Protein AF-F6IC68-F1 (afdb_monomer_lite)

Sequence (686 aa):
MRIASASERQSVTTKTITNHNHTRALTMQYWEVLRLYDVTTAIDGLTMTVLIPLQVVRFLPPNVPLTITSPFQLDTRAEVLLRYKSICKHADVLERWLPRKYHQGMKLLTQFAADPTAEVEAAGGVASDVIKFTIQGSFLEADLISIYAVTNRGTRVGPVQLNNTAPTPPADRFASREEFVSWLKIQRQHSAHVFTGALALPPSMNRSTIIGFEITRRFRSASYTLISKEQQELNALQALFGGQASWIEQAIESAFSQGSARTARQTITLDAAALEREVGGPNVSSFRAHVVELDQNGNEVGPGENYAQNSMGGVELPNAPYPVPALQLAPVLRFKEILEIEEMTQHVVRNTMRYSRAVWSSLTAEERAVLLEGYTIGVPVGGIQDPSQMVPLLNCVENRVLGFFGNSMIMPFFIPQVLAHAGSDGQPLDPAEIQESLLAYQQATFKPPHSTIALPTKGVLGEAVLGRCSSAEKIDITRFWNWQDSPSDTAPTISPVELPTGSAALTAGAVAPNSLTNLPSLINNVLTAPTPDTALLQSLGANAAAQKDFDSALTNAGQLAGLITNAQNVSNDARADALKTSKELQAQVIATAGNIVGGIYGGNPTAGSDAAAALNGGQQSGAKKPAAGDGKAPSGSTEGKSDTPSPSPANGQAGGSGGQQGGGNQGGNAGGGGADPAPAPVPGPQ

Secondary structure (DSSP, 8-state):
-PPP-----------------TTS-EEEEEEEEEEEEEEE--------EEEEEPPPP-SS-TT--SS--SGGGG-SHHHHHHHHHHHHHTHHHHHHHS-GGGHHHHHHHHHHHH-TT-EEPPTT--SS-EEEEEEEE---TTEEEEEEEEETTS-EEEEEEPBP-PPPPPTT--SSHHHHHHHHHHHHHH--EEEEEEEEPPTTS-GGGEEEEEEEEEEPPEEEEPPPHHHHHHHHHHHHHTS--HHHHHHHHHHHTS------PPEEEE-HHHHHHHH-PPEEEEEEEEEE-B-TTS-B-SS-SEEEEEEEEEEEPPSS-EEEEPP-PPPEE-HHHHHHHHHHHHHHHHTHHHHHHHHHHT--HHHHHHHHHT-EEPPSTT--SSGGGPEEGGGTB-S---EEETTEEEEEB---HHHHTS-TTSS---HHHHHHHHHHHHHHH----EEEEEEEEEEEEEEEEEPPPSS-----TTT---GGGSPPPPPPPPPPPPP--SS--TTTT-PPP-GGG----S--TTTSPPPP--HHHHHHHHHHHT-TTS-TTSS-HHHHHHHHHHHHHHHHHHHHHHHHHHHHHHHHHHHHHHHHHHHHHTS-TTHHHHHHHHTT----------------------------------------------------------------------

Foldseek 3Di:
DDDDDDDDDDDDDDDDDDDPDPQWDKDKDWFFDWDKDKDWDFDPFDFAKDWAFDDQQDQADPPDDLDDPDLQQPQWLVSLCNGRVSCLVCLVLCLVVFPPLLNLLSVLSNVSVPDPLETADRPLWDLFWKKKKKWKWLDAPFKWKWKWFAFPVRDTADGWTWDDPHDDPDAADAADPVVVLVVLQVSLVPPMDMTMTMGTDDSVDWPLGTFWMWMAMFGDKDKGWYHFPVVVVLVVVCVVPPPPDPVSVVVVCVVPPDDDDPRDTDMDIDHRVNCCVRHNAIFIQWMWIATFTADSVGDGPPGHGTQDTDGPVRDGDHNDIDIDTTDRDHTYQYSVSVVSNSVSSSVCNVPSQVSSVSSVVPDDLVNVLVVQQPDWDWDDDVTDPDPVLTHGSSQFFDSDFPDHDRSITMTRGDDHQSNQCVDPVRDGNDRVVVRVVVSVVCRVVDDIDMDIDIDGDSDMDMDIDIGDRPPDDDPDPVPDDDPVVDDDDDDDDDDDDDDPPDDDDPPVPDDDDPCVVPDPDPPPPPPDPDDDDCVVVVVVVVVVVPDPPDDPVVPCVVVVVVVVVVVVVVVVVVVVVVVVVVLVVVLVVQQCVQQVVCVPPPVDNRRSVVVSVVVVDDDDDDDDDDDDDDDDDDDDDDDDDDDDDDDDDDDDDDDDDDDDDDDDDDDDDDDDDDDDDDDDDDDDDD

Structure (mmCIF, N/CA/C/O backbone):
data_AF-F6IC68-F1
#
_entry.id   AF-F6IC68-F1
#
loop_
_atom_site.group_PDB
_atom_site.id
_atom_site.type_symbol
_atom_site.label_atom_id
_atom_site.label_alt_id
_atom_site.label_comp_id
_atom_site.label_asym_id
_atom_site.label_entity_id
_atom_site.label_seq_id
_atom_site.pdbx_PDB_ins_code
_atom_site.Cartn_x
_atom_site.Cartn_y
_atom_site.Cartn_z
_atom_site.occupancy
_atom_site.B_iso_or_equiv
_atom_site.auth_seq_id
_atom_site.auth_comp_id
_atom_site.auth_asym_id
_atom_site.auth_atom_id
_atom_site.pdbx_PDB_model_num
ATOM 1 N N . MET A 1 1 ? -19.928 -15.018 30.250 1.00 36.72 1 MET A N 1
ATOM 2 C CA . MET A 1 1 ? -21.053 -15.029 29.291 1.00 36.72 1 MET A CA 1
ATOM 3 C C . MET A 1 1 ? -21.793 -16.349 29.484 1.00 36.72 1 MET A C 1
ATOM 5 O O . MET A 1 1 ? -21.223 -17.378 29.151 1.00 36.72 1 MET A O 1
ATOM 9 N N . ARG A 1 2 ? -22.974 -16.363 30.125 1.00 39.03 2 ARG A N 1
ATOM 10 C CA . ARG A 1 2 ? -23.786 -17.593 30.240 1.00 39.03 2 ARG A CA 1
ATOM 11 C C . ARG A 1 2 ? -24.493 -17.801 28.895 1.00 39.03 2 ARG A C 1
ATOM 13 O O . ARG A 1 2 ? -25.208 -16.909 28.452 1.00 39.03 2 ARG A O 1
ATOM 20 N N . ILE A 1 3 ? -24.232 -18.925 28.231 1.00 41.66 3 ILE A N 1
ATOM 21 C CA . ILE A 1 3 ? -24.845 -19.266 26.941 1.00 41.66 3 ILE A CA 1
ATOM 22 C C . ILE A 1 3 ? -26.263 -19.774 27.210 1.00 41.66 3 ILE A C 1
ATOM 24 O O . ILE A 1 3 ? -26.435 -20.740 27.951 1.00 41.66 3 ILE A O 1
ATOM 28 N N . ALA A 1 4 ? -27.267 -19.137 26.609 1.00 39.97 4 ALA A N 1
ATOM 29 C CA . ALA A 1 4 ? -28.613 -19.691 26.557 1.00 39.97 4 ALA A CA 1
ATOM 30 C C . ALA A 1 4 ? -28.651 -20.815 25.512 1.00 39.97 4 ALA A C 1
ATOM 32 O O . ALA A 1 4 ? -28.221 -20.615 24.376 1.00 39.97 4 ALA A O 1
ATOM 33 N N . SER A 1 5 ? -29.161 -21.987 25.888 1.00 48.34 5 SER A N 1
ATOM 34 C CA . SER A 1 5 ? -29.435 -23.088 24.963 1.00 48.34 5 SER A CA 1
ATOM 35 C C . SER A 1 5 ? -30.942 -23.255 24.782 1.00 48.34 5 SER A C 1
ATOM 37 O O . SER A 1 5 ? -31.720 -23.106 25.722 1.00 48.34 5 SER A O 1
ATOM 39 N N . ALA A 1 6 ? -31.354 -23.561 23.554 1.00 46.28 6 ALA A N 1
ATOM 40 C CA . ALA A 1 6 ? -32.736 -23.847 23.198 1.00 46.28 6 ALA A CA 1
ATOM 41 C C . ALA A 1 6 ? -32.809 -25.219 22.522 1.00 46.28 6 ALA A C 1
ATOM 43 O O . ALA A 1 6 ? -31.898 -25.611 21.793 1.00 46.28 6 ALA A O 1
ATOM 44 N N . SER A 1 7 ? -33.895 -25.949 22.764 1.00 59.69 7 SER A N 1
ATOM 45 C CA . SER A 1 7 ? -34.184 -27.217 22.092 1.00 59.69 7 SER A CA 1
ATOM 46 C C . SER A 1 7 ? -35.685 -27.342 21.879 1.00 59.69 7 SER A C 1
ATOM 48 O O . SER A 1 7 ? -36.460 -27.016 22.780 1.00 59.69 7 SER A O 1
ATOM 50 N N . GLU A 1 8 ? -36.084 -27.823 20.708 1.00 58.12 8 GLU A N 1
ATOM 51 C CA . GLU A 1 8 ? -37.482 -27.991 20.323 1.00 58.12 8 GLU A CA 1
ATOM 52 C C . GLU A 1 8 ? -37.817 -29.480 20.165 1.00 58.12 8 GLU A C 1
ATOM 54 O O . GLU A 1 8 ? -36.971 -30.289 19.778 1.00 58.12 8 GLU A O 1
ATOM 59 N N . ARG A 1 9 ? -39.058 -29.861 20.487 1.00 64.50 9 ARG A N 1
ATOM 60 C CA . ARG A 1 9 ? -39.549 -31.232 20.316 1.00 64.50 9 ARG A CA 1
ATOM 61 C C . ARG A 1 9 ? -41.023 -31.236 19.931 1.00 64.50 9 ARG A C 1
ATOM 63 O O . ARG A 1 9 ? -41.883 -30.937 20.759 1.00 64.50 9 ARG A O 1
ATOM 70 N N . GLN A 1 10 ? -41.299 -31.651 18.701 1.00 67.75 10 GLN A N 1
ATOM 71 C CA . GLN A 1 10 ? -42.651 -31.832 18.182 1.00 67.75 10 GLN A CA 1
ATOM 72 C C . GLN A 1 10 ? -43.208 -33.219 18.554 1.00 67.75 10 GLN A C 1
ATOM 74 O O . GLN A 1 10 ? -42.471 -34.200 18.654 1.00 67.75 10 GLN A O 1
ATOM 79 N N . SER A 1 11 ? -44.522 -33.301 18.768 1.00 68.31 11 SER A N 1
ATOM 80 C CA . SER A 1 11 ? -45.267 -34.546 18.982 1.00 68.31 11 SER A CA 1
ATOM 81 C C . SER A 1 11 ? -46.658 -34.381 18.379 1.00 68.31 11 SER A C 1
ATOM 83 O O . SER A 1 11 ? -47.306 -33.368 18.632 1.00 68.31 11 SER A O 1
ATOM 85 N N . VAL A 1 12 ? -47.121 -35.359 17.600 1.00 74.94 12 VAL A N 1
ATOM 86 C CA . VAL A 1 12 ? -48.429 -35.321 16.927 1.00 74.94 12 VAL A CA 1
ATOM 87 C C . VAL A 1 12 ? -49.324 -36.407 17.516 1.00 74.94 12 VAL A C 1
ATOM 89 O O . VAL A 1 12 ? -48.923 -37.566 17.585 1.00 74.94 12 VAL A O 1
ATOM 92 N N . THR A 1 13 ? -50.536 -36.031 17.923 1.00 73.19 13 THR A N 1
ATOM 93 C CA . THR A 1 13 ? -51.538 -36.947 18.485 1.00 73.19 13 THR A CA 1
ATOM 94 C C . THR A 1 13 ? -52.826 -36.834 17.681 1.00 73.19 13 THR A C 1
ATOM 96 O O . THR A 1 13 ? -53.451 -35.776 17.662 1.00 73.19 13 THR A O 1
ATOM 99 N N . THR A 1 14 ? -53.251 -37.927 17.050 1.00 79.44 14 THR A N 1
ATOM 100 C CA . THR A 1 14 ? -54.491 -37.970 16.262 1.00 79.44 14 THR A CA 1
ATOM 101 C C . THR A 1 14 ? -55.669 -38.414 17.130 1.00 79.44 14 THR A C 1
ATOM 103 O O . THR A 1 14 ? -55.572 -39.405 17.852 1.00 79.44 14 THR A O 1
ATOM 106 N N . LYS A 1 15 ? -56.807 -37.716 17.032 1.00 78.50 15 LYS A N 1
ATOM 107 C CA . LYS A 1 15 ? -58.108 -38.165 17.554 1.00 78.50 15 LYS A CA 1
ATOM 108 C C . LYS A 1 15 ? -59.119 -38.232 16.413 1.00 78.50 15 LYS A C 1
ATOM 110 O O . LYS A 1 15 ? -59.300 -37.250 15.701 1.00 78.50 15 LYS A O 1
ATOM 115 N N . THR A 1 16 ? -59.803 -39.363 16.279 1.00 84.12 16 THR A N 1
ATOM 116 C CA . THR A 1 16 ? -60.884 -39.540 15.301 1.00 84.12 16 THR A CA 1
ATOM 117 C C . THR A 1 16 ? -62.211 -39.093 15.907 1.00 84.12 16 THR A C 1
ATOM 119 O O . THR A 1 16 ? -62.594 -39.574 16.972 1.00 84.12 16 THR A O 1
ATOM 122 N N . ILE A 1 17 ? -62.919 -38.192 15.225 1.00 80.25 17 ILE A N 1
ATOM 123 C CA . ILE A 1 17 ? -64.270 -37.747 15.586 1.00 80.25 17 ILE A CA 1
ATOM 124 C C . ILE A 1 17 ? -65.184 -38.078 14.407 1.00 80.25 17 ILE A C 1
ATOM 126 O O . ILE A 1 17 ? -64.952 -37.604 13.297 1.00 80.25 17 ILE A O 1
ATOM 130 N N . THR A 1 18 ? -66.219 -38.884 14.646 1.00 83.00 18 THR A N 1
ATOM 131 C CA . THR A 1 18 ? -67.142 -39.350 13.601 1.00 83.00 18 THR A CA 1
ATOM 132 C C . THR A 1 18 ? -68.544 -38.813 13.851 1.00 83.00 18 THR A C 1
ATOM 134 O O . THR A 1 18 ? -69.160 -39.100 14.881 1.00 83.00 18 THR A O 1
ATOM 137 N N . ASN A 1 19 ? -69.077 -38.068 12.884 1.00 85.69 19 ASN A N 1
ATOM 138 C CA . ASN A 1 19 ? -70.480 -37.680 12.879 1.00 85.69 19 ASN A CA 1
ATOM 139 C C . ASN A 1 19 ? -71.344 -38.850 12.388 1.00 85.69 19 ASN A C 1
ATOM 141 O O . ASN A 1 19 ? -71.332 -39.176 11.206 1.00 85.69 19 ASN A O 1
ATOM 145 N N . HIS A 1 20 ? -72.116 -39.450 13.291 1.00 83.69 20 HIS A N 1
ATOM 146 C CA . HIS A 1 20 ? -73.061 -40.524 12.965 1.00 83.69 20 HIS A CA 1
ATOM 147 C C . HIS A 1 20 ? -74.439 -39.990 12.517 1.00 83.69 20 HIS A C 1
ATOM 149 O O . HIS A 1 20 ? -75.359 -40.765 12.271 1.00 83.69 20 HIS A O 1
ATOM 155 N N . ASN A 1 21 ? -74.615 -38.665 12.422 1.00 75.94 21 ASN A N 1
ATOM 156 C CA . ASN A 1 21 ? -75.857 -38.043 11.981 1.00 75.94 21 ASN A CA 1
ATOM 157 C C . ASN A 1 21 ? -75.813 -37.710 10.480 1.00 75.94 21 ASN A C 1
ATOM 159 O O . ASN A 1 21 ? -75.206 -36.725 10.064 1.00 75.94 21 ASN A O 1
ATOM 163 N N . HIS A 1 22 ? -76.540 -38.488 9.677 1.00 75.81 22 HIS A N 1
ATOM 164 C CA . HIS A 1 22 ? -76.633 -38.315 8.221 1.00 75.81 22 HIS A CA 1
ATOM 165 C C . HIS A 1 22 ? -77.431 -37.074 7.761 1.00 75.81 22 HIS A C 1
ATOM 167 O O . HIS A 1 22 ? -77.454 -36.777 6.572 1.00 75.81 22 HIS A O 1
ATOM 173 N N . THR A 1 23 ? -78.091 -36.343 8.670 1.00 74.06 23 THR A N 1
ATOM 174 C CA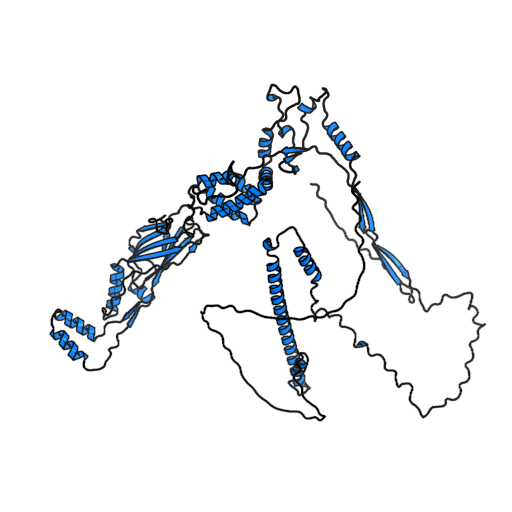 . THR A 1 23 ? -78.993 -35.211 8.342 1.00 74.06 23 THR A CA 1
ATOM 175 C C . THR A 1 23 ? -78.443 -33.834 8.718 1.00 74.06 23 THR A C 1
ATOM 177 O O . THR A 1 23 ? -79.092 -32.815 8.471 1.00 74.06 23 THR A O 1
ATOM 180 N N . ARG A 1 24 ? -77.273 -33.780 9.363 1.00 80.12 24 ARG A N 1
ATOM 181 C CA . ARG A 1 24 ? -76.696 -32.554 9.926 1.00 80.12 24 ARG A CA 1
ATOM 182 C C . ARG A 1 24 ? -75.188 -32.549 9.723 1.00 80.12 24 ARG A C 1
ATOM 184 O O . ARG A 1 24 ? -74.522 -33.512 10.086 1.00 80.12 24 ARG A O 1
ATOM 191 N N . ALA A 1 25 ? -74.652 -31.455 9.188 1.00 84.12 25 ALA A N 1
ATOM 192 C CA . ALA A 1 25 ? -73.209 -31.249 9.113 1.00 84.12 25 ALA A CA 1
ATOM 193 C C . ALA A 1 25 ? -72.594 -31.159 10.523 1.00 84.12 25 ALA A C 1
ATOM 195 O O . ALA A 1 25 ? -73.242 -30.674 11.451 1.00 84.12 25 ALA A O 1
ATOM 196 N N . LEU A 1 26 ? -71.342 -31.591 10.673 1.00 86.94 26 LEU A N 1
ATOM 197 C CA . LEU A 1 26 ? -70.539 -31.349 11.871 1.00 86.94 26 LEU A CA 1
ATOM 198 C C . LEU A 1 26 ? -69.468 -30.311 11.535 1.00 86.94 26 LEU A C 1
ATOM 200 O O . LEU A 1 26 ? -68.679 -30.525 10.617 1.00 86.94 26 LEU A O 1
ATOM 204 N N . THR A 1 27 ? -69.426 -29.221 12.294 1.00 88.12 27 THR A N 1
ATOM 205 C CA . THR A 1 27 ? -68.416 -28.171 12.165 1.00 88.12 27 THR A CA 1
ATOM 206 C C . THR A 1 27 ? -67.431 -28.289 13.321 1.00 88.12 27 THR A C 1
ATOM 208 O O . THR A 1 27 ? -67.810 -28.129 14.479 1.00 88.12 27 THR A O 1
ATOM 211 N N . MET A 1 28 ? -66.163 -28.551 13.009 1.00 88.69 28 MET A N 1
ATOM 212 C CA . MET A 1 28 ? -65.074 -28.491 13.985 1.00 88.69 28 MET A CA 1
ATOM 213 C C . MET A 1 28 ? -64.489 -27.079 14.011 1.00 88.69 28 MET A C 1
ATOM 215 O O . MET A 1 28 ? -64.102 -26.558 12.966 1.00 88.69 28 MET A O 1
ATOM 219 N N . GLN A 1 29 ? -64.402 -26.480 15.195 1.00 91.50 29 GLN A N 1
ATOM 220 C CA . GLN A 1 29 ? -63.704 -25.216 15.430 1.00 91.50 29 GLN A CA 1
ATOM 221 C C . GLN A 1 29 ? -62.462 -25.488 16.279 1.00 91.50 29 GLN A C 1
ATOM 223 O O . GLN A 1 29 ? -62.512 -26.307 17.197 1.00 91.50 29 GLN A O 1
ATOM 228 N N . TYR A 1 30 ? -61.349 -24.829 15.954 1.00 89.38 30 TYR A N 1
ATOM 229 C CA . TYR A 1 30 ? -60.078 -24.982 16.656 1.00 89.38 30 TYR A CA 1
ATOM 230 C C . TYR A 1 30 ? -59.536 -23.616 17.065 1.00 89.38 30 TYR A C 1
ATOM 232 O O . TYR A 1 30 ? -59.472 -22.708 16.238 1.00 89.38 30 TYR A O 1
ATOM 240 N N . TRP A 1 31 ? -59.084 -23.503 18.312 1.00 92.38 31 TRP A N 1
ATOM 241 C CA . TRP A 1 31 ? -58.387 -22.326 18.825 1.00 92.38 31 TRP A CA 1
ATOM 242 C C . TRP A 1 31 ? -57.026 -22.722 19.381 1.00 92.38 31 TRP A C 1
ATOM 244 O O . TRP A 1 31 ? -56.894 -23.700 20.125 1.00 92.38 31 TRP A O 1
ATOM 254 N N . GLU A 1 32 ? -56.012 -21.934 19.044 1.00 89.69 32 GLU A N 1
ATOM 255 C CA . GLU A 1 32 ? -54.713 -22.005 19.696 1.00 89.69 32 GLU A CA 1
ATOM 256 C C . GLU A 1 32 ? -54.836 -21.457 21.122 1.00 89.69 32 GLU A C 1
ATOM 258 O O . GLU A 1 32 ? -55.273 -20.326 21.338 1.00 89.69 32 GLU A O 1
ATOM 263 N N . VAL A 1 33 ? -54.476 -22.273 22.114 1.00 91.12 33 VAL A N 1
ATOM 264 C CA . VAL A 1 33 ? -54.507 -21.856 23.517 1.00 91.12 33 VAL A CA 1
ATOM 265 C C . VAL A 1 33 ? -53.139 -21.291 23.872 1.00 91.12 33 VAL A C 1
ATOM 267 O O . VAL A 1 33 ? -52.160 -22.035 23.957 1.00 91.12 33 VAL A O 1
ATOM 270 N N . LEU A 1 34 ? -53.075 -19.980 24.097 1.00 92.06 34 LEU A N 1
ATOM 271 C CA . LEU A 1 34 ? -51.872 -19.283 24.549 1.00 92.06 34 LEU A CA 1
ATOM 272 C C . LEU A 1 34 ? -51.777 -19.311 26.081 1.00 92.06 34 LEU A C 1
ATOM 274 O O . LEU A 1 34 ? -52.766 -19.106 26.784 1.00 92.06 34 LEU A O 1
ATOM 278 N N . ARG A 1 35 ? -50.571 -19.526 26.610 1.00 92.19 35 ARG A N 1
ATOM 279 C CA . ARG A 1 35 ? -50.236 -19.328 28.023 1.00 92.19 35 ARG A CA 1
ATOM 280 C C . ARG A 1 35 ? -49.435 -18.041 28.167 1.00 92.19 35 ARG A C 1
ATOM 282 O O . ARG A 1 35 ? -48.407 -17.869 27.518 1.00 92.19 35 ARG A O 1
ATOM 289 N N . LEU A 1 36 ? -49.894 -17.176 29.062 1.00 94.06 36 LEU A N 1
ATOM 290 C CA . LEU A 1 36 ? -49.178 -15.973 29.465 1.00 94.06 36 LEU A CA 1
ATOM 291 C C . LEU A 1 36 ? -48.085 -16.343 30.477 1.00 94.06 36 LEU A C 1
ATOM 293 O O . LEU A 1 36 ? -48.348 -17.061 31.443 1.00 94.06 36 LEU A O 1
ATOM 297 N N . TYR A 1 37 ? -46.869 -15.870 30.228 1.00 93.75 37 TYR A N 1
ATOM 298 C CA . TYR A 1 37 ? -45.718 -15.972 31.116 1.00 93.75 37 TYR A CA 1
ATOM 299 C C . TYR A 1 37 ? -45.256 -14.571 31.490 1.00 93.75 37 TYR A C 1
ATOM 301 O O . TYR A 1 37 ? -44.880 -13.797 30.613 1.00 93.75 37 TYR A O 1
ATOM 309 N N . ASP A 1 38 ? -45.237 -14.270 32.782 1.00 93.50 38 ASP A N 1
ATOM 310 C CA . ASP A 1 38 ? -44.652 -13.034 33.288 1.00 93.50 38 ASP A CA 1
ATOM 311 C C . ASP A 1 38 ? -43.145 -13.208 33.471 1.00 93.50 38 ASP A C 1
ATOM 313 O O . ASP A 1 38 ? -42.683 -14.097 34.188 1.00 93.50 38 ASP A O 1
ATOM 317 N N . VAL A 1 39 ? -42.381 -12.350 32.801 1.00 92.88 39 VAL A N 1
ATOM 318 C CA . VAL A 1 39 ? -40.923 -12.299 32.870 1.00 92.88 39 VAL A CA 1
ATOM 319 C C . VAL A 1 39 ? -40.522 -10.993 33.537 1.00 92.88 39 VAL A C 1
ATOM 321 O O . VAL A 1 39 ? -40.813 -9.908 33.028 1.00 92.88 39 VAL A O 1
ATOM 324 N N . THR A 1 40 ? -39.829 -11.108 34.665 1.00 91.75 40 THR A N 1
ATOM 325 C CA . THR A 1 40 ? -39.190 -10.001 35.380 1.00 91.75 40 THR A CA 1
ATOM 326 C C . THR A 1 40 ? -37.682 -10.219 35.427 1.00 91.75 40 THR A C 1
ATOM 328 O O . THR A 1 40 ? -37.202 -11.354 35.407 1.00 91.75 40 THR A O 1
ATOM 331 N N . THR A 1 41 ? -36.911 -9.134 35.488 1.00 90.50 41 THR A N 1
ATOM 332 C CA . THR A 1 41 ? -35.476 -9.203 35.804 1.00 90.50 41 THR A CA 1
ATOM 333 C C . THR A 1 41 ? -35.240 -8.801 37.256 1.00 90.50 41 THR A C 1
ATOM 335 O O . THR A 1 41 ? -36.006 -8.028 37.820 1.00 90.50 41 THR A O 1
ATOM 338 N N . ALA A 1 42 ? -34.187 -9.322 37.881 1.00 87.06 42 ALA A N 1
ATOM 339 C CA . ALA A 1 42 ? -33.784 -8.968 39.240 1.00 87.06 42 ALA A CA 1
ATOM 340 C C . ALA A 1 42 ? -32.257 -8.841 39.311 1.00 87.06 42 ALA A C 1
ATOM 342 O O . ALA A 1 42 ? -31.543 -9.415 38.485 1.00 87.06 42 ALA A O 1
ATOM 343 N N . ILE A 1 43 ? -31.753 -8.087 40.291 1.00 89.88 43 ILE A N 1
ATOM 344 C CA . ILE A 1 43 ? -30.312 -7.948 40.524 1.00 89.88 43 ILE A CA 1
ATOM 345 C C . ILE A 1 43 ? -29.818 -9.178 41.300 1.00 89.88 43 ILE A C 1
ATOM 347 O O . ILE A 1 43 ? -30.032 -9.281 42.504 1.00 89.88 43 ILE A O 1
ATOM 351 N N . ASP A 1 44 ? -29.162 -10.094 40.583 1.00 87.69 44 ASP A N 1
ATOM 352 C CA . ASP A 1 44 ? -28.549 -11.336 41.099 1.00 87.69 44 ASP A CA 1
ATOM 353 C C . ASP A 1 44 ? -27.249 -11.070 41.886 1.00 87.69 44 ASP A C 1
ATOM 355 O O . ASP A 1 44 ? -26.897 -11.805 42.802 1.00 87.69 44 ASP A O 1
ATOM 359 N N . GLY A 1 45 ? -26.523 -9.999 41.549 1.00 87.31 45 GLY A N 1
ATOM 360 C CA . GLY A 1 45 ? -25.242 -9.680 42.173 1.00 87.31 45 GLY A CA 1
ATOM 361 C C . GLY A 1 45 ? -24.697 -8.309 41.779 1.00 87.31 45 GLY A C 1
ATOM 362 O O . GLY A 1 45 ? -25.103 -7.723 40.774 1.00 87.31 45 GLY A O 1
ATOM 363 N N . LEU A 1 46 ? -23.742 -7.820 42.570 1.00 88.50 46 LEU A N 1
ATOM 364 C CA . LEU A 1 46 ? -23.025 -6.565 42.359 1.00 88.50 46 LEU A CA 1
ATOM 365 C C . LEU A 1 46 ? -21.529 -6.857 42.221 1.00 88.50 46 LEU A C 1
ATOM 367 O O . LEU A 1 46 ? -20.967 -7.632 42.989 1.00 88.50 46 LEU A O 1
ATOM 371 N N . THR A 1 47 ? -20.876 -6.236 41.241 1.00 88.38 47 THR A N 1
ATOM 372 C CA . THR A 1 47 ? -19.417 -6.274 41.070 1.00 88.38 47 THR A CA 1
ATOM 373 C C . THR A 1 47 ? -18.907 -4.845 41.127 1.00 88.38 47 THR A C 1
ATOM 375 O O . THR A 1 47 ? -19.301 -4.023 40.303 1.00 88.38 47 THR A O 1
ATOM 378 N N . MET A 1 48 ? -18.044 -4.542 42.096 1.00 88.94 48 MET A N 1
ATOM 379 C CA . MET A 1 48 ? -17.362 -3.251 42.145 1.00 88.94 48 MET A CA 1
ATOM 380 C C . MET A 1 48 ? -16.393 -3.145 40.964 1.00 88.94 48 MET A C 1
ATOM 382 O O . MET A 1 48 ? -15.697 -4.104 40.631 1.00 88.94 48 MET A O 1
ATOM 386 N N . THR A 1 49 ? -16.344 -1.981 40.319 1.00 92.12 49 THR A N 1
ATOM 387 C CA . THR A 1 49 ? -15.465 -1.738 39.170 1.00 92.12 49 THR A CA 1
ATOM 388 C C . THR A 1 49 ? -14.771 -0.396 39.287 1.00 92.12 49 THR A C 1
ATOM 390 O O . THR A 1 49 ? -15.411 0.591 39.648 1.00 92.12 49 THR A O 1
ATOM 393 N N . VAL A 1 50 ? -13.504 -0.337 38.886 1.00 90.19 50 VAL A N 1
ATOM 394 C CA . VAL A 1 50 ? -12.759 0.916 38.740 1.00 90.19 50 VAL A CA 1
ATOM 395 C C . VAL A 1 50 ? -12.672 1.315 37.267 1.00 90.19 50 VAL A C 1
ATOM 397 O O . VAL A 1 50 ? -12.534 0.470 36.377 1.00 90.19 50 VAL A O 1
ATOM 400 N N . LEU A 1 51 ? -12.762 2.622 37.016 1.00 92.88 51 LEU A N 1
ATOM 401 C CA . LEU A 1 51 ? -12.480 3.234 35.722 1.00 92.88 51 LEU A CA 1
ATOM 402 C C . LEU A 1 51 ? -11.023 3.693 35.716 1.00 92.88 51 LEU A C 1
ATOM 404 O O . LEU A 1 51 ? -10.689 4.688 36.352 1.00 92.88 51 LEU A O 1
ATOM 408 N N . ILE A 1 52 ? -10.162 2.979 34.995 1.00 90.12 52 ILE A N 1
ATOM 409 C CA . ILE A 1 52 ? -8.745 3.330 34.850 1.00 90.12 52 ILE A CA 1
ATOM 410 C C . ILE A 1 52 ? -8.615 4.238 33.620 1.00 90.12 52 ILE A C 1
ATOM 412 O O . ILE A 1 52 ? -8.790 3.740 32.502 1.00 90.12 52 ILE A O 1
ATOM 416 N N . PRO A 1 53 ? -8.362 5.552 33.772 1.00 90.50 53 PRO A N 1
ATOM 417 C CA . PRO A 1 53 ? -8.273 6.467 32.641 1.00 90.50 53 PRO A CA 1
ATOM 418 C C . PRO A 1 53 ? -6.995 6.192 31.848 1.00 90.50 53 PRO A C 1
ATOM 420 O O . PRO A 1 53 ? -5.888 6.344 32.359 1.00 90.50 53 PRO A O 1
ATOM 423 N N . LEU A 1 54 ? -7.135 5.808 30.580 1.00 89.50 54 LEU A N 1
ATOM 424 C CA . LEU A 1 54 ? -5.988 5.562 29.713 1.00 89.50 54 LEU A CA 1
ATOM 425 C C . LEU A 1 54 ? -5.589 6.839 28.978 1.00 89.50 54 LEU A C 1
ATOM 427 O O . LEU A 1 54 ? -6.436 7.650 28.581 1.00 89.50 54 LEU A O 1
ATOM 431 N N . GLN A 1 55 ? -4.287 6.997 28.752 1.00 90.62 55 GLN A N 1
ATOM 432 C CA . GLN A 1 55 ? -3.766 8.105 27.965 1.00 90.62 55 GLN A CA 1
ATOM 433 C C . GLN A 1 55 ? -4.209 7.964 26.503 1.00 90.62 55 GLN A C 1
ATOM 435 O O . GLN A 1 55 ? -4.083 6.906 25.885 1.00 90.62 55 GLN A O 1
ATOM 440 N N . VAL A 1 56 ? -4.720 9.049 25.925 1.00 91.94 56 VAL A N 1
ATOM 441 C CA . VAL A 1 56 ? -5.071 9.091 24.502 1.00 91.94 56 VAL A CA 1
ATOM 442 C C . VAL A 1 56 ? -3.787 9.013 23.669 1.00 91.94 56 VAL A C 1
ATOM 444 O O . VAL A 1 56 ? -2.868 9.814 23.860 1.00 91.94 56 VAL A O 1
ATOM 447 N N . VAL A 1 57 ? -3.711 8.050 22.747 1.00 92.75 57 VAL A N 1
ATOM 448 C CA . VAL A 1 57 ? -2.518 7.818 21.924 1.00 92.75 57 VAL A CA 1
ATOM 449 C C . VAL A 1 57 ? -2.392 8.947 20.904 1.00 92.75 57 VAL A C 1
ATOM 451 O O . VAL A 1 57 ? -3.270 9.155 20.069 1.00 92.75 57 VAL A O 1
ATOM 454 N N . ARG A 1 58 ? -1.287 9.695 20.957 1.00 93.50 58 ARG A N 1
ATOM 455 C CA . ARG A 1 58 ? -0.995 10.751 19.980 1.00 93.50 58 ARG A CA 1
ATOM 456 C C . ARG A 1 58 ? -0.360 10.129 18.740 1.00 93.50 58 ARG A C 1
ATOM 458 O O . ARG A 1 58 ? 0.797 9.717 18.780 1.00 93.50 58 ARG A O 1
ATOM 465 N N . PHE A 1 59 ? -1.118 10.055 17.647 1.00 95.31 59 PHE A N 1
ATOM 466 C CA . PHE A 1 59 ? -0.652 9.473 16.380 1.00 95.31 59 PHE A CA 1
ATOM 467 C C . PHE A 1 59 ? 0.221 10.420 15.536 1.00 95.31 59 PHE A C 1
ATOM 469 O O . PHE A 1 59 ? 0.982 9.942 14.702 1.00 95.31 59 PHE A O 1
ATOM 476 N N . LEU A 1 60 ? 0.173 11.732 15.800 1.00 95.00 60 LEU A N 1
ATOM 477 C CA . LEU A 1 60 ? 1.106 12.732 15.262 1.00 95.00 60 LEU A CA 1
ATOM 478 C C . LEU A 1 60 ? 1.999 13.316 16.377 1.00 95.00 60 LEU A C 1
ATOM 480 O O . LEU A 1 60 ? 1.550 13.392 17.532 1.00 95.00 60 LEU A O 1
ATOM 484 N N . PRO A 1 61 ? 3.229 13.769 16.057 1.00 93.38 61 PRO A N 1
ATOM 485 C CA . PRO A 1 61 ? 4.103 14.441 17.013 1.00 93.38 61 PRO A CA 1
ATOM 486 C C . PRO A 1 61 ? 3.499 15.752 17.555 1.00 93.38 61 PRO A C 1
ATOM 488 O O . PRO A 1 61 ? 2.596 16.333 16.943 1.00 93.38 61 PRO A O 1
ATOM 491 N N . PRO A 1 62 ? 3.982 16.261 18.703 1.00 90.88 62 PRO A N 1
ATOM 492 C CA . PRO A 1 62 ? 3.579 17.569 19.208 1.00 90.88 62 PRO A CA 1
ATOM 493 C C . PRO A 1 62 ? 3.840 18.690 18.196 1.00 90.88 62 PRO A C 1
ATOM 495 O O . PRO A 1 62 ? 4.856 18.686 17.512 1.00 90.88 62 PRO A O 1
ATOM 498 N N . ASN A 1 63 ? 2.928 19.665 18.142 1.00 89.38 63 ASN A N 1
ATOM 499 C CA . ASN A 1 63 ? 3.016 20.879 17.316 1.00 89.38 63 ASN A CA 1
ATOM 500 C C . ASN A 1 63 ? 3.063 20.650 15.788 1.00 89.38 63 ASN A C 1
ATOM 502 O O . ASN A 1 63 ? 3.312 21.590 15.039 1.00 89.38 63 ASN A O 1
ATOM 506 N N . VAL A 1 64 ? 2.777 19.433 15.315 1.00 90.25 64 VAL A N 1
ATOM 507 C CA . VAL A 1 64 ? 2.701 19.099 13.885 1.00 90.25 64 VAL A CA 1
ATOM 508 C C . VAL A 1 64 ? 1.258 19.259 13.370 1.00 90.25 64 VAL A C 1
ATOM 510 O O . VAL A 1 64 ? 0.336 18.740 14.006 1.00 90.25 64 VAL A O 1
ATOM 513 N N . PRO A 1 65 ? 1.023 19.940 12.228 1.00 91.38 65 PRO A N 1
ATOM 514 C CA . PRO A 1 65 ? -0.314 20.090 11.657 1.00 91.38 65 PRO A CA 1
ATOM 515 C C . PRO A 1 65 ? -0.873 18.765 11.113 1.00 91.38 65 PRO A C 1
ATOM 517 O O . PRO A 1 65 ? -0.136 17.912 10.604 1.00 91.38 65 PRO A O 1
ATOM 520 N N . LEU A 1 66 ? -2.205 18.633 11.179 1.00 90.62 66 LEU A N 1
ATOM 521 C CA . LEU A 1 66 ? -2.959 17.466 10.694 1.00 90.62 66 LEU A CA 1
ATOM 522 C C . LEU A 1 66 ? -2.750 17.196 9.199 1.00 90.62 66 LEU A C 1
ATOM 524 O O . LEU A 1 66 ? -2.845 16.049 8.788 1.00 90.62 66 LEU A O 1
ATOM 528 N N . THR A 1 67 ? -2.498 18.243 8.418 1.00 90.44 67 THR A N 1
ATOM 529 C CA . THR A 1 67 ? -2.262 18.198 6.973 1.00 90.44 67 THR A CA 1
ATOM 530 C C . THR A 1 67 ? -0.839 18.646 6.665 1.00 90.44 67 THR A C 1
ATOM 532 O O . THR A 1 67 ? -0.333 19.573 7.304 1.00 90.44 67 THR A O 1
ATOM 535 N N . ILE A 1 68 ? -0.227 18.055 5.644 1.00 89.94 68 ILE A N 1
ATOM 536 C CA . ILE A 1 68 ? 0.958 18.613 4.978 1.00 89.94 68 ILE A CA 1
ATOM 537 C C . ILE A 1 68 ? 0.593 19.989 4.383 1.00 89.94 68 ILE A C 1
ATOM 539 O O . ILE A 1 68 ? -0.448 20.120 3.739 1.00 89.94 68 ILE A O 1
ATOM 543 N N . THR A 1 69 ? 1.411 21.018 4.624 1.00 86.81 69 THR A N 1
ATOM 544 C CA . THR A 1 69 ? 1.162 22.403 4.164 1.00 86.81 69 THR A CA 1
ATOM 545 C C . THR A 1 69 ? 2.067 22.846 3.017 1.00 86.81 69 THR A C 1
ATOM 547 O O . THR A 1 69 ? 1.729 23.787 2.305 1.00 86.81 69 THR A O 1
ATOM 550 N N . SER A 1 70 ? 3.201 22.172 2.827 1.00 84.88 70 SER A N 1
ATOM 551 C CA . SER A 1 70 ? 4.140 22.385 1.725 1.00 84.88 70 SER A CA 1
ATOM 552 C C . SER A 1 70 ? 4.520 21.029 1.137 1.00 84.88 70 SER A C 1
ATOM 554 O O . SER A 1 70 ? 4.747 20.097 1.911 1.00 84.88 70 SER A O 1
ATOM 556 N N . PRO A 1 71 ? 4.625 20.886 -0.195 1.00 80.56 71 PRO A N 1
ATOM 557 C CA . PRO A 1 71 ? 5.036 19.624 -0.797 1.00 80.56 71 PRO A CA 1
ATOM 558 C C . PRO A 1 71 ? 6.463 19.212 -0.375 1.00 80.56 71 PRO A C 1
ATOM 560 O O . PRO A 1 71 ? 6.721 18.024 -0.239 1.00 80.56 71 PRO A O 1
ATOM 563 N N . PHE A 1 72 ? 7.316 20.187 -0.039 1.00 82.75 72 PHE A N 1
ATOM 564 C CA . PHE A 1 72 ? 8.698 20.018 0.439 1.00 82.75 72 PHE A CA 1
ATOM 565 C C . PHE A 1 72 ? 8.825 19.772 1.958 1.00 82.75 72 PHE A C 1
ATOM 567 O O . PHE A 1 72 ? 9.895 19.903 2.543 1.00 82.75 72 PHE A O 1
ATOM 574 N N . GLN A 1 73 ? 7.717 19.513 2.663 1.00 85.69 73 GLN A N 1
ATOM 575 C CA . GLN A 1 73 ? 7.727 19.334 4.126 1.00 85.69 73 GLN A CA 1
ATOM 576 C C . GLN A 1 73 ? 8.283 17.966 4.567 1.00 85.69 73 GLN A C 1
ATOM 578 O O . GLN A 1 73 ? 8.565 17.770 5.749 1.00 85.69 73 GLN A O 1
ATOM 583 N N . LEU A 1 74 ? 8.352 17.004 3.648 1.00 89.06 74 LEU A N 1
ATOM 584 C CA . LEU A 1 74 ? 8.696 15.607 3.909 1.00 89.06 74 LEU A CA 1
ATOM 585 C C . LEU A 1 74 ? 9.645 15.080 2.824 1.00 89.06 74 LEU A C 1
ATOM 587 O O . LEU A 1 74 ? 9.429 13.985 2.320 1.00 89.06 74 LEU A O 1
ATOM 591 N N . ASP A 1 75 ? 10.655 15.865 2.445 1.00 87.88 75 ASP A N 1
ATOM 592 C CA . ASP A 1 75 ? 11.601 15.507 1.376 1.00 87.88 75 ASP A CA 1
ATOM 593 C C . ASP A 1 75 ? 12.668 14.495 1.830 1.00 87.88 75 ASP A C 1
ATOM 595 O O . ASP A 1 75 ? 13.382 13.943 0.997 1.00 87.88 75 ASP A O 1
ATOM 599 N N . THR A 1 76 ? 12.797 14.222 3.135 1.00 91.56 76 THR A N 1
ATOM 600 C CA . THR A 1 76 ? 13.766 13.245 3.658 1.00 91.56 76 THR A CA 1
ATOM 601 C C . THR A 1 76 ? 13.115 12.050 4.353 1.00 91.56 76 THR A C 1
ATOM 603 O O . THR A 1 76 ? 12.089 12.151 5.040 1.00 91.56 76 THR A O 1
ATOM 606 N N . ARG A 1 77 ? 13.794 10.896 4.284 1.00 92.94 77 ARG A N 1
ATOM 607 C CA . ARG A 1 77 ? 13.432 9.677 5.025 1.00 92.94 77 ARG A CA 1
ATOM 608 C C . ARG A 1 77 ? 13.241 9.923 6.526 1.00 92.94 77 ARG A C 1
ATOM 610 O O . ARG A 1 77 ? 12.339 9.352 7.147 1.00 92.94 77 ARG A O 1
ATOM 617 N N . ALA A 1 78 ? 14.079 10.776 7.115 1.00 94.00 78 ALA A N 1
ATOM 618 C CA . ALA A 1 78 ? 14.031 11.107 8.536 1.00 94.00 78 ALA A CA 1
ATOM 619 C C . ALA A 1 78 ? 12.740 11.853 8.918 1.00 94.00 78 ALA A C 1
ATOM 621 O O . ALA A 1 78 ? 12.129 11.522 9.934 1.00 94.00 78 ALA A O 1
ATOM 622 N N . GLU A 1 79 ? 12.292 12.809 8.101 1.00 93.31 79 GLU A N 1
ATOM 623 C CA . GLU A 1 79 ? 11.067 13.584 8.340 1.00 93.31 79 GLU A CA 1
ATOM 624 C C . GLU A 1 79 ? 9.809 12.722 8.203 1.00 93.31 79 GLU A C 1
ATOM 626 O O . GLU A 1 79 ? 8.935 12.771 9.074 1.00 93.31 79 GLU A O 1
ATOM 631 N N . VAL A 1 80 ? 9.746 11.873 7.169 1.00 94.44 80 VAL A N 1
ATOM 632 C CA . VAL A 1 80 ? 8.652 10.905 6.971 1.00 94.44 80 VAL A CA 1
ATOM 633 C C . VAL A 1 80 ? 8.529 9.977 8.182 1.00 94.44 80 VAL A C 1
ATOM 635 O O . VAL A 1 80 ? 7.452 9.874 8.780 1.00 94.44 80 VAL A O 1
ATOM 638 N N . LEU A 1 81 ? 9.627 9.342 8.612 1.00 95.19 81 LEU A N 1
ATOM 639 C CA . LEU A 1 81 ? 9.581 8.460 9.781 1.00 95.19 81 LEU A CA 1
ATOM 640 C C . LEU A 1 81 ? 9.310 9.210 11.087 1.00 95.19 81 LEU A C 1
ATOM 642 O O . LEU A 1 81 ? 8.652 8.653 11.964 1.00 95.19 81 LEU A O 1
ATOM 646 N N . LEU A 1 82 ? 9.760 10.459 11.236 1.00 94.81 82 LEU A N 1
ATOM 647 C CA . LEU A 1 82 ? 9.461 11.270 12.416 1.00 94.81 82 LEU A CA 1
ATOM 648 C C . LEU A 1 82 ? 7.968 11.628 12.493 1.00 94.81 82 LEU A C 1
ATOM 650 O O . LEU A 1 82 ? 7.379 11.496 13.569 1.00 94.81 82 LEU A O 1
ATOM 654 N N . ARG A 1 83 ? 7.342 12.020 11.370 1.00 94.56 83 ARG A N 1
ATOM 655 C CA . ARG A 1 83 ? 5.902 12.334 11.288 1.00 94.56 83 ARG A CA 1
ATOM 656 C C . ARG A 1 83 ? 5.043 11.120 11.632 1.00 94.56 83 ARG A C 1
ATOM 658 O O . ARG A 1 83 ? 4.119 11.242 12.431 1.00 94.56 83 ARG A O 1
ATOM 665 N N . TYR A 1 84 ? 5.355 9.953 11.071 1.00 96.25 84 TYR A N 1
ATOM 666 C CA . TYR A 1 84 ? 4.500 8.766 11.183 1.00 96.25 84 TYR A CA 1
ATOM 667 C C . TYR A 1 84 ? 4.933 7.761 12.269 1.00 96.25 84 TYR A C 1
ATOM 669 O O . TYR A 1 84 ? 4.280 6.733 12.449 1.00 96.25 84 TYR A O 1
ATOM 677 N N . LYS A 1 85 ? 5.977 8.066 13.059 1.00 95.62 85 LYS A N 1
ATOM 678 C CA . LYS A 1 85 ? 6.575 7.192 14.096 1.00 95.62 85 LYS A CA 1
ATOM 679 C C . LYS A 1 85 ? 5.563 6.457 14.982 1.00 95.62 85 LYS A C 1
ATOM 681 O O . LYS A 1 85 ? 5.734 5.275 15.274 1.00 95.62 85 LYS A O 1
ATOM 686 N N . SER A 1 86 ? 4.531 7.165 15.439 1.00 95.06 86 SER A N 1
ATOM 687 C CA . SER A 1 86 ? 3.508 6.623 16.345 1.00 95.06 86 SER A CA 1
ATOM 688 C C . SER A 1 86 ? 2.582 5.619 15.647 1.00 95.06 86 SER A C 1
ATOM 690 O O . SER A 1 86 ? 2.178 4.627 16.248 1.00 95.06 86 SER A O 1
ATOM 692 N N . ILE A 1 87 ? 2.308 5.824 14.354 1.00 96.38 87 ILE A N 1
ATOM 693 C CA . ILE A 1 87 ? 1.560 4.876 13.521 1.00 96.38 87 ILE A CA 1
ATOM 694 C C . ILE A 1 87 ? 2.417 3.636 13.258 1.00 96.38 87 ILE A C 1
ATOM 696 O O . ILE A 1 87 ? 1.943 2.533 13.509 1.00 96.38 87 ILE A O 1
ATOM 700 N N . CYS A 1 88 ? 3.692 3.797 12.876 1.00 96.12 88 CYS A N 1
ATOM 701 C CA . CYS A 1 88 ? 4.613 2.668 12.682 1.00 96.12 88 CYS A CA 1
ATOM 702 C C . CYS A 1 88 ? 4.745 1.799 13.944 1.00 96.12 88 CYS A C 1
ATOM 704 O O . CYS A 1 88 ? 4.701 0.577 13.851 1.00 96.12 88 CYS A O 1
ATOM 706 N N . LYS A 1 89 ? 4.839 2.416 15.133 1.00 95.50 89 LYS A N 1
ATOM 707 C CA . LYS A 1 89 ? 4.903 1.704 16.426 1.00 95.50 89 LYS A CA 1
ATOM 708 C C . LYS A 1 89 ? 3.686 0.800 16.684 1.00 95.50 89 LYS A C 1
ATOM 710 O O . LYS A 1 89 ? 3.796 -0.170 17.426 1.00 95.50 89 LYS A O 1
ATOM 715 N N . HIS A 1 90 ? 2.529 1.135 16.119 1.00 95.94 90 HIS A N 1
ATOM 716 C CA . HIS A 1 90 ? 1.261 0.453 16.371 1.00 95.94 90 HIS A CA 1
ATOM 717 C C . HIS A 1 90 ? 0.655 -0.172 15.101 1.00 95.94 90 HIS A C 1
ATOM 719 O O . HIS A 1 90 ? -0.532 -0.499 15.103 1.00 95.94 90 HIS A O 1
ATOM 725 N N . ALA A 1 91 ? 1.447 -0.346 14.035 1.00 95.44 91 ALA A N 1
ATOM 726 C CA . ALA A 1 91 ? 0.976 -0.737 12.705 1.00 95.44 91 ALA A CA 1
ATOM 727 C C . ALA A 1 91 ? 0.121 -2.015 12.727 1.00 95.44 91 ALA A C 1
ATOM 729 O O . ALA A 1 91 ? -1.035 -1.965 12.308 1.00 95.44 91 ALA A O 1
ATOM 730 N N . ASP A 1 92 ? 0.631 -3.098 13.322 1.00 94.19 92 ASP A N 1
ATOM 731 C CA . ASP A 1 92 ? -0.031 -4.410 13.410 1.00 94.19 92 ASP A CA 1
ATOM 732 C C . ASP A 1 92 ? -1.428 -4.334 14.051 1.00 94.19 92 ASP A C 1
ATOM 734 O O . ASP A 1 92 ? -2.378 -5.006 13.640 1.00 94.19 92 ASP A O 1
ATOM 738 N N . VAL A 1 93 ? -1.573 -3.479 15.070 1.00 95.44 93 VAL A N 1
ATOM 739 C CA . VAL A 1 93 ? -2.856 -3.255 15.742 1.00 95.44 93 VAL A CA 1
ATOM 740 C C . VAL A 1 93 ? -3.754 -2.388 14.869 1.00 95.44 93 VAL A C 1
ATOM 742 O O . VAL A 1 93 ? -4.923 -2.715 14.675 1.00 95.44 93 VAL A O 1
ATOM 745 N N . LEU A 1 94 ? -3.232 -1.284 14.329 1.00 95.88 94 LEU A N 1
ATOM 746 C CA . LEU A 1 94 ? -4.005 -0.336 13.531 1.00 95.88 94 LEU A CA 1
ATOM 747 C C . LEU A 1 94 ? -4.556 -0.981 12.252 1.00 95.88 94 LEU A C 1
ATOM 749 O O . LEU A 1 94 ? -5.741 -0.803 11.969 1.00 95.88 94 LEU A O 1
ATOM 753 N N . GLU A 1 95 ? -3.754 -1.769 11.531 1.00 94.69 95 GLU A N 1
ATOM 754 C CA . GLU A 1 95 ? -4.122 -2.444 10.276 1.00 94.69 95 GLU A CA 1
ATOM 755 C C . GLU A 1 95 ? -5.409 -3.271 10.420 1.00 94.69 95 GLU A C 1
ATOM 757 O O . GLU A 1 95 ? -6.324 -3.162 9.597 1.00 94.69 95 GLU A O 1
ATOM 762 N N . ARG A 1 96 ? -5.548 -4.013 11.529 1.00 94.75 96 ARG A N 1
ATOM 763 C CA . ARG A 1 96 ? -6.731 -4.839 11.826 1.00 94.75 96 ARG A CA 1
ATOM 764 C C . ARG A 1 96 ? -8.025 -4.032 11.995 1.00 94.75 96 ARG A C 1
ATOM 766 O O . ARG A 1 96 ? -9.109 -4.558 11.740 1.00 94.75 96 ARG A O 1
ATOM 773 N N . TRP A 1 97 ? -7.937 -2.776 12.433 1.00 95.00 97 TRP A N 1
ATOM 774 C CA . TRP A 1 97 ? -9.095 -1.898 12.667 1.00 95.00 97 TRP A CA 1
ATOM 775 C C . TRP A 1 97 ? -9.330 -0.880 11.543 1.00 95.00 97 TRP A C 1
ATOM 777 O O . TRP A 1 97 ? -10.369 -0.202 11.533 1.00 95.00 97 TRP A O 1
ATOM 787 N N . LEU A 1 98 ? -8.379 -0.760 10.618 1.00 96.50 98 LEU A N 1
ATOM 788 C CA . LEU A 1 98 ? -8.351 0.218 9.542 1.00 96.50 98 LEU A CA 1
ATOM 789 C C . LEU A 1 98 ? -9.289 -0.192 8.383 1.00 96.50 98 LEU A C 1
ATOM 791 O O . LEU A 1 98 ? -9.242 -1.339 7.934 1.00 96.50 98 LEU A O 1
ATOM 795 N N . PRO A 1 99 ? -10.138 0.710 7.851 1.00 96.94 99 PRO A N 1
ATOM 796 C CA . PRO A 1 99 ? -10.939 0.435 6.657 1.00 96.94 99 PRO A CA 1
ATOM 797 C C . PRO A 1 99 ? -10.077 0.097 5.432 1.00 96.94 99 PRO A C 1
ATOM 799 O O . PRO A 1 99 ? -9.083 0.776 5.179 1.00 96.94 99 PRO A O 1
ATOM 802 N N . ARG A 1 100 ? -10.510 -0.880 4.615 1.00 95.31 100 ARG A N 1
ATOM 803 C CA . ARG A 1 100 ? -9.760 -1.405 3.448 1.00 95.31 100 ARG A CA 1
ATOM 804 C C . ARG A 1 100 ? -9.145 -0.336 2.538 1.00 95.31 100 ARG A C 1
ATOM 806 O O . ARG A 1 100 ? -8.031 -0.526 2.069 1.00 95.31 100 ARG A O 1
ATOM 813 N N . LYS A 1 101 ? -9.832 0.791 2.310 1.00 95.69 101 LYS A N 1
ATOM 814 C CA . LYS A 1 101 ? -9.326 1.880 1.454 1.00 95.69 101 LYS A CA 1
ATOM 815 C C . LYS A 1 101 ? -7.990 2.484 1.916 1.00 95.69 101 LYS A C 1
ATOM 817 O O . LYS A 1 101 ? -7.241 2.976 1.089 1.00 95.69 101 LYS A O 1
ATOM 822 N N . TYR A 1 102 ? -7.671 2.394 3.206 1.00 96.81 102 TYR A N 1
ATOM 823 C CA . TYR A 1 102 ? -6.437 2.927 3.790 1.00 96.81 102 TYR A CA 1
ATOM 824 C C . TYR A 1 102 ? -5.324 1.882 3.958 1.00 96.81 102 TYR A C 1
ATOM 826 O O . TYR A 1 102 ? -4.221 2.228 4.380 1.00 96.81 102 TYR A O 1
ATOM 834 N N . HIS A 1 103 ? -5.583 0.608 3.632 1.00 94.94 103 HIS A N 1
ATOM 835 C CA . HIS A 1 103 ? -4.589 -0.468 3.766 1.00 94.94 103 HIS A CA 1
ATOM 836 C C . HIS A 1 103 ? -3.363 -0.229 2.882 1.00 94.94 103 HIS A C 1
ATOM 838 O O . HIS A 1 103 ? -2.25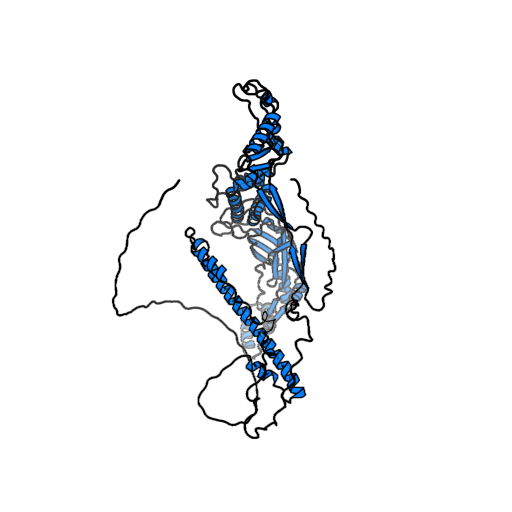2 -0.542 3.293 1.00 94.94 103 HIS A O 1
ATOM 844 N N . GLN A 1 104 ? -3.544 0.392 1.712 1.00 93.56 104 GLN A N 1
ATOM 845 C CA . GLN A 1 104 ? -2.435 0.758 0.831 1.00 93.56 104 GLN A CA 1
ATOM 846 C C . GLN A 1 104 ? -1.490 1.773 1.496 1.00 93.56 104 GLN A C 1
ATOM 848 O O . GLN A 1 104 ? -0.287 1.538 1.520 1.00 93.56 104 GLN A O 1
ATOM 853 N N . GLY A 1 105 ? -2.017 2.834 2.121 1.00 94.94 105 GLY A N 1
ATOM 854 C CA . GLY A 1 105 ? -1.209 3.804 2.870 1.00 94.94 105 GLY A CA 1
ATOM 855 C C . GLY A 1 105 ? -0.483 3.181 4.069 1.00 94.94 105 GLY A C 1
ATOM 856 O O . GLY A 1 105 ? 0.696 3.447 4.277 1.00 94.94 105 GLY A O 1
ATOM 857 N N . MET A 1 106 ? -1.138 2.288 4.824 1.00 96.12 106 MET A N 1
ATOM 858 C CA . MET A 1 106 ? -0.468 1.545 5.906 1.00 96.12 106 MET A CA 1
ATOM 859 C C . MET A 1 106 ? 0.684 0.685 5.371 1.00 96.12 106 MET A C 1
ATOM 861 O O . MET A 1 106 ? 1.786 0.725 5.908 1.00 96.12 106 MET A O 1
ATOM 865 N N . LYS A 1 107 ? 0.447 -0.048 4.280 1.00 94.19 107 LYS A N 1
ATOM 866 C CA . LYS A 1 107 ? 1.439 -0.917 3.648 1.00 94.19 107 LYS A CA 1
ATOM 867 C C . LYS A 1 107 ? 2.631 -0.146 3.076 1.00 94.19 107 LYS A C 1
ATOM 869 O O . LYS A 1 107 ? 3.762 -0.579 3.260 1.00 94.19 107 LYS A O 1
ATOM 874 N N . LEU A 1 108 ? 2.395 0.976 2.395 1.00 93.94 108 LEU A N 1
ATOM 875 C CA . LEU A 1 108 ? 3.464 1.841 1.886 1.00 93.94 108 LEU A CA 1
ATOM 876 C C . LEU A 1 108 ? 4.348 2.333 3.039 1.00 93.94 108 LEU A C 1
ATOM 878 O O . LEU A 1 108 ? 5.569 2.219 2.971 1.00 93.94 108 LEU A O 1
ATOM 882 N N . LEU A 1 109 ? 3.728 2.790 4.132 1.00 95.81 109 LEU A N 1
ATOM 883 C CA . LEU A 1 109 ? 4.438 3.252 5.321 1.00 95.81 109 LEU A CA 1
ATOM 884 C C . LEU A 1 109 ? 5.257 2.141 5.999 1.00 95.81 109 LEU A C 1
ATOM 886 O O . LEU A 1 109 ? 6.408 2.380 6.360 1.00 95.81 109 LEU A O 1
ATOM 890 N N . THR A 1 110 ? 4.705 0.935 6.176 1.00 95.00 110 THR A N 1
ATOM 891 C CA . THR A 1 110 ? 5.439 -0.172 6.817 1.00 95.00 110 THR A CA 1
ATOM 892 C C . THR A 1 110 ? 6.562 -0.708 5.935 1.00 95.00 110 THR A C 1
ATOM 894 O O . THR A 1 110 ? 7.644 -0.980 6.449 1.00 95.00 110 THR A O 1
ATOM 897 N N . GLN A 1 111 ? 6.359 -0.791 4.615 1.00 92.50 111 GLN A N 1
ATOM 898 C CA . GLN A 1 111 ? 7.412 -1.165 3.664 1.00 92.50 111 GLN A CA 1
ATOM 899 C C . GLN A 1 111 ? 8.554 -0.139 3.657 1.00 92.50 111 GLN A C 1
ATOM 901 O O . GLN A 1 111 ? 9.714 -0.523 3.781 1.00 92.50 111 GLN A O 1
ATOM 906 N N . PHE A 1 112 ? 8.231 1.156 3.605 1.00 93.81 112 PHE A N 1
ATOM 907 C CA . PHE A 1 112 ? 9.213 2.240 3.667 1.00 93.81 112 PHE A CA 1
ATOM 908 C C . PHE A 1 112 ? 9.979 2.279 4.999 1.00 93.81 112 PHE A C 1
ATOM 910 O O . PHE A 1 112 ? 11.190 2.489 5.028 1.00 93.81 112 PHE A O 1
ATOM 917 N N . ALA A 1 113 ? 9.293 2.045 6.122 1.00 94.62 113 ALA A N 1
ATOM 918 C CA . ALA A 1 113 ? 9.929 2.009 7.435 1.00 94.62 113 ALA A CA 1
ATOM 919 C C . ALA A 1 113 ? 10.868 0.802 7.612 1.00 94.62 113 ALA A C 1
ATOM 921 O O . ALA A 1 113 ? 11.900 0.944 8.272 1.00 94.62 113 ALA A O 1
ATOM 922 N N . ALA A 1 114 ? 10.519 -0.350 7.027 1.00 93.31 114 ALA A N 1
ATOM 923 C CA . ALA A 1 114 ? 11.288 -1.590 7.117 1.00 93.31 114 ALA A CA 1
ATOM 924 C C . ALA A 1 114 ? 12.543 -1.610 6.228 1.00 93.31 114 ALA A C 1
ATOM 926 O O . ALA A 1 114 ? 13.526 -2.250 6.598 1.00 93.31 114 ALA A O 1
ATOM 927 N N . ASP A 1 115 ? 12.531 -0.925 5.081 1.00 91.06 115 ASP A N 1
ATOM 928 C CA . ASP A 1 115 ? 13.684 -0.857 4.181 1.00 91.06 115 ASP A CA 1
ATOM 929 C C . ASP A 1 115 ? 14.612 0.321 4.556 1.00 91.06 115 ASP A C 1
ATOM 931 O O . ASP A 1 115 ? 14.200 1.484 4.468 1.00 91.06 115 ASP A O 1
ATOM 935 N N . PRO A 1 116 ? 15.865 0.070 4.988 1.00 91.31 116 PRO A N 1
ATOM 936 C CA . PRO A 1 116 ? 16.807 1.127 5.351 1.00 91.31 116 PRO A CA 1
ATOM 937 C C . PRO A 1 116 ? 17.388 1.868 4.139 1.00 91.31 116 PRO A C 1
ATOM 939 O O . PRO A 1 116 ? 17.961 2.935 4.328 1.00 91.31 116 PRO A O 1
ATOM 942 N N . THR A 1 117 ? 17.264 1.315 2.928 1.00 89.00 117 THR A N 1
ATOM 943 C CA . THR A 1 117 ? 17.741 1.924 1.675 1.00 89.00 117 THR A CA 1
ATOM 944 C C . THR A 1 117 ? 16.690 2.804 1.004 1.00 89.00 117 THR A C 1
ATOM 946 O O . THR A 1 117 ? 17.013 3.512 0.056 1.00 89.00 117 THR A O 1
ATOM 949 N N . ALA A 1 118 ? 15.442 2.768 1.481 1.00 90.12 118 ALA A N 1
ATOM 950 C CA . ALA A 1 118 ? 14.350 3.514 0.877 1.00 90.12 118 ALA A CA 1
ATOM 951 C C . ALA A 1 118 ? 14.468 5.024 1.120 1.00 90.12 118 ALA A C 1
ATOM 953 O O . ALA A 1 118 ? 14.438 5.466 2.271 1.00 90.12 118 ALA A O 1
ATOM 954 N N . GLU A 1 119 ? 14.516 5.803 0.041 1.00 89.81 119 GLU A N 1
ATOM 955 C CA . GLU A 1 119 ? 14.584 7.269 0.070 1.00 89.81 119 GLU A CA 1
ATOM 956 C C . GLU A 1 119 ? 13.283 7.915 -0.423 1.00 89.81 119 GLU A C 1
ATOM 958 O O . GLU A 1 119 ? 12.365 7.234 -0.883 1.00 89.81 119 GLU A O 1
ATOM 963 N N . VAL A 1 120 ? 13.172 9.237 -0.292 1.00 89.44 120 VAL A N 1
ATOM 964 C CA . VAL A 1 120 ? 11.992 10.005 -0.716 1.00 89.44 120 VAL A CA 1
ATOM 965 C C . VAL A 1 120 ? 12.270 10.747 -2.023 1.00 89.44 120 VAL A C 1
ATOM 967 O O . VAL A 1 120 ? 13.331 11.343 -2.188 1.00 89.44 120 VAL A O 1
ATOM 970 N N . GLU A 1 121 ? 11.310 10.738 -2.951 1.00 83.31 121 GLU A N 1
ATOM 971 C CA . GLU A 1 121 ? 11.373 11.591 -4.141 1.00 83.31 121 GLU A CA 1
ATOM 972 C C . GLU A 1 121 ? 10.906 13.005 -3.787 1.00 83.31 121 GLU A C 1
ATOM 974 O O . GLU A 1 121 ? 9.756 13.194 -3.374 1.00 83.31 121 GLU A O 1
ATOM 979 N N . ALA A 1 122 ? 11.778 13.995 -3.992 1.00 70.69 122 ALA A N 1
ATOM 980 C CA . ALA A 1 122 ? 11.431 15.401 -3.826 1.00 70.69 122 ALA A CA 1
ATOM 981 C C . ALA A 1 122 ? 10.217 15.774 -4.694 1.00 70.69 122 ALA A C 1
ATOM 983 O O . ALA A 1 122 ? 10.065 15.339 -5.843 1.00 70.69 122 ALA A O 1
ATOM 984 N N . ALA A 1 123 ? 9.327 16.594 -4.143 1.00 69.00 123 ALA A N 1
ATOM 985 C CA . ALA A 1 123 ? 8.086 16.916 -4.827 1.00 69.00 123 ALA A CA 1
ATOM 986 C C . ALA A 1 123 ? 8.310 17.744 -6.110 1.00 69.00 123 ALA A C 1
ATOM 988 O O . ALA A 1 123 ? 9.101 18.683 -6.144 1.00 69.00 123 ALA A O 1
ATOM 989 N N . GLY A 1 124 ? 7.567 17.407 -7.169 1.00 64.56 124 GLY A N 1
ATOM 990 C CA . GLY A 1 124 ? 7.776 17.954 -8.517 1.00 64.56 124 GLY A CA 1
ATOM 991 C C . GLY A 1 124 ? 8.596 17.051 -9.448 1.00 64.56 124 GLY A C 1
ATOM 992 O O . GLY A 1 124 ? 8.810 17.430 -10.595 1.00 64.56 124 GLY A O 1
ATOM 993 N N . GLY A 1 125 ? 9.009 15.865 -8.979 1.00 63.06 125 GLY A N 1
ATOM 994 C CA . GLY A 1 125 ? 9.621 14.812 -9.794 1.00 63.06 125 GLY A CA 1
ATOM 995 C C . GLY A 1 125 ? 8.727 14.247 -10.910 1.00 63.06 125 GLY A C 1
ATOM 996 O O . GLY A 1 125 ? 7.589 14.675 -11.136 1.00 63.06 125 GLY A O 1
ATOM 997 N N . VAL A 1 126 ? 9.259 13.269 -11.646 1.00 65.94 126 VAL A N 1
ATOM 998 C CA . VAL A 1 126 ? 8.651 12.773 -12.890 1.00 65.94 126 VAL A CA 1
ATOM 999 C C . VAL A 1 126 ? 7.398 11.944 -12.583 1.00 65.94 126 VAL A C 1
ATOM 1001 O O . VAL A 1 126 ? 7.398 11.076 -11.716 1.00 65.94 126 VAL A O 1
ATOM 1004 N N . ALA A 1 127 ? 6.313 12.137 -13.343 1.00 67.56 127 ALA A N 1
ATOM 1005 C CA . ALA A 1 127 ? 5.055 11.400 -13.133 1.00 67.56 127 ALA A CA 1
ATOM 1006 C C . ALA A 1 127 ? 5.196 9.858 -13.230 1.00 67.56 127 ALA A C 1
ATOM 1008 O O . ALA A 1 127 ? 4.369 9.108 -12.701 1.00 67.56 127 ALA A O 1
ATOM 1009 N N . SER A 1 128 ? 6.249 9.383 -13.897 1.00 77.25 128 SER A N 1
ATOM 1010 C CA . SER A 1 128 ? 6.638 7.980 -14.028 1.00 77.25 128 SER A CA 1
ATOM 1011 C C . SER A 1 128 ? 8.153 7.870 -14.184 1.00 77.25 128 SER A C 1
ATOM 1013 O O . SER A 1 128 ? 8.707 8.579 -15.023 1.00 77.25 128 SER A O 1
ATOM 1015 N N . ASP A 1 129 ? 8.795 6.931 -13.482 1.00 85.31 129 ASP A N 1
ATOM 1016 C CA . ASP A 1 129 ? 10.183 6.545 -13.774 1.00 85.31 129 ASP A CA 1
ATOM 1017 C C . ASP A 1 129 ? 10.293 6.110 -15.249 1.00 85.31 129 ASP A C 1
ATOM 1019 O O . ASP A 1 129 ? 9.557 5.226 -15.698 1.00 85.31 129 ASP A O 1
ATOM 1023 N N . VAL A 1 130 ? 11.211 6.711 -16.011 1.00 89.88 130 VAL A N 1
ATOM 1024 C CA . VAL A 1 130 ? 11.495 6.324 -17.403 1.00 89.88 130 VAL A CA 1
ATOM 1025 C C . VAL A 1 130 ? 12.847 5.624 -17.454 1.00 89.88 130 VAL A C 1
ATOM 1027 O O . VAL A 1 130 ? 13.846 6.178 -17.011 1.00 89.88 130 VAL A O 1
ATOM 1030 N N . ILE A 1 131 ? 12.896 4.414 -18.012 1.00 93.19 131 ILE A N 1
ATOM 1031 C CA . ILE A 1 131 ? 14.140 3.679 -18.253 1.00 93.19 131 ILE A CA 1
ATOM 1032 C C . ILE A 1 131 ? 14.627 3.981 -19.667 1.00 93.19 131 ILE A C 1
ATOM 1034 O O . ILE A 1 131 ? 13.934 3.676 -20.638 1.00 93.19 131 ILE A O 1
ATOM 1038 N N . LYS A 1 132 ? 15.830 4.540 -19.793 1.00 94.31 132 LYS A N 1
ATOM 1039 C CA . LYS A 1 132 ? 16.482 4.828 -21.073 1.00 94.31 132 LYS A CA 1
ATOM 1040 C C . LYS A 1 132 ? 17.497 3.741 -21.407 1.00 94.31 132 LYS A C 1
ATOM 1042 O O . LYS A 1 132 ? 18.432 3.475 -20.645 1.00 94.31 132 LYS A O 1
ATOM 1047 N N . PHE A 1 133 ? 17.288 3.114 -22.558 1.00 95.69 133 PHE A N 1
ATOM 1048 C CA . PHE A 1 133 ? 18.109 2.042 -23.100 1.00 95.69 133 PHE A CA 1
ATOM 1049 C C . PHE A 1 133 ? 19.080 2.576 -24.145 1.00 95.69 133 PHE A C 1
ATOM 1051 O O . PHE A 1 133 ? 18.686 3.318 -25.047 1.00 95.69 133 PHE A O 1
ATOM 1058 N N . THR A 1 134 ? 20.319 2.104 -24.066 1.00 95.44 134 THR A N 1
ATOM 1059 C CA . THR A 1 134 ? 21.346 2.294 -25.090 1.00 95.44 134 THR A CA 1
ATOM 1060 C C . THR A 1 134 ? 22.010 0.948 -25.341 1.00 95.44 134 THR A C 1
ATOM 1062 O O . THR A 1 134 ? 22.526 0.331 -24.412 1.00 95.44 134 THR A O 1
ATOM 1065 N N . ILE A 1 135 ? 22.014 0.483 -26.586 1.00 95.50 135 ILE A N 1
ATOM 1066 C CA . ILE A 1 135 ? 22.701 -0.748 -26.989 1.00 95.50 135 ILE A CA 1
ATOM 1067 C C . ILE A 1 135 ? 23.633 -0.435 -28.159 1.00 95.50 135 ILE A C 1
ATOM 1069 O O . ILE A 1 135 ? 23.237 0.250 -29.102 1.00 95.50 135 ILE A O 1
ATOM 1073 N N . GLN A 1 136 ? 24.875 -0.909 -28.092 1.00 95.44 136 GLN A N 1
ATOM 1074 C CA . GLN A 1 136 ? 25.868 -0.714 -29.145 1.00 95.44 136 GLN A CA 1
ATOM 1075 C C . GLN A 1 136 ? 26.285 -2.062 -29.720 1.00 95.44 136 GLN A C 1
ATOM 1077 O O . GLN A 1 136 ? 26.704 -2.950 -28.981 1.00 95.44 136 GLN A O 1
ATOM 1082 N N . GLY A 1 137 ? 26.197 -2.212 -31.037 1.00 94.50 137 GLY A N 1
ATOM 1083 C CA . GLY A 1 137 ? 26.492 -3.472 -31.709 1.00 94.50 137 GLY A CA 1
ATOM 1084 C C . GLY A 1 137 ? 26.526 -3.342 -33.223 1.00 94.50 137 GLY A C 1
ATOM 1085 O O . GLY A 1 137 ? 26.312 -2.258 -33.771 1.00 94.50 137 GLY A O 1
ATOM 1086 N N . SER A 1 138 ? 26.805 -4.448 -33.907 1.00 94.44 138 SER A N 1
ATOM 1087 C CA . SER A 1 138 ? 26.957 -4.481 -35.361 1.00 94.44 138 SER A CA 1
ATOM 1088 C C . SER A 1 138 ? 25.632 -4.592 -36.112 1.00 94.44 138 SER A C 1
ATOM 1090 O O . SER A 1 138 ? 25.386 -5.525 -36.881 1.00 94.44 138 SER A O 1
ATOM 1092 N N . PHE A 1 139 ? 24.739 -3.643 -35.841 1.00 94.44 139 PHE A N 1
ATOM 1093 C CA . PHE A 1 139 ? 23.385 -3.645 -36.374 1.00 94.44 139 PHE A CA 1
ATOM 1094 C C . PHE A 1 139 ? 23.310 -3.250 -37.853 1.00 94.44 139 PHE A C 1
ATOM 1096 O O . PHE A 1 139 ? 24.068 -2.413 -38.338 1.00 94.44 139 PHE A O 1
ATOM 1103 N N . LEU A 1 140 ? 22.328 -3.826 -38.538 1.00 94.25 140 LEU A N 1
ATOM 1104 C CA . LEU A 1 140 ? 21.931 -3.540 -39.910 1.00 94.25 140 LEU A CA 1
ATOM 1105 C C . LEU A 1 140 ? 20.607 -2.775 -39.920 1.00 94.25 140 LEU A C 1
ATOM 1107 O O . LEU A 1 140 ? 19.807 -2.863 -38.987 1.00 94.25 140 LEU A O 1
ATOM 1111 N N . GLU A 1 141 ? 20.305 -2.109 -41.034 1.00 92.38 141 GLU A N 1
ATOM 1112 C CA . GLU A 1 141 ? 19.009 -1.448 -41.241 1.00 92.38 141 GLU A CA 1
ATOM 1113 C C . GLU A 1 141 ? 17.819 -2.425 -41.091 1.00 92.38 141 GLU A C 1
ATOM 1115 O O . GLU A 1 141 ? 16.714 -2.042 -40.710 1.00 92.38 141 GLU A O 1
ATOM 1120 N N . ALA A 1 142 ? 18.054 -3.713 -41.369 1.00 93.38 142 ALA A N 1
ATOM 1121 C CA . ALA A 1 142 ? 17.068 -4.782 -41.263 1.00 93.38 142 ALA A CA 1
ATOM 1122 C C . ALA A 1 142 ? 16.843 -5.316 -39.830 1.00 93.38 142 ALA A C 1
ATOM 1124 O O . ALA A 1 142 ? 15.891 -6.071 -39.618 1.00 93.38 142 ALA A O 1
ATOM 1125 N N . ASP A 1 143 ? 17.678 -4.956 -38.849 1.00 94.75 143 ASP A N 1
ATOM 1126 C CA . ASP A 1 143 ? 17.503 -5.411 -37.466 1.00 94.75 143 ASP A CA 1
ATOM 1127 C C . ASP A 1 143 ? 16.383 -4.626 -36.760 1.00 94.75 143 ASP A C 1
ATOM 1129 O O . ASP A 1 143 ? 16.371 -3.392 -36.719 1.00 94.75 143 ASP A O 1
ATOM 1133 N N . LEU A 1 144 ? 15.464 -5.356 -36.133 1.00 94.88 144 LEU A N 1
ATOM 1134 C CA . LEU A 1 144 ? 14.471 -4.841 -35.197 1.00 94.88 144 LEU A CA 1
ATOM 1135 C C . LEU A 1 144 ? 14.828 -5.354 -33.799 1.00 94.88 144 LEU A C 1
ATOM 1137 O O . LEU A 1 144 ? 14.596 -6.523 -33.483 1.00 94.88 144 LEU A O 1
ATOM 1141 N N . ILE A 1 145 ? 15.411 -4.487 -32.971 1.00 96.25 145 ILE A N 1
ATOM 1142 C CA . ILE A 1 145 ? 15.753 -4.798 -31.578 1.00 96.25 145 ILE A CA 1
ATOM 1143 C C . ILE A 1 145 ? 14.654 -4.259 -30.667 1.00 96.25 145 ILE A C 1
ATOM 1145 O O . ILE A 1 145 ? 14.293 -3.086 -30.759 1.00 96.25 145 ILE A O 1
ATOM 1149 N N . SER A 1 146 ? 14.150 -5.109 -29.776 1.00 96.81 146 SER A N 1
ATOM 1150 C CA . SER A 1 146 ? 13.088 -4.780 -28.827 1.00 96.81 146 SER A CA 1
ATOM 1151 C C . SER A 1 146 ? 13.429 -5.277 -27.430 1.00 96.81 146 SER A C 1
ATOM 1153 O O . SER A 1 146 ? 13.860 -6.419 -27.267 1.00 96.81 146 SER A O 1
ATOM 1155 N N . ILE A 1 147 ? 13.202 -4.442 -26.418 1.00 97.31 147 ILE A N 1
ATOM 1156 C CA . ILE A 1 147 ? 13.545 -4.732 -25.022 1.00 97.31 147 ILE A CA 1
ATOM 1157 C C . ILE A 1 147 ? 12.288 -4.823 -24.159 1.00 97.31 147 ILE A C 1
ATOM 1159 O O . ILE A 1 147 ? 11.396 -3.979 -24.256 1.00 97.31 147 ILE A O 1
ATOM 1163 N N . TYR A 1 148 ? 12.252 -5.825 -23.285 1.00 96.94 148 TYR A N 1
ATOM 1164 C CA . TYR A 1 148 ? 11.319 -5.909 -22.162 1.00 96.94 148 TYR A CA 1
ATOM 1165 C C . TYR A 1 148 ? 12.071 -5.676 -20.852 1.00 96.94 148 TYR A C 1
ATOM 1167 O O . TYR A 1 148 ? 13.163 -6.212 -20.677 1.00 96.94 148 TYR A O 1
ATOM 1175 N N . ALA A 1 149 ? 11.478 -4.948 -19.909 1.00 96.31 149 ALA A N 1
ATOM 1176 C CA . ALA A 1 149 ? 11.907 -4.967 -18.512 1.00 96.31 149 ALA A CA 1
ATOM 1177 C C . ALA A 1 149 ? 11.178 -6.095 -17.766 1.00 96.31 149 ALA A C 1
ATOM 1179 O O . ALA A 1 149 ? 9.968 -6.268 -17.929 1.00 96.31 149 ALA A O 1
ATOM 1180 N N . VAL A 1 150 ? 11.906 -6.873 -16.967 1.00 95.69 150 VAL A N 1
ATOM 1181 C CA . VAL A 1 150 ? 11.394 -8.027 -16.218 1.00 95.69 150 VAL A CA 1
ATOM 1182 C C . VAL A 1 150 ? 11.313 -7.671 -14.739 1.00 95.69 150 VAL A C 1
ATOM 1184 O O . VAL A 1 150 ? 12.295 -7.227 -14.144 1.00 95.69 150 VAL A O 1
ATOM 1187 N N . THR A 1 151 ? 10.144 -7.877 -14.135 1.00 94.56 151 THR A N 1
ATOM 1188 C CA . THR A 1 151 ? 9.924 -7.609 -12.708 1.00 94.56 151 THR A CA 1
ATOM 1189 C C . THR A 1 151 ? 10.251 -8.813 -11.827 1.00 94.56 151 THR A C 1
ATOM 1191 O O . THR A 1 151 ? 10.258 -9.959 -12.280 1.00 94.56 151 THR A O 1
ATOM 1194 N N . ASN A 1 152 ? 10.400 -8.576 -10.523 1.00 89.81 152 ASN A N 1
ATOM 1195 C CA . ASN A 1 152 ? 10.506 -9.610 -9.489 1.00 89.81 152 ASN A CA 1
ATOM 1196 C C . ASN A 1 152 ? 9.312 -10.592 -9.421 1.00 89.81 152 ASN A C 1
ATOM 1198 O O . ASN A 1 152 ? 9.407 -11.619 -8.754 1.00 89.81 152 ASN A O 1
ATOM 1202 N N . ARG A 1 153 ? 8.202 -10.317 -10.123 1.00 90.44 153 ARG A N 1
ATOM 1203 C CA . ARG A 1 153 ? 7.055 -11.232 -10.289 1.00 90.44 153 ARG A CA 1
ATOM 1204 C C . ARG A 1 153 ? 7.064 -11.986 -11.624 1.00 90.44 153 ARG A C 1
ATOM 1206 O O . ARG A 1 153 ? 6.071 -12.623 -11.963 1.00 90.44 153 ARG A O 1
ATOM 1213 N N . GLY A 1 154 ? 8.135 -11.873 -12.410 1.00 90.38 154 GLY A N 1
ATOM 1214 C CA . GLY A 1 154 ? 8.232 -12.449 -13.754 1.00 90.38 154 GLY A CA 1
ATOM 1215 C C . GLY A 1 154 ? 7.327 -11.775 -14.793 1.00 90.38 154 GLY A C 1
ATOM 1216 O O . GLY A 1 154 ? 7.162 -12.303 -15.894 1.00 90.38 154 GLY A O 1
ATOM 1217 N N . THR A 1 155 ? 6.726 -10.621 -14.475 1.00 93.44 155 THR A N 1
ATOM 1218 C CA . THR A 1 155 ? 5.954 -9.852 -15.460 1.00 93.44 155 THR A CA 1
ATOM 1219 C C . THR A 1 155 ? 6.899 -9.072 -16.368 1.00 93.44 155 THR A C 1
ATOM 1221 O O . THR A 1 155 ? 7.944 -8.592 -15.929 1.00 93.44 155 THR A O 1
ATOM 1224 N N . ARG A 1 156 ? 6.523 -8.945 -17.643 1.00 94.81 156 ARG A N 1
ATOM 1225 C CA . ARG A 1 156 ? 7.279 -8.210 -18.661 1.00 94.81 156 ARG A CA 1
ATOM 1226 C C . ARG A 1 156 ? 6.602 -6.873 -18.939 1.00 94.81 156 ARG A C 1
ATOM 1228 O O . ARG A 1 156 ? 5.390 -6.836 -19.140 1.00 94.81 156 ARG A O 1
ATOM 1235 N N . VAL A 1 157 ? 7.380 -5.798 -18.964 1.00 94.38 157 VAL A N 1
ATOM 1236 C CA . VAL A 1 157 ? 6.938 -4.434 -19.286 1.00 94.38 157 VAL A CA 1
ATOM 1237 C C . VAL A 1 157 ? 7.624 -4.011 -20.585 1.00 94.38 157 VAL A C 1
ATOM 1239 O O . VAL A 1 157 ? 8.842 -4.126 -20.703 1.00 94.38 157 VAL A O 1
ATOM 1242 N N . GLY A 1 158 ? 6.845 -3.578 -21.577 1.00 92.12 158 GLY A N 1
ATOM 1243 C CA . GLY A 1 158 ? 7.293 -3.402 -22.963 1.00 92.12 158 GLY A CA 1
ATOM 1244 C C . GLY A 1 158 ? 6.467 -4.259 -23.942 1.00 92.12 158 GLY A C 1
ATOM 1245 O O . GLY A 1 158 ? 5.368 -4.685 -23.582 1.00 92.12 158 GLY A O 1
ATOM 1246 N N . PRO A 1 159 ? 6.965 -4.529 -25.164 1.00 93.56 159 PRO A N 1
ATOM 1247 C CA . PRO A 1 159 ? 8.311 -4.217 -25.642 1.00 93.56 159 PRO A CA 1
ATOM 1248 C C . PRO A 1 159 ? 8.495 -2.737 -25.985 1.00 93.56 159 PRO A C 1
ATOM 1250 O O . PRO A 1 159 ? 7.581 -2.095 -26.495 1.00 93.56 159 PRO A O 1
ATOM 1253 N N . VAL A 1 160 ? 9.714 -2.230 -25.808 1.00 96.19 160 VAL A N 1
ATOM 1254 C CA . VAL A 1 160 ? 10.174 -1.004 -26.474 1.00 96.19 160 VAL A CA 1
ATOM 1255 C C . VAL A 1 160 ? 11.076 -1.393 -27.628 1.00 96.19 160 VAL A C 1
ATOM 1257 O O . VAL A 1 160 ? 12.153 -1.949 -27.416 1.00 96.19 160 VAL A O 1
ATOM 1260 N N . GLN A 1 161 ? 10.629 -1.099 -28.846 1.00 96.00 161 GLN A N 1
ATOM 1261 C CA . GLN A 1 161 ? 11.466 -1.191 -30.034 1.00 96.00 161 GLN A CA 1
ATOM 1262 C C . GLN A 1 161 ? 12.451 -0.020 -30.044 1.00 96.00 161 GLN A C 1
ATOM 1264 O O . GLN A 1 161 ? 12.060 1.131 -29.849 1.00 96.00 161 GLN A O 1
ATOM 1269 N N . LEU A 1 162 ? 13.730 -0.317 -30.249 1.00 96.31 162 LEU A N 1
ATOM 1270 C CA . LEU A 1 162 ? 14.781 0.692 -30.265 1.00 96.31 162 LEU A CA 1
ATOM 1271 C C . LEU A 1 162 ? 14.858 1.379 -31.632 1.00 96.31 162 LEU A C 1
ATOM 1273 O O . LEU A 1 162 ? 14.612 0.764 -32.672 1.00 96.31 162 LEU A O 1
ATOM 1277 N N . ASN A 1 163 ? 15.238 2.654 -31.625 1.00 96.06 163 ASN A N 1
ATOM 1278 C CA . ASN A 1 163 ? 15.462 3.431 -32.831 1.00 96.06 163 ASN A CA 1
ATOM 1279 C C . ASN A 1 163 ? 16.690 2.897 -33.583 1.00 96.06 163 ASN A C 1
ATOM 1281 O O . ASN A 1 163 ? 17.804 2.918 -33.053 1.00 96.06 163 ASN A O 1
ATOM 1285 N N . ASN A 1 164 ? 16.476 2.421 -34.811 1.00 92.50 164 ASN A N 1
ATOM 1286 C CA . ASN A 1 164 ? 17.527 1.878 -35.663 1.00 92.50 164 ASN A CA 1
ATOM 1287 C C . ASN A 1 164 ? 18.283 3.031 -36.349 1.00 92.50 164 ASN A C 1
ATOM 1289 O O . ASN A 1 164 ? 17.693 3.821 -37.081 1.00 92.50 164 ASN A O 1
ATOM 1293 N N . THR A 1 165 ? 19.589 3.120 -36.091 1.00 92.44 165 THR A N 1
ATOM 1294 C CA . THR A 1 165 ? 20.509 4.142 -36.627 1.00 92.44 165 THR A CA 1
ATOM 1295 C C . THR A 1 165 ? 21.545 3.566 -37.602 1.00 92.44 165 THR A C 1
ATOM 1297 O O . THR A 1 165 ? 22.524 4.236 -37.937 1.00 92.44 165 THR A O 1
ATOM 1300 N N . ALA A 1 166 ? 21.368 2.314 -38.032 1.00 90.44 166 ALA A N 1
ATOM 1301 C CA . ALA A 1 166 ? 22.263 1.655 -38.976 1.00 90.44 166 ALA A CA 1
ATOM 1302 C C . ALA A 1 166 ? 22.111 2.252 -40.391 1.00 90.44 166 ALA A C 1
ATOM 1304 O O . ALA A 1 166 ? 21.023 2.705 -40.758 1.00 90.44 166 ALA A O 1
ATOM 1305 N N . PRO A 1 167 ? 23.183 2.266 -41.203 1.00 87.62 167 PRO A N 1
ATOM 1306 C CA . PRO A 1 167 ? 23.166 2.868 -42.527 1.00 87.62 167 PRO A CA 1
ATOM 1307 C C . PRO A 1 167 ? 22.233 2.104 -43.464 1.00 87.62 167 PRO A C 1
ATOM 1309 O O . PRO A 1 167 ? 22.236 0.870 -43.512 1.00 87.62 167 PRO A O 1
ATOM 1312 N N . THR A 1 168 ? 21.484 2.855 -44.265 1.00 90.31 168 THR A N 1
ATOM 1313 C CA . THR A 1 168 ? 20.743 2.294 -45.392 1.00 90.31 168 THR A CA 1
ATOM 1314 C C . THR A 1 168 ? 21.731 1.770 -46.450 1.00 90.31 168 THR A C 1
ATOM 1316 O O . THR A 1 168 ? 22.808 2.353 -46.634 1.00 90.31 168 THR A O 1
ATOM 1319 N N . PRO A 1 169 ? 21.424 0.669 -47.162 1.00 90.31 169 PRO A N 1
ATOM 1320 C CA . PRO A 1 169 ? 22.250 0.213 -48.270 1.00 90.31 169 PRO A CA 1
ATOM 1321 C C . PRO A 1 169 ? 22.393 1.303 -49.344 1.00 90.31 169 PRO A C 1
ATOM 1323 O O . PRO A 1 169 ? 21.384 1.872 -49.768 1.00 90.31 169 PRO A O 1
ATOM 1326 N N . PRO A 1 170 ? 23.613 1.590 -49.834 1.00 90.56 170 PRO A N 1
ATOM 1327 C CA . PRO A 1 170 ? 23.817 2.596 -50.871 1.00 90.56 170 PRO A CA 1
ATOM 1328 C C . PRO A 1 170 ? 23.095 2.193 -52.162 1.00 90.56 170 PRO A C 1
ATOM 1330 O O . PRO A 1 170 ? 23.272 1.075 -52.653 1.00 90.56 170 PRO A O 1
ATOM 1333 N N . ALA A 1 171 ? 22.291 3.103 -52.712 1.00 86.94 171 ALA A N 1
ATOM 1334 C CA . ALA A 1 171 ? 21.582 2.897 -53.973 1.00 86.94 171 ALA A CA 1
ATOM 1335 C C . ALA A 1 171 ? 22.555 2.679 -55.146 1.00 86.94 171 ALA A C 1
ATOM 1337 O O . ALA A 1 171 ? 23.686 3.161 -55.118 1.00 86.94 171 ALA A O 1
ATOM 1338 N N . ASP A 1 172 ? 22.097 1.946 -56.163 1.00 85.31 172 ASP A N 1
ATOM 1339 C CA . ASP A 1 172 ? 22.778 1.724 -57.446 1.00 85.31 172 ASP A CA 1
ATOM 1340 C C . ASP A 1 172 ? 24.256 1.280 -57.335 1.00 85.31 172 ASP A C 1
ATOM 1342 O O . ASP A 1 172 ? 25.101 1.643 -58.152 1.00 85.31 172 ASP A O 1
ATOM 1346 N N . ARG A 1 173 ? 24.570 0.454 -56.324 1.00 85.75 173 ARG A N 1
ATOM 1347 C CA . ARG A 1 173 ? 25.927 -0.050 -56.044 1.00 85.75 173 ARG A CA 1
ATOM 1348 C C . ARG A 1 173 ? 26.145 -1.515 -56.420 1.00 85.75 173 ARG A C 1
ATOM 1350 O O . ARG A 1 173 ? 27.233 -1.848 -56.878 1.00 85.75 173 ARG A O 1
ATOM 1357 N N . PHE A 1 174 ? 25.170 -2.388 -56.165 1.00 90.31 174 PHE A N 1
ATOM 1358 C CA . PHE A 1 174 ? 25.347 -3.841 -56.298 1.00 90.31 174 PHE A CA 1
ATOM 1359 C C . PHE A 1 174 ? 24.742 -4.363 -57.606 1.00 90.31 174 PHE A C 1
ATOM 1361 O O . PHE A 1 174 ? 23.621 -3.993 -57.968 1.00 90.31 174 PHE A O 1
ATOM 1368 N N . ALA A 1 175 ? 25.478 -5.234 -58.295 1.00 86.88 175 ALA A N 1
ATOM 1369 C CA . ALA A 1 175 ? 25.081 -5.871 -59.550 1.00 86.88 175 ALA A CA 1
ATOM 1370 C C . ALA A 1 175 ? 24.571 -7.308 -59.370 1.00 86.88 175 ALA A C 1
ATOM 1372 O O . ALA A 1 175 ? 23.893 -7.837 -60.248 1.00 86.88 175 ALA A O 1
ATOM 1373 N N . SER A 1 176 ? 24.862 -7.936 -58.229 1.00 90.19 176 SER A N 1
ATOM 1374 C CA . SER A 1 176 ? 24.440 -9.300 -57.904 1.00 90.19 176 SER A CA 1
ATOM 1375 C C . SER A 1 176 ? 23.875 -9.417 -56.484 1.00 90.19 176 SER A C 1
ATOM 1377 O O . SER A 1 176 ? 24.093 -8.562 -55.618 1.00 90.19 176 SER A O 1
ATOM 1379 N N . ARG A 1 177 ? 23.142 -10.508 -56.222 1.00 91.06 177 ARG A N 1
ATOM 1380 C CA . ARG A 1 177 ? 22.661 -10.841 -54.871 1.00 91.06 177 ARG A CA 1
ATOM 1381 C C . ARG A 1 177 ? 23.831 -11.086 -53.925 1.00 91.06 177 ARG A C 1
ATOM 1383 O O . ARG A 1 177 ? 23.783 -10.704 -52.759 1.00 91.06 177 ARG A O 1
ATOM 1390 N N . GLU A 1 178 ? 24.858 -11.737 -54.444 1.00 92.06 178 GLU A N 1
ATOM 1391 C CA . GLU A 1 178 ? 26.050 -12.179 -53.743 1.00 92.06 178 GLU A CA 1
ATOM 1392 C C . GLU A 1 178 ? 26.864 -10.970 -53.261 1.00 92.06 178 GLU A C 1
ATOM 1394 O O . GLU A 1 178 ? 27.277 -10.942 -52.104 1.00 92.06 178 GLU A O 1
ATOM 1399 N N . GLU A 1 179 ? 27.001 -9.926 -54.087 1.00 91.44 179 GLU A N 1
ATOM 1400 C CA . GLU A 1 179 ? 27.585 -8.636 -53.687 1.00 91.44 179 GLU A CA 1
ATOM 1401 C C . GLU A 1 179 ? 26.795 -7.956 -52.562 1.00 91.44 179 GLU A C 1
ATOM 1403 O O . GLU A 1 179 ? 27.391 -7.515 -51.578 1.00 91.44 179 GLU A O 1
ATOM 1408 N N . PHE A 1 180 ? 25.462 -7.895 -52.668 1.00 92.44 180 PHE A N 1
ATOM 1409 C CA . PHE A 1 180 ? 24.619 -7.278 -51.638 1.00 92.44 180 PHE A CA 1
ATOM 1410 C C . PHE A 1 180 ? 24.700 -8.036 -50.302 1.00 92.44 180 PHE A C 1
ATOM 1412 O O . PHE A 1 180 ? 24.895 -7.429 -49.249 1.00 92.44 180 PHE A O 1
ATOM 1419 N N . VAL A 1 181 ? 24.629 -9.371 -50.331 1.00 94.31 181 VAL A N 1
ATOM 1420 C CA . VAL A 1 181 ? 24.787 -10.217 -49.135 1.00 94.31 181 VAL A CA 1
ATOM 1421 C C . VAL A 1 181 ? 26.204 -10.112 -48.559 1.00 94.31 181 VAL A C 1
ATOM 1423 O O . VAL A 1 181 ? 26.360 -10.058 -47.340 1.00 94.31 181 VAL A O 1
ATOM 1426 N N . SER A 1 182 ? 27.237 -10.034 -49.402 1.00 92.75 182 SER A N 1
ATOM 1427 C CA . SER A 1 182 ? 28.620 -9.803 -48.966 1.00 92.75 182 SER A CA 1
ATOM 1428 C C . SER A 1 182 ? 28.772 -8.446 -48.270 1.00 92.75 182 SER A C 1
ATOM 1430 O O . SER A 1 182 ? 29.376 -8.362 -47.200 1.00 92.75 182 SER A O 1
ATOM 1432 N N . TRP A 1 183 ? 28.139 -7.390 -48.792 1.00 92.88 183 TRP A N 1
ATOM 1433 C CA . TRP A 1 183 ? 28.113 -6.085 -48.130 1.00 92.88 183 TRP A CA 1
ATOM 1434 C C . TRP A 1 183 ? 27.418 -6.139 -46.761 1.00 92.88 183 TRP A C 1
ATOM 1436 O O . TRP A 1 183 ? 27.974 -5.622 -45.791 1.00 92.88 183 TRP A O 1
ATOM 1446 N N . LEU A 1 184 ? 26.269 -6.819 -46.641 1.00 93.81 184 LEU A N 1
ATOM 1447 C CA . LEU A 1 184 ? 25.591 -7.017 -45.349 1.00 93.81 184 LEU A CA 1
ATOM 1448 C C . LEU A 1 184 ? 26.477 -7.775 -44.343 1.00 93.81 184 LEU A C 1
ATOM 1450 O O . LEU A 1 184 ? 26.553 -7.377 -43.181 1.00 93.81 184 LEU A O 1
ATOM 1454 N N . LYS A 1 185 ? 27.198 -8.816 -44.787 1.00 93.81 185 LYS A N 1
ATOM 1455 C CA . LYS A 1 185 ? 28.180 -9.558 -43.969 1.00 93.81 185 LYS A CA 1
ATOM 1456 C C . LYS A 1 185 ? 29.328 -8.656 -43.492 1.00 93.81 185 LYS A C 1
ATOM 1458 O O . LYS A 1 185 ? 29.691 -8.708 -42.321 1.00 93.81 185 LYS A O 1
ATOM 1463 N N . ILE A 1 186 ? 29.846 -7.777 -44.355 1.00 91.56 186 ILE A N 1
ATOM 1464 C CA . ILE A 1 186 ? 30.890 -6.798 -44.001 1.00 91.56 186 ILE A CA 1
ATOM 1465 C C . ILE A 1 186 ? 30.372 -5.772 -42.981 1.00 91.56 186 ILE A C 1
ATOM 1467 O O . ILE A 1 186 ? 31.065 -5.494 -42.003 1.00 91.56 186 ILE A O 1
ATOM 1471 N N . GLN A 1 187 ? 29.158 -5.233 -43.152 1.00 91.44 187 GLN A N 1
ATOM 1472 C CA . GLN A 1 187 ? 28.554 -4.334 -42.155 1.00 91.44 187 GLN A CA 1
ATOM 1473 C C . GLN A 1 187 ? 28.397 -5.048 -40.800 1.00 91.44 187 GLN A C 1
ATOM 1475 O O . GLN A 1 187 ? 28.882 -4.558 -39.780 1.00 91.44 187 GLN A O 1
ATOM 1480 N N . ARG A 1 188 ? 27.852 -6.272 -40.793 1.00 91.94 188 ARG A N 1
ATOM 1481 C CA . ARG A 1 188 ? 27.696 -7.105 -39.587 1.00 91.94 188 ARG A CA 1
ATOM 1482 C C . ARG A 1 188 ? 29.015 -7.385 -38.842 1.00 91.94 188 ARG A C 1
ATOM 1484 O O . ARG A 1 188 ? 28.979 -7.662 -37.643 1.00 91.94 188 ARG A O 1
ATOM 1491 N N . GLN A 1 189 ? 30.165 -7.302 -39.509 1.00 87.56 189 GLN A N 1
ATOM 1492 C CA . GLN A 1 189 ? 31.484 -7.507 -38.898 1.00 87.56 189 GLN A CA 1
ATOM 1493 C C . GLN A 1 189 ? 32.194 -6.207 -38.490 1.00 87.56 189 GLN A C 1
ATOM 1495 O O . GLN A 1 189 ? 32.943 -6.216 -37.515 1.00 87.56 189 GLN A O 1
ATOM 1500 N N . HIS A 1 190 ? 31.979 -5.098 -39.208 1.00 82.88 190 HIS A N 1
ATOM 1501 C CA . HIS A 1 190 ? 32.843 -3.911 -39.109 1.00 82.88 190 HIS A CA 1
ATOM 1502 C C . HIS A 1 190 ? 32.134 -2.581 -38.818 1.00 82.88 190 HIS A C 1
ATOM 1504 O O . HIS A 1 190 ? 32.808 -1.622 -38.442 1.00 82.88 190 HIS A O 1
ATOM 1510 N N . SER A 1 191 ? 30.811 -2.487 -38.964 1.00 82.50 191 SER A N 1
ATOM 1511 C CA . SER A 1 191 ? 30.060 -1.277 -38.605 1.00 82.50 191 SER A CA 1
ATOM 1512 C C . SER A 1 191 ? 29.472 -1.423 -37.203 1.00 82.50 191 SER A C 1
ATOM 1514 O O . SER A 1 191 ? 28.842 -2.439 -36.931 1.00 82.50 191 SER A O 1
ATOM 1516 N N . ALA A 1 192 ? 29.657 -0.439 -36.318 1.00 89.25 192 ALA A N 1
ATOM 1517 C CA . ALA A 1 192 ? 29.099 -0.444 -34.964 1.00 89.25 192 ALA A CA 1
ATOM 1518 C C . ALA A 1 192 ? 28.157 0.751 -34.771 1.00 89.25 192 ALA A C 1
ATOM 1520 O O . ALA A 1 192 ? 28.579 1.903 -34.866 1.00 89.25 192 ALA A O 1
ATOM 1521 N N . HIS A 1 193 ? 26.892 0.469 -34.463 1.00 93.81 193 HIS A N 1
ATOM 1522 C CA . HIS A 1 193 ? 25.824 1.460 -34.336 1.00 93.81 193 HIS A CA 1
ATOM 1523 C C . HIS A 1 193 ? 25.219 1.446 -32.936 1.00 93.81 193 HIS A C 1
ATOM 1525 O O . HIS A 1 193 ? 25.271 0.437 -32.230 1.00 93.81 193 HIS A O 1
ATOM 1531 N N . VAL A 1 194 ? 24.659 2.588 -32.532 1.00 95.00 194 VAL A N 1
ATOM 1532 C CA . VAL A 1 194 ? 24.035 2.781 -31.221 1.00 95.00 194 VAL A CA 1
ATOM 1533 C C . VAL A 1 194 ? 22.534 2.925 -31.414 1.00 95.00 194 VAL A C 1
ATOM 1535 O O . VAL A 1 194 ? 22.074 3.907 -31.998 1.00 95.00 194 VAL A O 1
ATOM 1538 N N . PHE A 1 195 ? 21.773 1.951 -30.925 1.00 95.81 195 PHE A N 1
ATOM 1539 C CA . PHE A 1 195 ? 20.314 2.011 -30.907 1.00 95.81 195 PHE A CA 1
ATOM 1540 C C . PHE A 1 195 ? 19.854 2.469 -29.523 1.00 95.81 195 PHE A C 1
ATOM 1542 O O . PHE A 1 195 ? 20.414 2.063 -28.499 1.00 95.81 195 PHE A O 1
ATOM 1549 N N . THR A 1 196 ? 18.828 3.316 -29.487 1.00 96.50 196 THR A N 1
ATOM 1550 C CA . THR A 1 196 ? 18.303 3.909 -28.250 1.00 96.50 196 THR A CA 1
ATOM 1551 C C . THR A 1 196 ? 16.793 3.746 -28.144 1.00 96.50 196 THR A C 1
ATOM 1553 O O . THR A 1 196 ? 16.092 3.634 -29.146 1.00 96.50 196 THR A O 1
ATOM 1556 N N . GLY A 1 197 ? 16.274 3.729 -26.921 1.00 95.19 197 GLY A N 1
ATOM 1557 C CA . GLY A 1 197 ? 14.836 3.673 -26.658 1.00 95.19 197 GLY A CA 1
ATOM 1558 C C . GLY A 1 197 ? 14.519 4.066 -25.221 1.00 95.19 197 GLY A C 1
ATOM 1559 O O . GLY A 1 197 ? 15.420 4.151 -24.389 1.00 95.19 197 GLY A O 1
ATOM 1560 N N . ALA A 1 198 ? 13.245 4.308 -24.925 1.00 94.19 198 ALA A N 1
ATOM 1561 C CA . ALA A 1 198 ? 12.790 4.685 -23.590 1.00 94.19 198 ALA A CA 1
ATOM 1562 C C . ALA A 1 198 ? 11.504 3.935 -23.215 1.00 94.19 198 ALA A C 1
ATOM 1564 O O . ALA A 1 198 ? 10.595 3.819 -24.036 1.00 94.19 198 ALA A O 1
ATOM 1565 N N . LEU A 1 199 ? 11.431 3.442 -21.977 1.00 94.31 199 LEU A N 1
ATOM 1566 C CA . LEU A 1 199 ? 10.267 2.773 -21.395 1.00 94.31 199 LEU A CA 1
ATOM 1567 C C . LEU A 1 199 ? 9.793 3.537 -20.158 1.00 94.31 199 LEU A C 1
ATOM 1569 O O . LEU A 1 199 ? 10.490 3.549 -19.149 1.00 94.31 199 LEU A O 1
ATOM 1573 N N . ALA A 1 200 ? 8.593 4.111 -20.200 1.00 92.12 200 ALA A N 1
ATOM 1574 C CA . ALA A 1 200 ? 7.937 4.609 -18.993 1.00 92.12 200 ALA A CA 1
ATOM 1575 C C . ALA A 1 200 ? 7.396 3.434 -18.160 1.00 92.12 200 ALA A C 1
ATOM 1577 O O . ALA A 1 200 ? 6.655 2.590 -18.676 1.00 92.12 200 ALA A O 1
ATOM 1578 N N . LEU A 1 201 ? 7.749 3.375 -16.875 1.00 89.88 201 LEU A N 1
ATOM 1579 C CA . LEU A 1 201 ? 7.171 2.418 -15.936 1.00 89.88 201 LEU A CA 1
ATOM 1580 C C . LEU A 1 201 ? 5.763 2.869 -15.504 1.00 89.88 201 LEU A C 1
ATOM 1582 O O . LEU A 1 201 ? 5.539 4.062 -15.284 1.00 89.88 201 LEU A O 1
ATOM 1586 N N . PRO A 1 202 ? 4.801 1.944 -15.322 1.00 87.25 202 PRO A N 1
ATOM 1587 C CA . PRO A 1 202 ? 3.495 2.284 -14.762 1.00 87.25 202 PRO A CA 1
ATOM 1588 C C . PRO A 1 202 ? 3.629 2.972 -13.388 1.00 87.25 202 PRO A C 1
ATOM 1590 O O . PRO A 1 202 ? 4.417 2.504 -12.569 1.00 87.25 202 PRO A O 1
ATOM 1593 N N . PRO A 1 203 ? 2.828 4.004 -13.054 1.00 77.06 203 PRO A N 1
ATOM 1594 C CA . PRO A 1 203 ? 2.926 4.698 -11.761 1.00 77.06 203 PRO A CA 1
ATOM 1595 C C . PRO A 1 203 ? 2.676 3.831 -10.515 1.00 77.06 203 PRO A C 1
ATOM 1597 O O . PRO A 1 203 ? 2.948 4.271 -9.406 1.00 77.06 203 PRO A O 1
ATOM 1600 N N . SER A 1 204 ? 2.135 2.620 -10.677 1.00 77.00 204 SER A N 1
ATOM 1601 C CA . SER A 1 204 ? 1.957 1.615 -9.617 1.00 77.00 204 SER A CA 1
ATOM 1602 C C . SER A 1 204 ? 3.158 0.670 -9.445 1.00 77.00 204 SER A C 1
ATOM 1604 O O . SER A 1 204 ? 3.084 -0.283 -8.668 1.00 77.00 204 SER A O 1
ATOM 1606 N N . MET A 1 205 ? 4.238 0.889 -10.198 1.00 84.50 205 MET A N 1
ATOM 1607 C CA . MET A 1 205 ? 5.450 0.079 -10.207 1.00 84.50 205 MET A CA 1
ATOM 1608 C C . MET A 1 205 ? 6.637 0.922 -9.738 1.00 84.50 205 MET A C 1
ATOM 1610 O O . MET A 1 205 ? 6.969 1.938 -10.346 1.00 84.50 205 MET A O 1
ATOM 1614 N N . ASN A 1 206 ? 7.282 0.479 -8.660 1.00 84.00 206 ASN A N 1
ATOM 1615 C CA . ASN A 1 206 ? 8.498 1.103 -8.151 1.00 84.00 206 ASN A CA 1
ATOM 1616 C C . ASN A 1 206 ? 9.718 0.641 -8.970 1.00 84.00 206 ASN A C 1
ATOM 1618 O O . ASN A 1 206 ? 9.787 -0.537 -9.345 1.00 84.00 206 ASN A O 1
ATOM 1622 N N . ARG A 1 207 ? 10.688 1.536 -9.208 1.00 87.44 207 ARG A N 1
ATOM 1623 C CA . ARG A 1 207 ? 11.958 1.240 -9.897 1.00 87.44 207 ARG A CA 1
ATOM 1624 C C . ARG A 1 207 ? 12.675 -0.007 -9.359 1.00 87.44 207 ARG A C 1
ATOM 1626 O O . ARG A 1 207 ? 13.117 -0.850 -10.135 1.00 87.44 207 ARG A O 1
ATOM 1633 N N . SER A 1 208 ? 12.662 -0.218 -8.043 1.00 89.00 208 SER A N 1
ATOM 1634 C CA . SER A 1 208 ? 13.290 -1.378 -7.384 1.00 89.00 208 SER A CA 1
ATOM 1635 C C . SER A 1 208 ? 12.693 -2.744 -7.758 1.00 89.00 208 SER A C 1
ATOM 1637 O O . SER A 1 208 ? 13.273 -3.784 -7.447 1.00 89.00 208 SER A O 1
ATOM 1639 N N . THR A 1 209 ? 11.527 -2.784 -8.415 1.00 90.75 209 THR A N 1
ATOM 1640 C CA . THR A 1 209 ? 10.878 -4.048 -8.804 1.00 90.75 209 THR A CA 1
ATOM 1641 C C . THR A 1 209 ? 11.467 -4.687 -10.060 1.00 90.75 209 THR A C 1
ATOM 1643 O O . THR A 1 209 ? 11.170 -5.856 -10.316 1.00 90.75 209 THR A O 1
ATOM 1646 N N . ILE A 1 210 ? 12.281 -3.963 -10.835 1.00 93.69 210 ILE A N 1
ATOM 1647 C CA . ILE A 1 210 ? 12.949 -4.478 -12.036 1.00 93.69 210 ILE A CA 1
ATOM 1648 C C . ILE A 1 210 ? 14.171 -5.311 -11.630 1.00 93.69 210 ILE A C 1
ATOM 1650 O O . ILE A 1 210 ? 15.050 -4.829 -10.926 1.00 93.69 210 ILE A O 1
ATOM 1654 N N . ILE A 1 211 ? 14.231 -6.560 -12.100 1.00 94.69 211 ILE A N 1
ATOM 1655 C CA . ILE A 1 211 ? 15.329 -7.508 -11.814 1.00 94.69 211 ILE A CA 1
ATOM 1656 C C . ILE A 1 211 ? 16.210 -7.796 -13.036 1.00 94.69 211 ILE A C 1
ATOM 1658 O O . ILE A 1 211 ? 17.267 -8.416 -12.921 1.00 94.69 211 ILE A O 1
ATOM 1662 N N . GLY A 1 212 ? 15.784 -7.367 -14.223 1.00 95.38 212 GLY A N 1
ATOM 1663 C CA . GLY A 1 212 ? 16.517 -7.585 -15.461 1.00 95.38 212 GLY A CA 1
ATOM 1664 C C . GLY A 1 212 ? 15.769 -7.102 -16.691 1.00 95.38 212 GLY A C 1
ATOM 1665 O O . GLY A 1 212 ? 14.673 -6.545 -16.609 1.00 95.38 212 GLY A O 1
ATOM 1666 N N . PHE A 1 213 ? 16.372 -7.355 -17.845 1.00 96.69 213 PHE A N 1
ATOM 1667 C CA . PHE A 1 213 ? 15.846 -7.029 -19.160 1.00 96.69 213 PHE A CA 1
ATOM 1668 C C . PHE A 1 213 ? 15.951 -8.243 -20.080 1.00 96.69 213 PHE A C 1
ATOM 1670 O O . PHE A 1 213 ? 16.877 -9.041 -19.966 1.00 96.69 213 PHE A O 1
ATOM 1677 N N . GLU A 1 214 ? 15.024 -8.369 -21.022 1.00 96.31 214 GLU A N 1
ATOM 1678 C CA . GLU A 1 214 ? 15.114 -9.333 -22.118 1.00 96.31 214 GLU A CA 1
ATOM 1679 C C . GLU A 1 214 ? 15.277 -8.571 -23.428 1.00 96.31 214 GLU A C 1
ATOM 1681 O O . GLU A 1 214 ? 14.378 -7.838 -23.850 1.00 96.31 214 GLU A O 1
ATOM 1686 N N . ILE A 1 215 ? 16.429 -8.750 -24.073 1.00 96.31 215 ILE A N 1
ATOM 1687 C CA . ILE A 1 215 ? 16.697 -8.229 -25.410 1.00 96.31 215 ILE A CA 1
ATOM 1688 C C . ILE A 1 215 ? 16.183 -9.261 -26.412 1.00 96.31 215 ILE A C 1
ATOM 1690 O O . ILE A 1 215 ? 16.608 -10.413 -26.419 1.00 96.31 215 ILE A O 1
ATOM 1694 N N . THR A 1 216 ? 15.267 -8.846 -27.275 1.00 96.25 216 THR A N 1
ATOM 1695 C CA . THR A 1 216 ? 14.742 -9.659 -28.375 1.00 96.25 216 THR A CA 1
ATOM 1696 C C . THR A 1 216 ? 15.130 -9.026 -29.701 1.00 96.25 216 THR A C 1
ATOM 1698 O O . THR A 1 216 ? 15.129 -7.800 -29.829 1.00 96.25 216 THR A O 1
ATOM 1701 N N . ARG A 1 217 ? 15.452 -9.851 -30.700 1.00 93.69 217 ARG A N 1
ATOM 1702 C CA . ARG A 1 217 ? 15.707 -9.390 -32.067 1.00 93.69 217 ARG A CA 1
ATOM 1703 C C . ARG A 1 217 ? 14.771 -10.055 -33.062 1.00 93.69 217 ARG A C 1
ATOM 1705 O O . ARG A 1 217 ? 14.345 -11.189 -32.864 1.00 93.69 217 ARG A O 1
ATOM 1712 N N . ARG A 1 218 ? 14.475 -9.348 -34.147 1.00 94.75 218 ARG A N 1
ATOM 1713 C CA . ARG A 1 218 ? 13.805 -9.859 -35.349 1.00 94.75 218 ARG A CA 1
ATOM 1714 C C . ARG A 1 218 ? 14.405 -9.177 -36.571 1.00 94.75 218 ARG A C 1
ATOM 1716 O O . ARG A 1 218 ? 14.933 -8.077 -36.454 1.00 94.75 218 ARG A O 1
ATOM 1723 N N . PHE A 1 219 ? 14.263 -9.788 -37.738 1.00 95.12 219 PHE A N 1
ATOM 1724 C CA . PHE A 1 219 ? 14.527 -9.114 -39.006 1.00 95.12 219 PHE A CA 1
ATOM 1725 C C . PHE A 1 219 ? 13.234 -8.563 -39.606 1.00 95.12 219 PHE A C 1
ATOM 1727 O O . PHE A 1 219 ? 12.212 -9.254 -39.621 1.00 95.12 219 PHE A O 1
ATOM 1734 N N . ARG A 1 220 ? 13.293 -7.351 -40.164 1.00 93.88 220 ARG A N 1
ATOM 1735 C CA . ARG A 1 220 ? 12.388 -6.949 -41.253 1.00 93.88 220 ARG A CA 1
ATOM 1736 C C . ARG A 1 220 ? 12.966 -7.451 -42.578 1.00 93.88 220 ARG A C 1
ATOM 1738 O O . ARG A 1 220 ? 14.184 -7.557 -42.708 1.00 93.88 220 ARG A O 1
ATOM 1745 N N . SER A 1 221 ? 12.120 -7.731 -43.566 1.00 93.19 221 SER A N 1
ATOM 1746 C CA . SER A 1 221 ? 12.605 -8.091 -44.904 1.00 93.19 221 SER A CA 1
ATOM 1747 C C . SER A 1 221 ? 13.414 -6.940 -45.511 1.00 93.19 221 SER A C 1
ATOM 1749 O O . SER A 1 221 ? 13.019 -5.777 -45.408 1.00 93.19 221 SER A O 1
ATOM 1751 N N . ALA A 1 222 ? 14.534 -7.265 -46.153 1.00 92.00 222 ALA A N 1
ATOM 1752 C CA . ALA A 1 222 ? 15.391 -6.305 -46.837 1.00 92.00 222 ALA A CA 1
ATOM 1753 C C . ALA A 1 222 ? 15.198 -6.440 -48.352 1.00 92.00 222 ALA A C 1
ATOM 1755 O O . ALA A 1 222 ? 15.488 -7.497 -48.914 1.00 92.00 222 ALA A O 1
ATOM 1756 N N . SER A 1 223 ? 14.727 -5.384 -49.015 1.00 92.50 223 SER A N 1
ATOM 1757 C CA . SER A 1 223 ? 14.605 -5.334 -50.476 1.00 92.50 223 SER A CA 1
ATOM 1758 C C . SER A 1 223 ? 15.634 -4.373 -51.061 1.00 92.50 223 SER A C 1
ATOM 1760 O O . SER A 1 223 ? 15.766 -3.250 -50.582 1.00 92.50 223 SER A O 1
ATOM 1762 N N . TYR A 1 224 ? 16.344 -4.802 -52.103 1.00 93.31 224 TYR A N 1
ATOM 1763 C CA . TYR A 1 224 ? 17.332 -3.993 -52.815 1.00 93.31 224 TYR A CA 1
ATOM 1764 C C . TYR A 1 224 ? 17.172 -4.153 -54.326 1.00 93.31 224 TYR A C 1
ATOM 1766 O O . TYR A 1 224 ? 16.985 -5.264 -54.822 1.00 93.31 224 TYR A O 1
ATOM 1774 N N . THR A 1 225 ? 17.263 -3.049 -55.063 1.00 93.00 225 THR A N 1
ATOM 1775 C CA . THR A 1 225 ? 17.160 -3.029 -56.527 1.00 93.00 225 THR A CA 1
ATOM 1776 C C . THR A 1 225 ? 18.554 -2.967 -57.134 1.00 93.00 225 THR A C 1
ATOM 1778 O O . THR A 1 225 ? 19.270 -1.992 -56.927 1.00 93.00 225 THR A O 1
ATOM 1781 N N . LEU A 1 226 ? 18.933 -4.013 -57.871 1.00 90.19 226 LEU A N 1
ATOM 1782 C CA . LEU A 1 226 ? 20.234 -4.113 -58.530 1.00 90.19 226 LEU A CA 1
ATOM 1783 C C . LEU A 1 226 ? 20.398 -3.073 -59.647 1.00 90.19 226 LEU A C 1
ATOM 1785 O O . LEU A 1 226 ? 19.417 -2.636 -60.262 1.00 90.19 226 LEU A O 1
ATOM 1789 N N . ILE A 1 227 ? 21.654 -2.731 -59.953 1.00 87.94 227 ILE A N 1
ATOM 1790 C CA . ILE A 1 227 ? 21.973 -1.987 -61.178 1.00 87.94 227 ILE A CA 1
ATOM 1791 C C . ILE A 1 227 ? 21.612 -2.814 -62.418 1.00 87.94 227 ILE A C 1
ATOM 1793 O O . ILE A 1 227 ? 21.602 -4.045 -62.381 1.00 87.94 227 ILE A O 1
ATOM 1797 N N . SER A 1 228 ? 21.291 -2.141 -63.525 1.00 83.69 228 SER A N 1
ATOM 1798 C CA . SER A 1 228 ? 21.032 -2.839 -64.786 1.00 83.69 228 SER A CA 1
ATOM 1799 C C . SER A 1 228 ? 22.336 -3.357 -65.401 1.00 83.69 228 SER A C 1
ATOM 1801 O O . SER A 1 228 ? 23.429 -2.879 -65.083 1.00 83.69 228 SER A O 1
ATOM 1803 N N . LYS A 1 229 ? 22.224 -4.336 -66.304 1.00 75.56 229 LYS A N 1
ATOM 1804 C CA . LYS A 1 229 ? 23.383 -4.972 -66.944 1.00 75.56 229 LYS A CA 1
ATOM 1805 C C . LYS A 1 229 ? 24.244 -3.963 -67.713 1.00 75.56 229 LYS A C 1
ATOM 1807 O O . LYS A 1 229 ? 25.466 -4.040 -67.680 1.00 75.56 229 LYS A O 1
ATOM 1812 N N . GLU A 1 230 ? 23.616 -2.980 -68.346 1.00 71.25 230 GLU A N 1
ATOM 1813 C CA . GLU A 1 230 ? 24.293 -1.927 -69.105 1.00 71.25 230 GLU A CA 1
ATOM 1814 C C . GLU A 1 230 ? 25.078 -0.988 -68.175 1.00 71.25 230 GLU A C 1
ATOM 1816 O O . GLU A 1 230 ? 26.201 -0.604 -68.489 1.00 71.25 230 GLU A O 1
ATOM 1821 N N . GLN A 1 231 ? 24.537 -0.677 -66.989 1.00 75.19 231 GLN A N 1
ATOM 1822 C CA . GLN A 1 231 ? 25.262 0.085 -65.966 1.00 75.19 231 GLN A CA 1
ATOM 1823 C C . GLN A 1 231 ? 26.439 -0.719 -65.389 1.00 75.19 231 GLN A C 1
ATOM 1825 O O . GLN A 1 231 ? 27.477 -0.146 -65.063 1.00 75.19 231 GLN A O 1
ATOM 1830 N N . GLN A 1 232 ? 26.310 -2.045 -65.279 1.00 73.50 232 GLN A N 1
ATOM 1831 C CA . GLN A 1 232 ? 27.402 -2.925 -64.858 1.00 73.50 232 GLN A CA 1
ATOM 1832 C C . GLN A 1 232 ? 28.534 -2.962 -65.900 1.00 73.50 232 GLN A C 1
ATOM 1834 O O . GLN A 1 232 ? 29.701 -2.821 -65.536 1.00 73.50 232 GLN A O 1
ATOM 1839 N N . GLU A 1 233 ? 28.199 -3.103 -67.187 1.00 71.56 233 GLU A N 1
ATOM 1840 C CA . GLU A 1 233 ? 29.160 -3.048 -68.298 1.00 71.56 233 GLU A CA 1
ATOM 1841 C C . GLU A 1 233 ? 29.849 -1.669 -68.373 1.00 71.56 233 GLU A C 1
ATOM 1843 O O . GLU A 1 233 ? 31.071 -1.597 -68.510 1.00 71.56 233 GLU A O 1
ATOM 1848 N N . LEU A 1 234 ? 29.105 -0.577 -68.160 1.00 71.25 234 LEU A N 1
ATOM 1849 C CA . LEU A 1 234 ? 29.649 0.779 -68.047 1.00 71.25 234 LEU A CA 1
ATOM 1850 C C . LEU A 1 234 ? 30.631 0.929 -66.870 1.00 71.25 234 LEU A C 1
ATOM 1852 O O . LEU A 1 234 ? 31.757 1.396 -67.060 1.00 71.25 234 LEU A O 1
ATOM 1856 N N . ASN A 1 235 ? 30.248 0.499 -65.665 1.00 73.06 235 ASN A N 1
ATOM 1857 C CA . ASN A 1 235 ? 31.118 0.560 -64.488 1.00 73.06 235 ASN A CA 1
ATOM 1858 C C . ASN A 1 235 ? 32.410 -0.262 -64.701 1.00 73.06 235 ASN A C 1
ATOM 1860 O O . ASN A 1 235 ? 33.491 0.161 -64.289 1.00 73.06 235 ASN A O 1
ATOM 1864 N N . ALA A 1 236 ? 32.322 -1.409 -65.387 1.00 71.38 236 ALA A N 1
ATOM 1865 C CA . ALA A 1 236 ? 33.479 -2.234 -65.735 1.00 71.38 236 ALA A CA 1
ATOM 1866 C C . ALA A 1 236 ? 34.418 -1.544 -66.745 1.00 71.38 236 ALA A C 1
ATOM 1868 O O . ALA A 1 236 ? 35.637 -1.579 -66.568 1.00 71.38 236 ALA A O 1
ATOM 1869 N N . LEU A 1 237 ? 33.874 -0.867 -67.762 1.00 68.62 237 LEU A N 1
ATOM 1870 C CA . LEU A 1 237 ? 34.659 -0.076 -68.719 1.00 68.62 237 LEU A CA 1
ATOM 1871 C C . LEU A 1 237 ? 35.357 1.113 -68.038 1.00 68.62 237 LEU A C 1
ATOM 1873 O O . LEU A 1 237 ? 36.546 1.336 -68.264 1.00 68.62 237 LEU A O 1
ATOM 1877 N N . GLN A 1 238 ? 34.665 1.840 -67.155 1.00 69.62 238 GLN A N 1
ATOM 1878 C CA . GLN A 1 238 ? 35.265 2.943 -66.391 1.00 69.62 238 GLN A CA 1
ATOM 1879 C C . GLN A 1 238 ? 36.407 2.475 -65.474 1.00 69.62 238 GLN A C 1
ATOM 1881 O O . GLN A 1 238 ? 37.425 3.164 -65.370 1.00 69.62 238 GLN A O 1
ATOM 1886 N N . ALA A 1 239 ? 36.268 1.299 -64.852 1.00 70.62 239 ALA A N 1
ATOM 1887 C CA . ALA A 1 239 ? 37.312 0.691 -64.029 1.00 70.62 239 ALA A CA 1
ATOM 1888 C C . ALA A 1 239 ? 38.523 0.213 -64.855 1.00 70.62 239 ALA A C 1
ATOM 1890 O O . ALA A 1 239 ? 39.658 0.346 -64.403 1.00 70.62 239 ALA A O 1
ATOM 1891 N N . LEU A 1 240 ? 38.297 -0.302 -66.070 1.00 71.69 240 LEU A N 1
ATOM 1892 C CA . LEU A 1 240 ? 39.357 -0.777 -66.967 1.00 71.69 240 LEU A CA 1
ATOM 1893 C C . LEU A 1 240 ? 40.171 0.368 -67.596 1.00 71.69 240 LEU A C 1
ATOM 1895 O O . LEU A 1 240 ? 41.376 0.224 -67.793 1.00 71.69 240 LEU A O 1
ATOM 1899 N N . PHE A 1 241 ? 39.526 1.500 -67.901 1.00 69.81 241 PHE A N 1
ATOM 1900 C CA . PHE A 1 241 ? 40.136 2.633 -68.614 1.00 69.81 241 PHE A CA 1
ATOM 1901 C C . PHE A 1 241 ? 40.437 3.865 -67.740 1.00 69.81 241 PHE A C 1
ATOM 1903 O O . PHE A 1 241 ? 40.872 4.892 -68.259 1.00 69.81 241 PHE A O 1
ATOM 1910 N N . GLY A 1 242 ? 40.261 3.773 -66.419 1.00 59.09 242 GLY A N 1
ATOM 1911 C CA . GLY A 1 242 ? 40.827 4.739 -65.473 1.00 59.09 242 GLY A CA 1
ATOM 1912 C C . GLY A 1 242 ? 40.160 6.119 -65.443 1.00 59.09 242 GLY A C 1
ATOM 1913 O O . GLY A 1 242 ? 40.858 7.127 -65.422 1.00 59.09 242 GLY A O 1
ATOM 1914 N N . GLY A 1 243 ? 38.825 6.180 -65.414 1.00 57.72 243 GLY A N 1
ATOM 1915 C CA . GLY A 1 243 ? 38.052 7.297 -64.828 1.00 57.72 243 GLY A CA 1
ATOM 1916 C C . GLY A 1 243 ? 38.177 8.731 -65.390 1.00 57.72 243 GLY A C 1
ATOM 1917 O O . GLY A 1 243 ? 37.461 9.598 -64.901 1.00 57.72 243 GLY A O 1
ATOM 1918 N N . GLN A 1 244 ? 39.037 9.021 -66.374 1.00 53.50 244 GLN A N 1
ATOM 1919 C CA . GLN A 1 244 ? 39.235 10.378 -66.938 1.00 53.50 244 GLN A CA 1
ATOM 1920 C C . GLN A 1 244 ? 39.121 10.457 -68.473 1.00 53.50 244 GLN A C 1
ATOM 1922 O O . GLN A 1 244 ? 39.472 11.460 -69.093 1.00 53.50 244 GLN A O 1
ATOM 1927 N N . ALA A 1 245 ? 38.626 9.401 -69.112 1.00 55.28 245 ALA A N 1
ATOM 1928 C CA . ALA A 1 245 ? 38.475 9.332 -70.559 1.00 55.28 245 ALA A CA 1
ATOM 1929 C C . ALA A 1 245 ? 37.156 9.978 -71.035 1.00 55.28 245 ALA A C 1
ATOM 1931 O O . ALA A 1 245 ? 36.115 9.325 -71.037 1.00 55.28 245 ALA A O 1
ATOM 1932 N N . SER A 1 246 ? 37.198 11.229 -71.511 1.00 56.62 246 SER A N 1
ATOM 1933 C CA . SER A 1 246 ? 36.004 11.960 -71.996 1.00 56.62 246 SER A CA 1
ATOM 1934 C C . SER A 1 246 ? 35.297 11.319 -73.203 1.00 56.62 246 SER A C 1
ATOM 1936 O O . SER A 1 246 ? 34.134 11.616 -73.471 1.00 56.62 246 SER A O 1
ATOM 1938 N N . TRP A 1 247 ? 35.960 10.401 -73.914 1.00 61.22 247 TRP A N 1
ATOM 1939 C CA . TRP A 1 247 ? 35.336 9.614 -74.983 1.00 61.22 247 TRP A CA 1
ATOM 1940 C C . TRP A 1 247 ? 34.318 8.591 -74.457 1.00 61.22 247 TRP A C 1
ATOM 1942 O O . TRP A 1 247 ? 33.427 8.189 -75.203 1.00 61.22 247 TRP A O 1
ATOM 1952 N N . ILE A 1 248 ? 34.414 8.189 -73.183 1.00 59.34 248 ILE A N 1
ATOM 1953 C CA . ILE A 1 248 ? 33.477 7.243 -72.564 1.00 59.34 248 ILE A CA 1
ATOM 1954 C C . ILE A 1 248 ? 32.101 7.902 -72.392 1.00 59.34 248 ILE A C 1
ATOM 1956 O O . ILE A 1 248 ? 31.099 7.292 -72.747 1.00 59.34 248 ILE A O 1
ATOM 1960 N N . GLU A 1 249 ? 32.032 9.164 -71.954 1.00 56.28 249 GLU A N 1
ATOM 1961 C CA . GLU A 1 249 ? 30.762 9.905 -71.829 1.00 56.28 249 GLU A CA 1
ATOM 1962 C C . GLU A 1 249 ? 30.053 10.073 -73.186 1.00 56.28 249 GLU A C 1
ATOM 1964 O O . GLU A 1 249 ? 28.861 9.791 -73.307 1.00 56.28 249 GLU A O 1
ATOM 1969 N N . GLN A 1 250 ? 30.798 10.409 -74.242 1.00 57.62 250 GLN A N 1
ATOM 1970 C CA . GLN A 1 250 ? 30.251 10.568 -75.598 1.00 57.62 250 GLN A CA 1
ATOM 1971 C C . GLN A 1 250 ? 29.814 9.232 -76.239 1.00 57.62 250 GLN A C 1
ATOM 1973 O O . GLN A 1 250 ? 28.861 9.190 -77.025 1.00 57.62 250 GLN A O 1
ATOM 1978 N N . ALA A 1 251 ? 30.465 8.119 -75.884 1.00 55.91 251 ALA A N 1
ATOM 1979 C CA . ALA A 1 251 ? 30.037 6.778 -76.288 1.00 55.91 251 ALA A CA 1
ATOM 1980 C C . ALA A 1 251 ? 28.735 6.338 -75.584 1.00 55.91 251 ALA A C 1
ATOM 1982 O O . ALA A 1 251 ? 27.925 5.624 -76.173 1.00 55.91 251 ALA A O 1
ATOM 1983 N N . ILE A 1 252 ? 28.494 6.791 -74.349 1.00 56.88 252 ILE A N 1
ATOM 1984 C CA . ILE A 1 252 ? 27.266 6.493 -73.592 1.00 56.88 252 ILE A CA 1
ATOM 1985 C C . ILE A 1 252 ? 26.068 7.240 -74.188 1.00 56.88 252 ILE A C 1
ATOM 1987 O O . ILE A 1 252 ? 25.043 6.617 -74.467 1.00 56.88 252 ILE A O 1
ATOM 1991 N N . GLU A 1 253 ? 26.187 8.546 -74.452 1.00 53.84 253 GLU A N 1
ATOM 1992 C CA . GLU A 1 253 ? 25.090 9.329 -75.050 1.00 53.84 253 GLU A CA 1
ATOM 1993 C C . GLU A 1 253 ? 24.658 8.789 -76.425 1.00 53.84 253 GLU A C 1
ATOM 1995 O O . GLU A 1 253 ? 23.472 8.803 -76.765 1.00 53.84 253 GLU A O 1
ATOM 2000 N N . SER A 1 254 ? 25.600 8.257 -77.208 1.00 55.25 254 SER A N 1
ATOM 2001 C CA . SER A 1 254 ? 25.316 7.661 -78.520 1.00 55.25 254 SER A CA 1
ATOM 2002 C C . SER A 1 254 ? 24.770 6.226 -78.447 1.00 55.25 254 SER A C 1
ATOM 2004 O O . SER A 1 254 ? 23.973 5.851 -79.306 1.00 55.25 254 SER A O 1
ATOM 2006 N N . ALA A 1 255 ? 25.111 5.443 -77.417 1.00 54.31 255 ALA A N 1
ATOM 2007 C CA . ALA A 1 255 ? 24.581 4.089 -77.225 1.00 54.31 255 ALA A CA 1
ATOM 2008 C C . ALA A 1 255 ? 23.162 4.059 -76.620 1.00 54.31 255 ALA A C 1
ATOM 2010 O O . ALA A 1 255 ? 22.347 3.228 -77.012 1.00 54.31 255 ALA A O 1
ATOM 2011 N N . PHE A 1 256 ? 22.841 4.964 -75.688 1.00 53.88 256 PHE A N 1
ATOM 2012 C CA . PHE A 1 256 ? 21.544 4.973 -74.988 1.00 53.88 256 PHE A CA 1
ATOM 2013 C C . PHE A 1 256 ? 20.446 5.805 -75.678 1.00 53.88 256 PHE A C 1
ATOM 2015 O O . PHE A 1 256 ? 19.287 5.749 -75.266 1.00 53.88 256 PHE A O 1
ATOM 2022 N N . SER A 1 257 ? 20.769 6.565 -76.730 1.00 51.31 257 SER A N 1
ATOM 2023 C CA . SER A 1 257 ? 19.797 7.400 -77.459 1.00 51.31 257 SER A CA 1
ATOM 2024 C C . SER A 1 257 ? 19.020 6.669 -78.566 1.00 51.31 257 SER A C 1
ATOM 2026 O O . SER A 1 257 ? 18.069 7.235 -79.109 1.00 51.31 257 SER A O 1
ATOM 2028 N N . GLN A 1 258 ? 19.356 5.411 -78.884 1.00 47.31 258 GLN A N 1
ATOM 2029 C CA . GLN A 1 258 ? 18.632 4.597 -79.870 1.00 47.31 258 GLN A CA 1
ATOM 2030 C C . GLN A 1 258 ? 18.175 3.247 -79.302 1.00 47.31 258 GLN A C 1
ATOM 2032 O O . GLN A 1 258 ? 18.971 2.332 -79.123 1.00 47.31 258 GLN A O 1
ATOM 2037 N N . GLY A 1 259 ? 16.858 3.088 -79.131 1.00 44.22 259 GLY A N 1
ATOM 2038 C CA . GLY A 1 259 ? 16.219 1.785 -78.904 1.00 44.22 259 GLY A CA 1
ATOM 2039 C C . GLY A 1 259 ? 15.578 1.630 -77.526 1.00 44.22 259 GLY A C 1
ATOM 2040 O O . GLY A 1 259 ? 16.243 1.412 -76.519 1.00 44.22 259 GLY A O 1
ATOM 2041 N N . SER A 1 260 ? 14.246 1.680 -77.487 1.00 46.50 260 SER A N 1
ATOM 2042 C CA . SER A 1 260 ? 13.467 1.515 -76.257 1.00 46.50 260 SER A CA 1
ATOM 2043 C C . SER A 1 260 ? 13.469 0.072 -75.742 1.00 46.50 260 SER A C 1
ATOM 2045 O O . SER A 1 260 ? 12.549 -0.694 -76.022 1.00 46.50 260 SER A O 1
ATOM 2047 N N . ALA A 1 261 ? 14.428 -0.257 -74.882 1.00 45.16 261 ALA A N 1
ATOM 2048 C CA . ALA A 1 261 ? 14.265 -1.281 -73.859 1.00 45.16 261 ALA A CA 1
ATOM 2049 C C . ALA A 1 261 ? 14.526 -0.634 -72.493 1.00 45.16 261 ALA A C 1
ATOM 2051 O O . ALA A 1 261 ? 15.661 -0.333 -72.140 1.00 45.16 261 ALA A O 1
ATOM 2052 N N . ARG A 1 262 ? 13.468 -0.396 -71.704 1.00 47.84 262 ARG A N 1
ATOM 2053 C CA . ARG A 1 262 ? 13.640 -0.079 -70.279 1.00 47.84 262 ARG A CA 1
ATOM 2054 C C . ARG A 1 262 ? 14.094 -1.362 -69.592 1.00 47.84 262 ARG A C 1
ATOM 2056 O O . ARG A 1 262 ? 13.243 -2.173 -69.229 1.00 47.84 262 ARG A O 1
ATOM 2063 N N . THR A 1 263 ? 15.402 -1.564 -69.458 1.00 54.75 263 THR A N 1
ATOM 2064 C CA . THR A 1 263 ? 15.949 -2.761 -68.815 1.00 54.75 263 THR A CA 1
ATOM 2065 C C . THR A 1 263 ? 15.401 -2.854 -67.398 1.00 54.75 263 THR A C 1
ATOM 2067 O O . THR A 1 263 ? 15.651 -1.989 -66.555 1.00 54.75 263 THR A O 1
ATOM 2070 N N . ALA A 1 264 ? 14.578 -3.873 -67.152 1.00 63.94 264 ALA A N 1
ATOM 2071 C CA . ALA A 1 264 ? 13.888 -4.033 -65.885 1.00 63.94 264 ALA A CA 1
ATOM 2072 C C . ALA A 1 264 ? 14.918 -4.335 -64.790 1.00 63.94 264 ALA A C 1
ATOM 2074 O O . ALA A 1 264 ? 15.448 -5.444 -64.718 1.00 63.94 264 ALA A O 1
ATOM 2075 N N . ARG A 1 265 ? 15.214 -3.340 -63.944 1.00 77.38 265 ARG A N 1
ATOM 2076 C CA . ARG A 1 265 ? 16.080 -3.533 -62.777 1.00 77.38 265 ARG A CA 1
ATOM 2077 C C . ARG A 1 265 ? 15.460 -4.596 -61.871 1.00 77.38 265 ARG A C 1
ATOM 2079 O O . ARG A 1 265 ? 14.291 -4.493 -61.500 1.00 77.38 265 ARG A O 1
ATOM 2086 N N . GLN A 1 266 ? 16.240 -5.610 -61.514 1.00 85.06 266 GLN A N 1
ATOM 2087 C CA . GLN A 1 266 ? 15.765 -6.691 -60.661 1.00 85.06 266 GLN A CA 1
ATOM 2088 C C . GLN A 1 266 ? 15.823 -6.267 -59.189 1.00 85.06 266 GLN A C 1
ATOM 2090 O O . GLN A 1 266 ? 16.896 -5.981 -58.656 1.00 85.06 266 GLN A O 1
ATOM 2095 N N . THR A 1 267 ? 14.675 -6.271 -58.513 1.00 89.88 267 THR A N 1
ATOM 2096 C CA . THR A 1 267 ? 14.619 -6.162 -57.050 1.00 89.88 267 THR A CA 1
ATOM 2097 C C . THR A 1 267 ? 14.763 -7.545 -56.425 1.00 89.88 267 THR A C 1
ATOM 2099 O O . THR A 1 267 ? 14.005 -8.464 -56.736 1.00 89.88 267 THR A O 1
ATOM 2102 N N . ILE A 1 268 ? 15.728 -7.694 -55.523 1.00 91.00 268 ILE A N 1
ATOM 2103 C CA . ILE A 1 268 ? 15.883 -8.867 -54.663 1.00 91.00 268 ILE A CA 1
ATOM 2104 C C . ILE A 1 268 ? 15.274 -8.540 -53.306 1.00 91.00 268 ILE A C 1
ATOM 2106 O O . ILE A 1 268 ? 15.575 -7.497 -52.733 1.00 91.00 268 ILE A O 1
ATOM 2110 N N . THR A 1 269 ? 14.484 -9.463 -52.762 1.00 93.44 269 THR A N 1
ATOM 2111 C CA . THR A 1 269 ? 14.017 -9.413 -51.372 1.00 93.44 269 THR A CA 1
ATOM 2112 C C . THR A 1 269 ? 14.639 -10.564 -50.592 1.00 93.44 269 THR A C 1
ATOM 2114 O O . THR A 1 269 ? 14.530 -11.722 -50.992 1.00 93.44 269 THR A O 1
ATOM 2117 N N . LEU A 1 270 ? 15.283 -10.244 -49.473 1.00 94.25 270 LEU A N 1
ATOM 2118 C CA . LEU A 1 270 ? 15.697 -11.196 -48.450 1.00 94.25 270 LEU A CA 1
ATOM 2119 C C . LEU A 1 270 ? 14.650 -11.161 -47.334 1.00 94.25 270 LEU A C 1
ATOM 2121 O O . LEU A 1 270 ? 14.423 -10.113 -46.727 1.00 94.25 270 LEU A O 1
ATOM 2125 N N . ASP A 1 271 ? 13.992 -12.291 -47.087 1.00 95.06 271 ASP A N 1
ATOM 2126 C CA . ASP A 1 271 ? 13.101 -12.446 -45.939 1.00 95.06 271 ASP A CA 1
ATOM 2127 C C . ASP A 1 271 ? 13.895 -12.650 -44.635 1.00 95.06 271 ASP A C 1
ATOM 2129 O O . ASP A 1 271 ? 15.123 -12.784 -44.632 1.00 95.06 271 ASP A O 1
ATOM 2133 N N . ALA A 1 272 ? 13.190 -12.668 -43.503 1.00 93.44 272 ALA A N 1
ATOM 2134 C CA . ALA A 1 272 ? 13.816 -12.817 -42.192 1.00 93.44 272 ALA A CA 1
ATOM 2135 C C . ALA A 1 272 ? 14.617 -14.127 -42.043 1.00 93.44 272 ALA A C 1
ATOM 2137 O O . ALA A 1 272 ? 15.649 -14.132 -41.377 1.00 93.44 272 ALA A O 1
ATOM 2138 N N . ALA A 1 273 ? 14.181 -15.224 -42.674 1.00 94.00 273 ALA A N 1
ATOM 2139 C CA . ALA A 1 273 ? 14.858 -16.519 -42.597 1.00 94.00 273 ALA A CA 1
ATOM 2140 C C . ALA A 1 273 ? 16.121 -16.573 -43.477 1.00 94.00 273 ALA A C 1
ATOM 2142 O O . ALA A 1 273 ? 17.126 -17.176 -43.094 1.00 94.00 273 ALA A O 1
ATOM 2143 N N . ALA A 1 274 ? 16.101 -15.918 -44.640 1.00 93.94 274 ALA A N 1
ATOM 2144 C CA . ALA A 1 274 ? 17.276 -15.731 -45.476 1.00 93.94 274 ALA A CA 1
ATOM 2145 C C . ALA A 1 274 ? 18.304 -14.818 -44.795 1.00 93.94 274 ALA A C 1
ATOM 2147 O O . ALA A 1 274 ? 19.486 -15.146 -44.816 1.00 93.94 274 ALA A O 1
ATOM 2148 N N . LEU A 1 275 ? 17.872 -13.721 -44.161 1.00 93.94 275 LEU A N 1
ATOM 2149 C CA . LEU A 1 275 ? 18.756 -12.835 -43.394 1.00 93.94 275 LEU A CA 1
ATOM 2150 C C . LEU A 1 275 ? 19.393 -13.553 -42.196 1.00 93.94 275 LEU A C 1
ATOM 2152 O O . LEU A 1 275 ? 20.603 -13.443 -42.013 1.00 93.94 275 LEU A O 1
ATOM 2156 N N . GLU A 1 276 ? 18.618 -14.350 -41.452 1.00 94.00 276 GLU A N 1
ATOM 2157 C CA . GLU A 1 276 ? 19.122 -15.192 -40.356 1.00 94.00 276 GLU A CA 1
ATOM 2158 C C . GLU A 1 276 ? 20.235 -16.134 -40.830 1.00 94.00 276 GLU A C 1
ATOM 2160 O O . GLU A 1 276 ? 21.326 -16.141 -40.264 1.00 94.00 276 GLU A O 1
ATOM 2165 N N . ARG A 1 277 ? 19.979 -16.901 -41.899 1.00 94.31 277 ARG A N 1
ATOM 2166 C CA . ARG A 1 277 ? 20.926 -17.891 -42.431 1.00 94.31 277 ARG A CA 1
ATOM 2167 C C . ARG A 1 277 ? 22.169 -17.257 -43.053 1.00 94.31 277 ARG A C 1
ATOM 2169 O O . ARG A 1 277 ? 23.244 -17.839 -42.968 1.00 94.31 277 ARG A O 1
ATOM 2176 N N . GLU A 1 278 ? 22.020 -16.123 -43.736 1.00 92.94 278 GLU A N 1
ATOM 2177 C CA . GLU A 1 278 ? 23.140 -15.481 -44.423 1.00 92.94 278 GLU A CA 1
ATOM 2178 C C . GLU A 1 278 ? 23.997 -14.628 -43.488 1.00 92.94 278 GLU A C 1
ATOM 2180 O O . GLU A 1 278 ? 25.214 -14.636 -43.627 1.00 92.94 278 GLU A O 1
ATOM 2185 N N . VAL A 1 279 ? 23.395 -13.857 -42.579 1.00 92.31 279 VAL A N 1
ATOM 2186 C CA . VAL A 1 279 ? 24.095 -12.758 -41.885 1.00 92.31 279 VAL A CA 1
ATOM 2187 C C . VAL A 1 279 ? 24.116 -12.915 -40.360 1.00 92.31 279 VAL A C 1
ATOM 2189 O O . VAL A 1 279 ? 24.870 -12.205 -39.702 1.00 92.31 279 VAL A O 1
ATOM 2192 N N . GLY A 1 280 ? 23.347 -13.845 -39.786 1.00 91.94 280 GLY A N 1
ATOM 2193 C CA . GLY A 1 280 ? 23.355 -14.110 -38.344 1.00 91.94 280 GLY A CA 1
ATOM 2194 C C . GLY A 1 280 ? 22.909 -12.926 -37.475 1.00 91.94 280 GLY A C 1
ATOM 2195 O O . GLY A 1 280 ? 22.420 -11.893 -37.957 1.00 91.94 280 GLY A O 1
ATOM 2196 N N . GLY A 1 281 ? 23.060 -13.077 -36.161 1.00 92.62 281 GLY A N 1
ATOM 2197 C CA . GLY A 1 281 ? 22.720 -12.043 -35.189 1.00 92.62 281 GLY A CA 1
ATOM 2198 C C . GLY A 1 281 ? 23.718 -10.874 -35.180 1.00 92.62 281 GLY A C 1
ATOM 2199 O O . GLY A 1 281 ? 24.874 -11.040 -35.558 1.00 92.62 281 GLY A O 1
ATOM 2200 N N . PRO A 1 282 ? 23.306 -9.668 -34.747 1.00 94.25 282 PRO A N 1
ATOM 2201 C CA . PRO A 1 282 ? 24.238 -8.589 -34.429 1.00 94.25 282 PRO A CA 1
ATOM 2202 C C . PRO A 1 282 ? 25.132 -8.975 -33.244 1.00 94.25 282 PRO A C 1
ATOM 2204 O O . PRO A 1 282 ? 24.638 -9.474 -32.230 1.00 94.25 282 PRO A O 1
ATOM 2207 N N . ASN A 1 283 ? 26.424 -8.657 -33.341 1.00 93.88 283 ASN A N 1
ATOM 2208 C CA . ASN A 1 283 ? 27.359 -8.746 -32.221 1.00 93.88 283 ASN A CA 1
ATOM 2209 C C . ASN A 1 283 ? 27.248 -7.476 -31.383 1.00 93.88 283 ASN A C 1
ATOM 2211 O O . ASN A 1 283 ? 27.431 -6.372 -31.899 1.00 93.88 283 ASN A O 1
ATOM 2215 N N . VAL A 1 284 ? 26.951 -7.610 -30.093 1.00 94.38 284 VAL A N 1
ATOM 2216 C CA . VAL A 1 284 ? 26.701 -6.469 -29.208 1.00 94.38 284 VAL A CA 1
ATOM 2217 C C . VAL A 1 284 ? 27.885 -6.253 -28.271 1.00 94.38 284 VAL A C 1
ATOM 2219 O O . VAL A 1 284 ? 28.283 -7.134 -27.509 1.00 94.38 284 VAL A O 1
ATOM 2222 N N . SER A 1 285 ? 28.467 -5.056 -28.330 1.00 93.38 285 SER A N 1
ATOM 2223 C CA . SER A 1 285 ? 29.628 -4.667 -27.529 1.00 93.38 285 SER A CA 1
ATOM 2224 C C . SER A 1 285 ? 29.233 -4.108 -26.165 1.00 93.38 285 SER A C 1
ATOM 2226 O O . SER A 1 285 ? 29.912 -4.392 -25.178 1.00 93.38 285 SER A O 1
ATOM 2228 N N . SER A 1 286 ? 28.128 -3.360 -26.070 1.00 94.69 286 SER A N 1
ATOM 2229 C CA . SER A 1 286 ? 27.633 -2.843 -24.792 1.00 94.69 286 SER A CA 1
ATOM 2230 C C . SER A 1 286 ? 26.112 -2.738 -24.719 1.00 94.69 286 SER A C 1
ATOM 2232 O O . SER A 1 286 ? 25.425 -2.536 -25.723 1.00 94.69 286 SER A O 1
ATOM 2234 N N . PHE A 1 287 ? 25.594 -2.854 -23.497 1.00 95.31 287 PHE A N 1
ATOM 2235 C CA . PHE A 1 287 ? 24.209 -2.561 -23.155 1.00 95.31 287 PHE A CA 1
ATOM 2236 C C . PHE A 1 287 ? 24.143 -1.704 -21.890 1.00 95.31 287 PHE A C 1
ATOM 2238 O O . PHE A 1 287 ? 24.816 -1.989 -20.897 1.00 95.31 287 PHE A O 1
ATOM 2245 N N . ARG A 1 288 ? 23.300 -0.670 -21.916 1.00 95.00 288 ARG A N 1
ATOM 2246 C CA . ARG A 1 288 ? 23.031 0.217 -20.788 1.00 95.00 288 ARG A CA 1
ATOM 2247 C C . ARG A 1 288 ? 21.531 0.424 -20.600 1.00 95.00 288 ARG A C 1
ATOM 2249 O O . ARG A 1 288 ? 20.816 0.692 -21.564 1.00 95.00 288 ARG A O 1
ATOM 2256 N N . ALA A 1 289 ? 21.092 0.383 -19.348 1.00 95.31 289 ALA A N 1
ATOM 2257 C CA . ALA A 1 289 ? 19.759 0.773 -18.905 1.00 95.31 289 ALA A CA 1
ATOM 2258 C C . ALA A 1 289 ? 19.888 1.634 -17.643 1.00 95.31 289 ALA A C 1
ATOM 2260 O O . ALA A 1 289 ? 20.568 1.237 -16.697 1.00 95.31 289 ALA A O 1
ATOM 2261 N N . HIS A 1 290 ? 19.248 2.799 -17.618 1.00 92.81 290 HIS A N 1
ATOM 2262 C CA . HIS A 1 290 ? 19.283 3.723 -16.479 1.00 92.81 290 HIS A CA 1
ATOM 2263 C C . HIS A 1 290 ? 17.962 4.478 -16.343 1.00 92.81 290 HIS A C 1
ATOM 2265 O O . HIS A 1 290 ? 17.229 4.609 -17.326 1.00 92.81 290 HIS A O 1
ATOM 2271 N N . VAL A 1 291 ? 17.656 4.943 -15.133 1.00 90.62 291 VAL A N 1
ATOM 2272 C CA . VAL A 1 291 ? 16.533 5.849 -14.875 1.00 90.62 291 VAL A CA 1
ATOM 2273 C C . VAL A 1 291 ? 16.875 7.233 -15.434 1.00 90.62 291 VAL A C 1
ATOM 2275 O O . VAL A 1 291 ? 18.004 7.707 -15.308 1.00 90.62 291 VAL A O 1
ATOM 2278 N N . VAL A 1 292 ? 15.901 7.872 -16.080 1.00 88.00 292 VAL A N 1
ATOM 2279 C CA . VAL A 1 292 ? 15.979 9.276 -16.486 1.00 88.00 292 VAL A CA 1
ATOM 2280 C C . VAL A 1 292 ? 15.530 10.143 -15.318 1.00 88.00 292 VAL A C 1
ATOM 2282 O O . VAL A 1 292 ? 14.365 10.105 -14.925 1.00 88.00 292 VAL A O 1
ATOM 2285 N N . GLU A 1 293 ? 16.453 10.939 -14.795 1.00 81.25 293 GLU A N 1
ATOM 2286 C CA . GLU A 1 293 ? 16.184 11.980 -13.805 1.00 81.25 293 GLU A CA 1
ATOM 2287 C C . GLU A 1 293 ? 16.035 13.321 -14.530 1.00 81.25 293 GLU A C 1
ATOM 2289 O O . GLU A 1 293 ? 16.813 13.617 -15.440 1.00 81.25 293 GLU A O 1
ATOM 2294 N N . LEU A 1 294 ? 15.029 14.119 -14.161 1.00 77.50 294 LEU A N 1
ATOM 2295 C CA . LEU A 1 294 ? 14.759 15.426 -14.765 1.00 77.50 294 LEU A CA 1
ATOM 2296 C C . LEU A 1 294 ? 14.939 16.550 -13.737 1.00 77.50 294 LEU A C 1
ATOM 2298 O O . LEU A 1 294 ? 14.574 16.386 -12.573 1.00 77.50 294 LEU A O 1
ATOM 2302 N N . ASP A 1 295 ? 15.459 17.701 -14.169 1.00 73.06 295 ASP A N 1
ATOM 2303 C CA . ASP A 1 295 ? 15.450 18.923 -13.362 1.00 73.06 295 ASP A CA 1
ATOM 2304 C C . ASP A 1 295 ? 14.038 19.535 -13.301 1.00 73.06 295 ASP A C 1
ATOM 2306 O O . ASP A 1 295 ? 13.108 19.125 -14.000 1.00 73.06 295 ASP A O 1
ATOM 2310 N N . GLN A 1 296 ? 13.887 20.588 -12.495 1.00 68.81 296 GLN A N 1
ATOM 2311 C CA . GLN A 1 296 ? 12.640 21.356 -12.380 1.00 68.81 296 GLN A CA 1
ATOM 2312 C C . GLN A 1 296 ? 12.194 22.022 -13.702 1.00 68.81 296 GLN A C 1
ATOM 2314 O O . GLN A 1 296 ? 11.066 22.502 -13.790 1.00 68.81 296 GLN A O 1
ATOM 2319 N N . ASN A 1 297 ? 13.056 22.053 -14.724 1.00 75.56 297 ASN A N 1
ATOM 2320 C CA . ASN A 1 297 ? 12.778 22.593 -16.054 1.00 75.56 297 ASN A CA 1
ATOM 2321 C C . ASN A 1 297 ? 12.480 21.486 -17.093 1.00 75.56 297 ASN A C 1
ATOM 2323 O O . ASN A 1 297 ? 12.193 21.804 -18.247 1.00 75.56 297 ASN A O 1
ATOM 2327 N N . GLY A 1 298 ? 12.539 20.204 -16.710 1.00 72.06 298 GLY A N 1
ATOM 2328 C CA . GLY A 1 298 ? 12.315 19.050 -17.585 1.00 72.06 298 GLY A CA 1
ATOM 2329 C C . GLY A 1 298 ? 13.536 18.570 -18.386 1.00 72.06 298 GLY A C 1
ATOM 2330 O O . GLY A 1 298 ? 13.362 17.779 -19.312 1.00 72.06 298 GLY A O 1
ATOM 2331 N N . ASN A 1 299 ? 14.754 19.016 -18.064 1.00 81.38 299 ASN A N 1
ATOM 2332 C CA . ASN A 1 299 ? 15.997 18.566 -18.706 1.00 81.38 299 ASN A CA 1
ATOM 2333 C C . ASN A 1 299 ? 16.569 17.320 -18.016 1.00 81.38 299 ASN A C 1
ATOM 2335 O O . ASN A 1 299 ? 16.540 17.241 -16.792 1.00 81.38 299 ASN A O 1
ATOM 2339 N N . GLU A 1 300 ? 17.174 16.394 -18.768 1.00 79.50 300 GLU A N 1
ATOM 2340 C CA . GLU A 1 300 ? 17.850 15.219 -18.189 1.00 79.50 300 GLU A CA 1
ATOM 2341 C C . GLU A 1 300 ? 19.081 15.619 -17.344 1.00 79.50 300 GLU A C 1
ATOM 2343 O O . GLU A 1 300 ? 20.041 16.197 -17.863 1.00 79.50 300 GLU A O 1
ATOM 2348 N N . VAL A 1 301 ? 19.081 15.282 -16.049 1.00 76.25 301 VAL A N 1
ATOM 2349 C CA . VAL A 1 301 ? 20.178 15.588 -15.110 1.00 76.25 301 VAL A CA 1
ATOM 2350 C C . VAL A 1 301 ? 21.170 14.434 -15.077 1.00 76.25 301 VAL A C 1
ATOM 2352 O O . VAL A 1 301 ? 21.164 13.583 -14.194 1.00 76.25 301 VAL A O 1
ATOM 2355 N N . GLY A 1 302 ? 22.053 14.418 -16.074 1.00 71.12 302 GLY A N 1
ATOM 2356 C CA . GLY A 1 302 ? 23.061 13.370 -16.216 1.00 71.12 302 GLY A CA 1
ATOM 2357 C C . GLY A 1 302 ? 22.451 11.976 -16.436 1.00 71.12 302 GLY A C 1
ATOM 2358 O O . GLY A 1 302 ? 21.269 11.837 -16.751 1.00 71.12 302 GLY A O 1
ATOM 2359 N N . PRO A 1 303 ? 23.261 10.912 -16.326 1.00 63.12 303 PRO A N 1
ATOM 2360 C CA . PRO A 1 303 ? 22.736 9.564 -16.262 1.00 63.12 303 PRO A CA 1
ATOM 2361 C C . PRO A 1 303 ? 22.331 9.257 -14.818 1.00 63.12 303 PRO A C 1
ATOM 2363 O O . PRO A 1 303 ? 23.209 9.032 -13.981 1.00 63.12 303 PRO A O 1
ATOM 2366 N N . GLY A 1 304 ? 21.025 9.209 -14.559 1.00 74.88 304 GLY A N 1
ATOM 2367 C CA . GLY A 1 304 ? 20.478 8.755 -13.282 1.00 74.88 304 GLY A CA 1
ATOM 2368 C C . GLY A 1 304 ? 20.831 7.299 -12.952 1.00 74.88 304 GLY A C 1
ATOM 2369 O O . GLY A 1 304 ? 21.635 6.649 -13.636 1.00 74.88 304 GLY A O 1
ATOM 2370 N N . GLU A 1 305 ? 20.225 6.772 -11.891 1.00 85.62 305 GLU A N 1
ATOM 2371 C CA . GLU A 1 305 ? 20.518 5.430 -11.366 1.00 85.62 305 GLU A CA 1
ATOM 2372 C C . GLU A 1 305 ? 20.586 4.337 -12.462 1.00 85.62 305 GLU A C 1
ATOM 2374 O O . GLU A 1 305 ? 19.651 4.125 -13.241 1.00 85.62 305 GLU A O 1
ATOM 2379 N N . ASN A 1 306 ? 21.716 3.621 -12.541 1.00 90.62 306 ASN A N 1
ATOM 2380 C CA . ASN A 1 306 ? 21.968 2.635 -13.598 1.00 90.62 306 ASN A CA 1
ATOM 2381 C C . ASN A 1 306 ? 21.469 1.249 -13.170 1.00 90.62 306 ASN A C 1
ATOM 2383 O O . ASN A 1 306 ? 22.025 0.649 -12.254 1.00 90.62 306 ASN A O 1
ATOM 2387 N N . TYR A 1 307 ? 20.501 0.692 -13.897 1.00 92.12 307 TYR A N 1
ATOM 2388 C CA . TYR A 1 307 ? 20.135 -0.721 -13.776 1.00 92.12 307 TYR A CA 1
ATOM 2389 C C . TYR A 1 307 ? 21.170 -1.641 -14.424 1.00 92.12 307 TYR A C 1
ATOM 2391 O O . TYR A 1 307 ? 21.411 -2.738 -13.942 1.00 92.12 307 TYR A O 1
ATOM 2399 N N . ALA A 1 308 ? 21.752 -1.243 -15.553 1.00 90.88 308 ALA A N 1
ATOM 2400 C CA . ALA A 1 308 ? 22.740 -2.046 -16.265 1.00 90.88 308 ALA A CA 1
ATOM 2401 C C . ALA A 1 308 ? 23.729 -1.133 -16.987 1.00 90.88 308 ALA A C 1
ATOM 2403 O O . ALA A 1 308 ? 23.336 -0.123 -17.573 1.00 90.88 308 ALA A O 1
ATOM 2404 N N . GLN A 1 309 ? 25.004 -1.510 -16.981 1.00 88.56 309 GLN A N 1
ATOM 2405 C CA . GLN A 1 309 ? 26.061 -0.875 -17.765 1.00 88.56 309 GLN A CA 1
ATOM 2406 C C . GLN A 1 309 ? 27.108 -1.945 -18.087 1.00 88.56 309 GLN A C 1
ATOM 2408 O O . GLN A 1 309 ? 28.193 -2.006 -17.511 1.00 88.56 309 GLN A O 1
ATOM 2413 N N . ASN A 1 310 ? 26.727 -2.850 -18.981 1.00 83.81 310 ASN A N 1
ATOM 2414 C CA . ASN A 1 310 ? 27.426 -4.102 -19.205 1.00 83.81 310 ASN A CA 1
ATOM 2415 C C . ASN A 1 310 ? 28.234 -3.998 -20.500 1.00 83.81 310 ASN A C 1
ATOM 2417 O O . ASN A 1 310 ? 27.672 -3.805 -21.581 1.00 83.81 310 ASN A O 1
ATOM 2421 N N . SER A 1 311 ? 29.553 -4.180 -20.402 1.00 88.06 311 SER A N 1
ATOM 2422 C CA . SER A 1 311 ? 30.350 -4.579 -21.562 1.00 88.06 311 SER A CA 1
ATOM 2423 C C . SER A 1 311 ? 29.988 -6.024 -21.888 1.00 88.06 311 SER A C 1
ATOM 2425 O O . SER A 1 311 ? 30.171 -6.908 -21.053 1.00 88.06 311 SER A O 1
ATOM 2427 N N . MET A 1 312 ? 29.426 -6.256 -23.072 1.00 85.88 312 MET A N 1
ATOM 2428 C CA . MET A 1 312 ? 28.973 -7.580 -23.510 1.00 85.88 312 MET A CA 1
ATOM 2429 C C . MET A 1 312 ? 29.974 -8.260 -24.449 1.00 85.88 312 MET A C 1
ATOM 2431 O O . MET A 1 312 ? 29.680 -9.313 -24.997 1.00 85.88 312 MET A O 1
ATOM 2435 N N . GLY A 1 313 ? 31.167 -7.682 -24.632 1.00 82.94 313 GLY A N 1
ATOM 2436 C CA . GLY A 1 313 ? 32.314 -8.365 -25.243 1.00 82.94 313 GLY A CA 1
ATOM 2437 C C . GLY A 1 313 ? 32.150 -8.792 -26.708 1.00 82.94 313 GLY A C 1
ATOM 2438 O O . GLY A 1 313 ? 33.000 -9.523 -27.204 1.00 82.94 313 GLY A O 1
ATOM 2439 N N . GLY A 1 314 ? 31.094 -8.350 -27.399 1.00 83.94 314 GLY A N 1
ATOM 2440 C CA . GLY A 1 314 ? 30.784 -8.779 -28.764 1.00 83.94 314 GLY A CA 1
ATOM 2441 C C . GLY A 1 314 ? 29.905 -10.030 -28.851 1.00 83.94 314 GLY A C 1
ATOM 2442 O O . GLY A 1 314 ? 29.941 -10.693 -29.881 1.00 83.94 314 GLY A O 1
ATOM 2443 N N . VAL A 1 315 ? 29.127 -10.358 -27.810 1.00 90.81 315 VAL A N 1
ATOM 2444 C CA . VAL A 1 315 ? 28.141 -11.456 -27.841 1.00 90.81 315 VAL A CA 1
ATOM 2445 C C . VAL A 1 315 ? 27.192 -11.308 -29.035 1.00 90.81 315 VAL A C 1
ATOM 2447 O O . VAL A 1 315 ? 26.514 -10.286 -29.172 1.00 90.81 315 VAL A O 1
ATOM 2450 N N . GLU A 1 316 ? 27.115 -12.347 -29.868 1.00 93.62 316 GLU A N 1
ATOM 2451 C CA . GLU A 1 316 ? 26.100 -12.468 -30.915 1.00 93.62 316 GLU A CA 1
ATOM 2452 C C . GLU A 1 316 ? 24.723 -12.643 -30.265 1.00 93.62 316 GLU A C 1
ATOM 2454 O O . GLU A 1 316 ? 24.508 -13.580 -29.490 1.00 93.62 316 GLU A O 1
ATOM 2459 N N . LEU A 1 317 ? 23.768 -11.757 -30.565 1.00 93.94 317 LEU A N 1
ATOM 2460 C CA . LEU A 1 317 ? 22.406 -11.940 -30.065 1.00 93.94 317 LEU A CA 1
ATOM 2461 C C . LEU A 1 317 ? 21.764 -13.176 -30.724 1.00 93.94 317 LEU A C 1
ATOM 2463 O O . LEU A 1 317 ? 21.681 -13.233 -31.955 1.00 93.94 317 LEU A O 1
ATOM 2467 N N . PRO A 1 318 ? 21.228 -14.138 -29.952 1.00 94.06 318 PRO A N 1
ATOM 2468 C CA . PRO A 1 318 ? 20.449 -15.242 -30.503 1.00 94.06 318 PRO A CA 1
ATOM 2469 C C . PRO A 1 318 ? 19.068 -14.766 -30.986 1.00 94.06 318 PRO A C 1
ATOM 2471 O O . PRO A 1 318 ? 18.618 -13.668 -30.671 1.00 94.06 318 PRO A O 1
ATOM 2474 N N . ASN A 1 319 ? 18.366 -15.616 -31.739 1.00 89.75 319 ASN A N 1
ATOM 2475 C CA . ASN A 1 319 ? 16.962 -15.391 -32.119 1.00 89.75 319 ASN A CA 1
ATOM 2476 C C . ASN A 1 319 ? 15.993 -15.593 -30.922 1.00 89.75 319 ASN A C 1
ATOM 2478 O O . ASN A 1 319 ? 14.864 -15.108 -30.915 1.00 89.75 319 ASN A O 1
ATOM 2482 N N . ALA A 1 320 ? 16.441 -16.297 -29.876 1.00 93.56 320 ALA A N 1
ATOM 2483 C CA . ALA A 1 320 ? 15.742 -16.382 -28.594 1.00 93.56 320 ALA A CA 1
ATOM 2484 C C . ALA A 1 320 ? 15.941 -15.096 -27.754 1.00 93.56 320 ALA A C 1
ATOM 2486 O O . ALA A 1 320 ? 16.934 -14.397 -27.953 1.00 93.56 320 ALA A O 1
ATOM 2487 N N . PRO A 1 321 ? 15.052 -14.783 -26.789 1.00 94.69 321 PRO A N 1
ATOM 2488 C CA . PRO A 1 321 ? 15.263 -13.673 -25.860 1.00 94.69 321 PRO A CA 1
ATOM 2489 C C . PRO A 1 321 ? 16.576 -13.822 -25.080 1.00 94.69 321 PRO A C 1
ATOM 2491 O O . PRO A 1 321 ? 16.812 -14.850 -24.446 1.00 94.69 321 PRO A O 1
ATOM 2494 N N . TYR A 1 322 ? 17.414 -12.788 -25.112 1.00 95.38 322 TYR A N 1
ATOM 2495 C CA . TYR A 1 322 ? 18.684 -12.735 -24.395 1.00 95.38 322 TYR A CA 1
ATOM 2496 C C . TYR A 1 322 ? 18.509 -11.999 -23.054 1.00 95.38 322 TYR A C 1
ATOM 2498 O O . TYR A 1 322 ? 18.178 -10.807 -23.062 1.00 95.38 322 TYR A O 1
ATOM 2506 N N . PRO A 1 323 ? 18.697 -12.669 -21.902 1.00 95.06 323 PRO A N 1
ATOM 2507 C CA . PRO A 1 323 ? 18.515 -12.054 -20.594 1.00 95.06 323 PRO A CA 1
ATOM 2508 C C . PRO A 1 323 ? 19.733 -11.215 -20.187 1.00 95.06 323 PRO A C 1
ATOM 2510 O O . PRO A 1 323 ? 20.877 -11.651 -20.299 1.00 95.06 323 PRO A O 1
ATOM 2513 N N . VAL A 1 324 ? 19.478 -10.034 -19.629 1.00 94.50 324 VAL A N 1
ATOM 2514 C CA . VAL A 1 324 ? 20.481 -9.180 -18.984 1.00 94.50 324 VAL A CA 1
ATOM 2515 C C . VAL A 1 324 ? 20.031 -8.896 -17.547 1.00 94.50 324 VAL A C 1
ATOM 2517 O O . VAL A 1 324 ? 18.947 -8.341 -17.367 1.00 94.50 324 VAL A O 1
ATOM 2520 N N . PRO A 1 325 ? 20.811 -9.256 -16.512 1.00 93.31 325 PRO A N 1
ATOM 2521 C CA . PRO A 1 325 ? 20.455 -8.948 -15.129 1.00 93.31 325 PRO A CA 1
ATOM 2522 C C . PRO A 1 325 ? 20.533 -7.439 -14.865 1.00 93.31 325 PRO A C 1
ATOM 2524 O O . PRO A 1 325 ? 21.395 -6.754 -15.420 1.00 93.31 325 PRO A O 1
ATOM 2527 N N . ALA A 1 326 ? 19.654 -6.936 -13.998 1.00 93.88 326 ALA A N 1
ATOM 2528 C CA . ALA A 1 326 ? 19.705 -5.565 -13.503 1.00 93.88 326 ALA A CA 1
ATOM 2529 C C . ALA A 1 326 ? 20.321 -5.512 -12.097 1.00 93.88 326 ALA A C 1
ATOM 2531 O O . ALA A 1 326 ? 20.164 -6.430 -11.292 1.00 93.88 326 ALA A O 1
ATOM 2532 N N . LEU A 1 327 ? 20.992 -4.404 -11.798 1.00 91.44 327 LEU A N 1
ATOM 2533 C CA . LEU A 1 327 ? 21.321 -3.975 -10.448 1.00 91.44 327 LEU A CA 1
ATOM 2534 C C . LEU A 1 327 ? 20.031 -3.602 -9.712 1.00 91.44 327 LEU A C 1
ATOM 2536 O O . LEU A 1 327 ? 19.133 -2.976 -10.279 1.00 91.44 327 LEU A O 1
ATOM 2540 N N . GLN A 1 328 ? 19.958 -3.976 -8.438 1.00 85.25 328 GLN A N 1
ATOM 2541 C CA . GLN A 1 328 ? 18.855 -3.597 -7.567 1.00 85.25 328 GLN A CA 1
ATOM 2542 C C . GLN A 1 328 ? 18.993 -2.117 -7.193 1.00 85.25 328 GLN A C 1
ATOM 2544 O O . GLN A 1 328 ? 19.939 -1.741 -6.503 1.00 85.25 328 GLN A O 1
ATOM 2549 N N . LEU A 1 329 ? 18.047 -1.295 -7.645 1.00 87.88 329 LEU A N 1
ATOM 2550 C CA . LEU A 1 329 ? 17.932 0.100 -7.220 1.00 87.88 329 LEU A CA 1
ATOM 2551 C C . LEU A 1 329 ? 17.171 0.204 -5.896 1.00 87.88 329 LEU A C 1
ATOM 2553 O O . LEU A 1 329 ? 16.320 -0.641 -5.590 1.00 87.88 329 LEU A O 1
ATOM 2557 N N . ALA A 1 330 ? 17.456 1.260 -5.137 1.00 84.69 330 ALA A N 1
ATOM 2558 C CA . ALA A 1 330 ? 16.709 1.586 -3.931 1.00 84.69 330 ALA A CA 1
ATOM 2559 C C . ALA A 1 330 ? 15.230 1.867 -4.274 1.00 84.69 330 ALA A C 1
ATOM 2561 O O . ALA A 1 330 ? 14.936 2.492 -5.300 1.00 84.69 330 ALA A O 1
ATOM 2562 N N . PRO A 1 331 ? 14.265 1.413 -3.455 1.00 86.50 331 PRO A N 1
ATOM 2563 C CA . PRO A 1 331 ? 12.886 1.846 -3.608 1.00 86.50 331 PRO A CA 1
ATOM 2564 C C . PRO A 1 331 ? 12.758 3.313 -3.204 1.00 86.50 331 PRO A C 1
ATOM 2566 O O . PRO A 1 331 ? 13.157 3.697 -2.109 1.00 86.50 331 PRO A O 1
ATOM 2569 N N . VAL A 1 332 ? 12.143 4.124 -4.058 1.00 87.00 332 VAL A N 1
ATOM 2570 C CA . VAL A 1 332 ? 11.865 5.530 -3.740 1.00 87.00 332 VAL A CA 1
ATOM 2571 C C . VAL A 1 332 ? 10.386 5.703 -3.409 1.00 87.00 332 VAL A C 1
ATOM 2573 O O . VAL A 1 332 ? 9.539 5.199 -4.147 1.00 87.00 332 VAL A O 1
ATOM 2576 N N . LEU A 1 333 ? 10.078 6.391 -2.308 1.00 89.25 333 LEU A N 1
ATOM 2577 C CA . LEU A 1 333 ? 8.723 6.774 -1.912 1.00 89.25 333 LEU A CA 1
ATOM 2578 C C . LEU A 1 333 ? 8.351 8.093 -2.594 1.00 89.25 333 LEU A C 1
ATOM 2580 O O . LEU A 1 333 ? 8.928 9.139 -2.295 1.00 89.25 333 LEU A O 1
ATOM 2584 N N . ARG A 1 334 ? 7.379 8.058 -3.506 1.00 86.50 334 ARG A N 1
ATOM 2585 C CA . ARG A 1 334 ? 6.984 9.244 -4.280 1.00 86.50 334 ARG A CA 1
ATOM 2586 C C . ARG A 1 334 ? 6.034 10.148 -3.499 1.00 86.50 334 ARG A C 1
ATOM 2588 O O . ARG A 1 334 ? 5.240 9.677 -2.685 1.00 86.50 334 ARG A O 1
ATOM 2595 N N . PHE A 1 335 ? 5.984 11.437 -3.843 1.00 85.88 335 PHE A N 1
ATOM 2596 C CA . PHE A 1 335 ? 5.053 12.389 -3.214 1.00 85.88 335 PHE A CA 1
ATOM 2597 C C . PHE A 1 335 ? 3.578 11.931 -3.251 1.00 85.88 335 PHE A C 1
ATOM 2599 O O . PHE A 1 335 ? 2.846 12.101 -2.278 1.00 85.88 335 PHE A O 1
ATOM 2606 N N . LYS A 1 336 ? 3.134 11.265 -4.329 1.00 86.19 336 LYS A N 1
ATOM 2607 C CA . LYS A 1 336 ? 1.787 10.664 -4.389 1.00 86.19 336 LYS A CA 1
ATOM 2608 C C . LYS A 1 336 ? 1.576 9.595 -3.304 1.00 86.19 336 LYS A C 1
ATOM 2610 O O . LYS A 1 336 ? 0.519 9.554 -2.684 1.00 86.19 336 LYS A O 1
ATOM 2615 N N . GLU A 1 337 ? 2.565 8.739 -3.072 1.00 90.00 337 GLU A N 1
ATOM 2616 C CA . GLU A 1 337 ? 2.503 7.676 -2.062 1.00 90.00 337 GLU A CA 1
ATOM 2617 C C . GLU A 1 337 ? 2.512 8.271 -0.645 1.00 90.00 337 GLU A C 1
ATOM 2619 O O . GLU A 1 337 ? 1.774 7.805 0.222 1.00 90.00 337 GLU A O 1
ATOM 2624 N N . ILE A 1 338 ? 3.237 9.378 -0.433 1.00 92.00 338 ILE A N 1
ATOM 2625 C CA . ILE A 1 338 ? 3.148 10.186 0.794 1.00 92.00 338 ILE A CA 1
ATOM 2626 C C . ILE A 1 338 ? 1.721 10.708 1.007 1.00 92.00 338 ILE A C 1
ATOM 2628 O O . ILE A 1 338 ? 1.223 10.635 2.129 1.00 92.00 338 ILE A O 1
ATOM 2632 N N . LEU A 1 339 ? 1.027 11.177 -0.037 1.00 91.38 339 LEU A N 1
ATOM 2633 C CA . LEU A 1 339 ? -0.377 11.598 0.078 1.00 91.38 339 LEU A CA 1
ATOM 2634 C C . LEU A 1 339 ? -1.326 10.430 0.418 1.00 91.38 339 LEU A C 1
ATOM 2636 O O . LEU A 1 339 ? -2.271 10.627 1.182 1.00 91.38 339 LEU A O 1
ATOM 2640 N N . GLU A 1 340 ? -1.069 9.211 -0.073 1.00 93.25 340 GLU A N 1
ATOM 2641 C CA . GLU A 1 340 ? -1.833 8.004 0.304 1.00 93.25 340 GLU A CA 1
ATOM 2642 C C . GLU A 1 340 ? -1.599 7.608 1.784 1.00 93.25 340 GLU A C 1
ATOM 2644 O O . GLU A 1 340 ? -2.541 7.235 2.494 1.00 93.25 340 GLU A O 1
ATOM 2649 N N . ILE A 1 341 ? -0.365 7.749 2.291 1.00 95.56 341 ILE A N 1
ATOM 2650 C CA . ILE A 1 341 ? -0.021 7.586 3.721 1.00 95.56 341 ILE A CA 1
ATOM 2651 C C . ILE A 1 341 ? -0.678 8.686 4.575 1.00 95.56 341 ILE A C 1
ATOM 2653 O O . ILE A 1 341 ? -1.176 8.429 5.676 1.00 95.56 341 ILE A O 1
ATOM 2657 N N . GLU A 1 342 ? -0.706 9.917 4.074 1.00 95.06 342 GLU A N 1
ATOM 2658 C CA . GLU A 1 342 ? -1.277 11.075 4.754 1.00 95.06 342 GLU A CA 1
ATOM 2659 C C . GLU A 1 342 ? -2.817 10.992 4.829 1.00 95.06 342 GLU A C 1
ATOM 2661 O O . GLU A 1 342 ? -3.380 11.298 5.880 1.00 95.06 342 GLU A O 1
ATOM 2666 N N . GLU A 1 343 ? -3.523 10.493 3.800 1.00 95.81 343 GLU A N 1
ATOM 2667 C CA . GLU A 1 343 ? -4.983 10.265 3.866 1.00 95.81 343 GLU A CA 1
ATOM 2668 C C . GLU A 1 343 ? -5.339 9.243 4.965 1.00 95.81 343 GLU A C 1
ATOM 2670 O O . GLU A 1 343 ? -6.272 9.446 5.754 1.00 95.81 343 GLU A O 1
ATOM 2675 N N . MET A 1 344 ? -4.552 8.163 5.062 1.00 97.00 344 MET A N 1
ATOM 2676 C CA . MET A 1 344 ? -4.646 7.166 6.135 1.00 97.00 344 MET A CA 1
ATOM 2677 C C . MET A 1 344 ? -4.369 7.797 7.507 1.00 97.00 344 MET A C 1
ATOM 2679 O O . MET A 1 344 ? -5.163 7.628 8.437 1.00 97.00 344 MET A O 1
ATOM 2683 N N . THR A 1 345 ? -3.306 8.596 7.618 1.00 96.56 345 THR A N 1
ATOM 2684 C CA . THR A 1 345 ? -2.922 9.293 8.855 1.00 96.56 345 THR A CA 1
ATOM 2685 C C . THR A 1 345 ? -4.017 10.246 9.328 1.00 96.56 345 THR A C 1
ATOM 2687 O O . THR A 1 345 ? -4.423 10.194 10.491 1.00 96.56 345 THR A O 1
ATOM 2690 N N . GLN A 1 346 ? -4.581 11.060 8.433 1.00 95.94 346 GLN A N 1
ATOM 2691 C CA . GLN A 1 346 ? -5.689 11.959 8.757 1.00 95.94 346 GLN A CA 1
ATOM 2692 C C . GLN A 1 346 ? -6.924 11.196 9.245 1.00 95.94 346 GLN 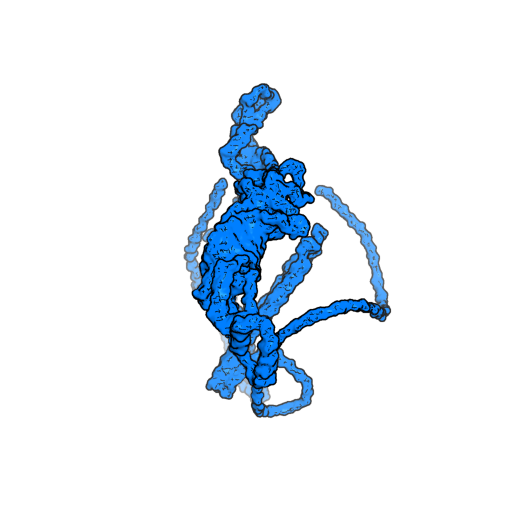A C 1
ATOM 2694 O O . GLN A 1 346 ? -7.588 11.642 10.183 1.00 95.94 346 GLN A O 1
ATOM 2699 N N . HIS A 1 347 ? -7.232 10.034 8.662 1.00 96.75 347 HIS A N 1
ATOM 2700 C CA . HIS A 1 347 ? -8.318 9.186 9.148 1.00 96.75 347 HIS A CA 1
ATOM 2701 C C . HIS A 1 347 ? -8.048 8.626 10.554 1.00 96.75 347 HIS A C 1
ATOM 2703 O O . HIS A 1 347 ? -8.955 8.645 11.393 1.00 96.75 347 HIS A O 1
ATOM 2709 N N . VAL A 1 348 ? -6.824 8.160 10.829 1.00 96.88 348 VAL A N 1
ATOM 2710 C CA . VAL A 1 348 ? -6.423 7.666 12.157 1.00 96.88 348 VAL A CA 1
ATOM 2711 C C . VAL A 1 348 ? -6.513 8.783 13.200 1.00 96.88 348 VAL A C 1
ATOM 2713 O O . VAL A 1 348 ? -7.157 8.601 14.233 1.00 96.88 348 VAL A O 1
ATOM 2716 N N . VAL A 1 349 ? -5.974 9.969 12.902 1.00 96.06 349 VAL A N 1
ATOM 2717 C CA . VAL A 1 349 ? -5.977 11.119 13.821 1.00 96.06 349 VAL A CA 1
ATOM 2718 C C . VAL A 1 349 ? -7.394 11.658 14.060 1.00 96.06 349 VAL A C 1
ATOM 2720 O O . VAL A 1 349 ? -7.768 11.891 15.211 1.00 96.06 349 VAL A O 1
ATOM 2723 N N . ARG A 1 350 ? -8.242 11.777 13.028 1.00 95.25 350 ARG A N 1
ATOM 2724 C CA . ARG A 1 350 ? -9.659 12.170 13.207 1.00 95.25 350 ARG A CA 1
ATOM 2725 C C . ARG A 1 350 ? -10.440 11.182 14.081 1.00 95.25 350 ARG A C 1
ATOM 2727 O O . ARG A 1 350 ? -11.366 11.585 14.774 1.00 95.25 350 ARG A O 1
ATOM 2734 N N . ASN A 1 351 ? -10.049 9.908 14.093 1.00 95.25 351 ASN A N 1
ATOM 2735 C CA . ASN A 1 351 ? -10.680 8.849 14.886 1.00 95.25 351 ASN A CA 1
ATOM 2736 C C . ASN A 1 351 ? -9.805 8.396 16.072 1.00 95.25 351 ASN A C 1
ATOM 2738 O O . ASN A 1 351 ? -9.882 7.237 16.491 1.00 95.25 351 ASN A O 1
ATOM 2742 N N . THR A 1 352 ? -8.988 9.300 16.632 1.00 93.94 352 THR A N 1
ATOM 2743 C CA . THR A 1 352 ? -7.969 8.978 17.650 1.00 93.94 352 THR A CA 1
ATOM 2744 C C . THR A 1 352 ? -8.512 8.143 18.817 1.00 93.94 352 THR A C 1
ATOM 2746 O O . THR A 1 352 ? -7.835 7.217 19.256 1.00 93.94 352 THR A O 1
ATOM 2749 N N . MET A 1 353 ? -9.736 8.390 19.298 1.00 92.38 353 MET A N 1
ATOM 2750 C CA . MET A 1 353 ? -10.342 7.612 20.395 1.00 92.38 353 MET A CA 1
ATOM 2751 C C . MET A 1 353 ? -10.584 6.137 20.030 1.00 92.38 353 MET A C 1
ATOM 2753 O O . MET A 1 353 ? -10.305 5.250 20.836 1.00 92.38 353 MET A O 1
ATOM 2757 N N . ARG A 1 354 ? -11.050 5.857 18.803 1.00 92.81 354 ARG A N 1
ATOM 2758 C CA . ARG A 1 354 ? -11.286 4.488 18.306 1.00 92.81 354 ARG A CA 1
ATOM 2759 C C . ARG A 1 354 ? -9.974 3.711 18.221 1.00 92.81 354 ARG A C 1
ATOM 2761 O O . ARG A 1 354 ? -9.907 2.575 18.680 1.00 92.81 354 ARG A O 1
ATOM 2768 N N . TYR A 1 355 ? -8.938 4.340 17.672 1.00 95.12 355 TYR A N 1
ATOM 2769 C CA . TYR A 1 355 ? -7.627 3.715 17.500 1.00 95.12 355 TYR A CA 1
ATOM 2770 C C . TYR A 1 355 ? -6.821 3.643 18.808 1.00 95.12 355 TYR A C 1
ATOM 2772 O O . TYR A 1 355 ? -6.161 2.638 19.047 1.00 95.12 355 TYR A O 1
ATOM 2780 N N . SER A 1 356 ? -6.957 4.615 19.716 1.00 94.38 356 SER A N 1
ATOM 2781 C CA . SER A 1 356 ? -6.408 4.520 21.080 1.00 94.38 356 SER A CA 1
ATOM 2782 C C . SER A 1 356 ? -7.013 3.333 21.826 1.00 94.38 356 SER A C 1
ATOM 2784 O O . SER A 1 356 ? -6.282 2.518 22.378 1.00 94.38 356 SER A O 1
ATOM 2786 N N . ARG A 1 357 ? -8.347 3.177 21.795 1.00 92.94 357 ARG A N 1
ATOM 2787 C CA . ARG A 1 357 ? -9.018 2.013 22.391 1.00 92.94 357 ARG A CA 1
ATOM 2788 C C . ARG A 1 357 ? -8.529 0.700 21.775 1.00 92.94 357 ARG A C 1
ATOM 2790 O O . ARG A 1 357 ? -8.330 -0.250 22.520 1.00 92.94 357 ARG A O 1
ATOM 2797 N N . ALA A 1 358 ? -8.317 0.647 20.457 1.00 93.38 358 ALA A N 1
ATOM 2798 C CA . ALA A 1 358 ? -7.764 -0.534 19.795 1.00 93.38 358 ALA A CA 1
ATOM 2799 C C . ALA A 1 358 ? -6.381 -0.912 20.362 1.00 93.38 358 ALA A C 1
ATOM 2801 O O . ALA A 1 358 ? -6.212 -2.052 20.792 1.00 93.38 358 ALA A O 1
ATOM 2802 N N . VAL A 1 359 ? -5.455 0.052 20.454 1.00 93.94 359 VAL A N 1
ATOM 2803 C CA . VAL A 1 359 ? -4.104 -0.122 21.033 1.00 93.94 359 VAL A CA 1
ATOM 2804 C C . VAL A 1 359 ? -4.150 -0.568 22.497 1.00 93.94 359 VAL A C 1
ATOM 2806 O O . VAL A 1 359 ? -3.446 -1.493 22.884 1.00 93.94 359 VAL A O 1
ATOM 2809 N N . TRP A 1 360 ? -5.012 0.026 23.323 1.00 92.50 360 TRP A N 1
ATOM 2810 C CA . TRP A 1 360 ? -5.138 -0.398 24.721 1.00 92.50 360 TRP A CA 1
ATOM 2811 C C . TRP A 1 360 ? -5.819 -1.765 24.878 1.00 92.50 360 TRP A C 1
ATOM 2813 O O . TRP A 1 360 ? -5.517 -2.503 25.812 1.00 92.50 360 TRP A O 1
ATOM 2823 N N . SER A 1 361 ? -6.712 -2.133 23.954 1.00 90.75 361 SER A N 1
ATOM 2824 C CA . SER A 1 361 ? -7.379 -3.441 23.947 1.00 90.75 361 SER A CA 1
ATOM 2825 C C . SER A 1 361 ? -6.517 -4.592 23.422 1.00 90.75 361 SER A C 1
ATOM 2827 O O . SER A 1 361 ? -6.893 -5.743 23.624 1.00 90.75 361 SER A O 1
ATOM 2829 N N . SER A 1 362 ? -5.392 -4.307 22.753 1.00 93.19 362 SER A N 1
ATOM 2830 C CA . SER A 1 362 ? -4.470 -5.340 22.265 1.00 93.19 362 SER A CA 1
ATOM 2831 C C . SER A 1 362 ? -3.434 -5.788 23.296 1.00 93.19 362 SER A C 1
ATOM 2833 O O . SER A 1 362 ? -2.771 -6.786 23.041 1.00 93.19 362 SER A O 1
ATOM 2835 N N . LEU A 1 363 ? -3.299 -5.087 24.432 1.00 92.50 363 LEU A N 1
ATOM 2836 C CA . LEU A 1 363 ? -2.361 -5.472 25.491 1.00 92.50 363 LEU A CA 1
ATOM 2837 C C . LEU A 1 363 ? -2.665 -6.878 26.023 1.00 92.50 363 LEU A C 1
ATOM 2839 O O . LEU A 1 363 ? -3.810 -7.175 26.394 1.00 92.50 363 LEU A O 1
ATOM 2843 N N . THR A 1 364 ? -1.637 -7.719 26.135 1.00 94.62 364 THR A N 1
ATOM 2844 C CA . THR A 1 364 ? -1.771 -9.044 26.755 1.00 94.62 364 THR A CA 1
ATOM 2845 C C . THR A 1 364 ? -2.033 -8.934 28.264 1.00 94.62 364 THR A C 1
ATOM 2847 O O . THR A 1 364 ? -2.056 -7.842 28.839 1.00 94.62 364 THR A O 1
ATOM 2850 N N . ALA A 1 365 ? -2.297 -10.057 28.940 1.00 93.88 365 ALA A N 1
ATOM 2851 C CA . ALA A 1 365 ? -2.454 -10.039 30.396 1.00 93.88 365 ALA A CA 1
ATOM 2852 C C . ALA A 1 365 ? -1.140 -9.661 31.099 1.00 93.88 365 ALA A C 1
ATOM 2854 O O . ALA A 1 365 ? -1.156 -8.916 32.075 1.00 93.88 365 ALA A O 1
ATOM 2855 N N . GLU A 1 366 ? -0.017 -10.116 30.558 1.00 95.06 366 GLU A N 1
ATOM 2856 C CA . GLU A 1 366 ? 1.336 -9.900 31.059 1.00 95.06 366 GLU A CA 1
ATOM 2857 C C . GLU A 1 366 ? 1.755 -8.432 30.885 1.00 95.06 366 GLU A C 1
ATOM 2859 O O . GLU A 1 366 ? 2.100 -7.771 31.862 1.00 95.06 366 GLU A O 1
ATOM 2864 N N . GLU A 1 367 ? 1.626 -7.874 29.674 1.00 93.38 367 GLU A N 1
ATOM 2865 C CA . GLU A 1 367 ? 1.930 -6.458 29.401 1.00 93.38 367 GLU A CA 1
ATOM 2866 C C . GLU A 1 367 ? 1.086 -5.512 30.265 1.00 93.38 367 GLU A C 1
ATOM 2868 O O . GLU A 1 367 ? 1.562 -4.492 30.767 1.00 93.38 367 GLU A O 1
ATOM 2873 N N . ARG A 1 368 ? -0.189 -5.863 30.460 1.00 93.25 368 ARG A N 1
ATOM 2874 C CA . ARG A 1 368 ? -1.121 -5.083 31.272 1.00 93.25 368 ARG A CA 1
ATOM 2875 C C . ARG A 1 368 ? -0.847 -5.215 32.770 1.00 93.25 368 ARG A C 1
ATOM 2877 O O . ARG A 1 368 ? -1.102 -4.255 33.488 1.00 93.25 368 ARG A O 1
ATOM 2884 N N . ALA A 1 369 ? -0.298 -6.336 33.242 1.00 92.12 369 ALA A N 1
ATOM 2885 C CA . ALA A 1 369 ? 0.170 -6.455 34.623 1.00 92.12 369 ALA A CA 1
ATOM 2886 C C . ALA A 1 369 ? 1.322 -5.474 34.889 1.00 92.12 369 ALA A C 1
ATOM 2888 O O . ALA A 1 369 ? 1.221 -4.668 35.809 1.00 92.12 369 ALA A O 1
ATOM 2889 N N . VAL A 1 370 ? 2.337 -5.456 34.014 1.00 92.38 370 VAL A N 1
ATOM 2890 C CA . VAL A 1 370 ? 3.477 -4.518 34.092 1.00 92.38 370 VAL A CA 1
ATOM 2891 C C . VAL A 1 370 ? 3.010 -3.057 34.037 1.00 92.38 370 VAL A C 1
ATOM 2893 O O . VAL A 1 370 ? 3.507 -2.213 34.779 1.00 92.38 370 VAL A O 1
ATOM 2896 N N . LEU A 1 371 ? 2.014 -2.745 33.199 1.00 89.94 371 LEU A N 1
ATOM 2897 C CA . LEU A 1 371 ? 1.406 -1.412 33.152 1.00 89.94 371 LEU A CA 1
ATOM 2898 C C . LEU A 1 371 ? 0.731 -1.029 34.482 1.00 89.94 371 LEU A C 1
ATOM 2900 O O . LEU A 1 371 ? 0.904 0.092 34.947 1.00 89.94 371 LEU A O 1
ATOM 2904 N N . LEU A 1 372 ? -0.051 -1.933 35.079 1.00 89.94 372 LEU A N 1
ATOM 2905 C CA . LEU A 1 372 ? -0.808 -1.674 36.312 1.00 89.94 372 LEU A CA 1
ATOM 2906 C C . LEU A 1 372 ? 0.064 -1.657 37.574 1.00 89.94 372 LEU A C 1
ATOM 2908 O O . LEU A 1 372 ? -0.299 -0.998 38.545 1.00 89.94 372 LEU A O 1
ATOM 2912 N N . GLU A 1 373 ? 1.194 -2.360 37.571 1.00 87.69 373 GLU A N 1
ATOM 2913 C CA . GLU A 1 373 ? 2.170 -2.361 38.666 1.00 87.69 373 GLU A CA 1
ATOM 2914 C C . GLU A 1 373 ? 2.801 -0.973 38.874 1.00 87.69 373 GLU A C 1
ATOM 2916 O O . GLU A 1 373 ? 3.000 -0.546 40.009 1.00 87.69 373 GLU A O 1
ATOM 2921 N N . GLY A 1 374 ? 3.037 -0.228 37.787 1.00 84.06 374 GLY A N 1
ATOM 2922 C CA . GLY A 1 374 ? 3.624 1.117 37.826 1.00 84.06 374 GLY A CA 1
ATOM 2923 C C . GLY A 1 374 ? 2.713 2.233 38.361 1.00 84.06 374 GLY A C 1
ATOM 2924 O O . GLY A 1 374 ? 3.181 3.359 38.528 1.00 84.06 374 GLY A O 1
ATOM 2925 N N . TYR A 1 375 ? 1.433 1.955 38.629 1.00 84.19 375 TYR A N 1
ATOM 2926 C CA . TYR A 1 375 ? 0.493 2.908 39.229 1.00 84.19 375 TYR A CA 1
ATOM 2927 C C . TYR A 1 375 ? 0.139 2.477 40.647 1.00 84.19 375 TYR A C 1
ATOM 2929 O O . TYR A 1 375 ? -0.133 1.306 40.885 1.00 84.19 375 TYR A O 1
ATOM 2937 N N . THR A 1 376 ? 0.078 3.419 41.584 1.00 80.56 376 THR A N 1
ATOM 2938 C CA . THR A 1 376 ? -0.192 3.135 42.998 1.00 80.56 376 THR A CA 1
ATOM 2939 C C . THR A 1 376 ? -1.366 3.947 43.540 1.00 80.56 376 THR A C 1
ATOM 2941 O O . THR A 1 376 ? -1.670 5.040 43.059 1.00 80.56 376 THR A O 1
ATOM 2944 N N . ILE A 1 377 ? -2.036 3.407 44.560 1.00 71.88 377 ILE A N 1
ATOM 2945 C CA . ILE A 1 377 ? -3.076 4.096 45.331 1.00 71.88 377 ILE A CA 1
ATOM 2946 C C . ILE A 1 377 ? -2.477 4.531 46.675 1.00 71.88 377 ILE A C 1
ATOM 2948 O O . ILE A 1 377 ? -1.888 3.719 47.390 1.00 71.88 377 ILE A O 1
ATOM 2952 N N . GLY A 1 378 ? -2.621 5.817 47.009 1.00 62.38 378 GLY A N 1
ATOM 2953 C CA . GLY A 1 378 ? -2.225 6.385 48.302 1.00 62.38 378 GLY A CA 1
ATOM 2954 C C . GLY A 1 378 ? -3.358 6.364 49.335 1.00 62.38 378 GLY A C 1
ATOM 2955 O O . GLY A 1 378 ? -4.536 6.391 48.978 1.00 62.38 378 GLY A O 1
ATOM 2956 N N . VAL A 1 379 ? -2.995 6.338 50.620 1.00 55.88 379 VAL A N 1
ATOM 2957 C CA . VAL A 1 379 ? -3.928 6.351 51.765 1.00 55.88 379 VAL A CA 1
ATOM 2958 C C . VAL A 1 379 ? -4.251 7.808 52.182 1.00 55.88 379 VAL A C 1
ATOM 2960 O O . VAL A 1 379 ? -3.366 8.657 52.040 1.00 55.88 379 VAL A O 1
ATOM 2963 N N . PRO A 1 380 ? -5.469 8.145 52.671 1.00 52.44 380 PRO A N 1
ATOM 2964 C CA . PRO A 1 380 ? -5.848 9.525 53.024 1.00 52.44 380 PRO A CA 1
ATOM 2965 C C . PRO A 1 380 ? -5.080 10.188 54.193 1.00 52.44 380 PRO A C 1
ATOM 2967 O O . PRO A 1 380 ? -4.122 9.651 54.742 1.00 52.44 380 PRO A O 1
ATOM 2970 N N . VAL A 1 381 ? -5.492 11.423 54.519 1.00 46.22 381 VAL A N 1
ATOM 2971 C CA . VAL A 1 381 ? -4.776 12.418 55.350 1.00 46.22 381 VAL A CA 1
ATOM 2972 C C . VAL A 1 381 ? -4.140 11.865 56.633 1.00 46.22 381 VAL A C 1
ATOM 2974 O O . VAL A 1 381 ? -4.798 11.244 57.458 1.00 46.22 381 VAL A O 1
ATOM 2977 N N . GLY A 1 382 ? -2.842 12.150 56.789 1.00 49.25 382 GLY A N 1
ATOM 2978 C CA . GLY A 1 382 ? -1.917 11.414 57.663 1.00 49.25 382 GLY A CA 1
ATOM 2979 C C . GLY A 1 382 ? -0.939 10.524 56.877 1.00 49.25 382 GLY A C 1
ATOM 2980 O O . GLY A 1 382 ? 0.030 10.027 57.442 1.00 49.25 382 GLY A O 1
ATOM 2981 N N . GLY A 1 383 ? -1.174 10.353 55.571 1.00 54.56 383 GLY A N 1
ATOM 2982 C CA . GLY A 1 383 ? -0.429 9.450 54.699 1.00 54.56 383 GLY A CA 1
ATOM 2983 C C . GLY A 1 383 ? 1.084 9.689 54.572 1.00 54.56 383 GLY A C 1
ATOM 2984 O O . GLY A 1 383 ? 1.547 10.800 54.330 1.00 54.56 383 GLY A O 1
ATOM 2985 N N . ILE A 1 384 ? 1.803 8.566 54.652 1.00 46.12 384 ILE A N 1
ATOM 2986 C CA . ILE A 1 384 ? 3.047 8.204 53.957 1.00 46.12 384 ILE A CA 1
ATOM 2987 C C . ILE A 1 384 ? 4.186 9.245 53.925 1.00 46.12 384 ILE A C 1
ATOM 2989 O O . ILE A 1 384 ? 4.250 10.100 53.044 1.00 46.12 384 ILE A O 1
ATOM 2993 N N . GLN A 1 385 ? 5.199 9.037 54.778 1.00 49.94 385 GLN A N 1
ATOM 2994 C CA . GLN A 1 385 ? 6.559 9.572 54.564 1.00 49.94 385 GLN A CA 1
ATOM 2995 C C . GLN A 1 385 ? 7.508 8.597 53.831 1.00 49.94 385 GLN A C 1
ATOM 2997 O O . GLN A 1 385 ? 8.627 8.980 53.500 1.00 49.94 385 GLN A O 1
ATOM 3002 N N . ASP A 1 386 ? 7.084 7.356 53.567 1.00 52.25 386 ASP A N 1
ATOM 3003 C CA . ASP A 1 386 ? 7.921 6.282 53.007 1.00 52.25 386 ASP A CA 1
ATOM 3004 C C . ASP A 1 386 ? 7.232 5.575 51.814 1.00 52.25 386 ASP A C 1
ATOM 3006 O O . ASP A 1 386 ? 6.181 4.959 52.009 1.00 52.25 386 ASP A O 1
ATOM 3010 N N . PRO A 1 387 ? 7.811 5.596 50.592 1.00 51.78 387 PRO A N 1
ATOM 3011 C CA . PRO A 1 387 ? 7.279 4.909 49.408 1.00 51.78 387 PRO A CA 1
ATOM 3012 C C . PRO A 1 387 ? 6.867 3.437 49.595 1.00 51.78 387 PRO A C 1
ATOM 3014 O O . PRO A 1 387 ? 6.049 2.950 48.816 1.00 51.78 387 PRO A O 1
ATOM 3017 N N . SER A 1 388 ? 7.373 2.739 50.621 1.00 54.19 388 SER A N 1
ATOM 3018 C CA . SER A 1 388 ? 6.973 1.364 50.968 1.00 54.19 388 SER A CA 1
ATOM 3019 C C . SER A 1 388 ? 5.472 1.177 51.260 1.00 54.19 388 SER A C 1
ATOM 3021 O O . SER A 1 388 ? 4.965 0.060 51.170 1.00 54.19 388 SER A O 1
ATOM 3023 N N . GLN A 1 389 ? 4.744 2.251 51.588 1.00 56.91 389 GLN A N 1
ATOM 3024 C CA . GLN A 1 389 ? 3.322 2.208 51.965 1.00 56.91 389 GLN A CA 1
ATOM 3025 C C . GLN A 1 389 ? 2.350 2.347 50.774 1.00 56.91 389 GLN A C 1
ATOM 3027 O O . GLN A 1 389 ? 1.135 2.411 50.966 1.00 56.91 389 GLN A O 1
ATOM 3032 N N . MET A 1 390 ? 2.858 2.419 49.541 1.00 69.31 390 MET A N 1
ATOM 3033 C CA . MET A 1 390 ? 2.036 2.517 48.333 1.00 69.31 390 MET A CA 1
ATOM 3034 C C . MET A 1 390 ? 1.539 1.144 47.860 1.00 69.31 390 MET A C 1
ATOM 3036 O O . MET A 1 390 ? 2.335 0.238 47.632 1.00 69.31 390 MET A O 1
ATOM 3040 N N . VAL A 1 391 ? 0.227 0.998 47.633 1.00 76.50 391 VAL A N 1
ATOM 3041 C CA . VAL A 1 391 ? -0.353 -0.245 47.091 1.00 76.50 391 VAL A CA 1
ATOM 3042 C C . VAL A 1 391 ? -0.426 -0.157 45.558 1.00 76.50 391 VAL A C 1
ATOM 3044 O O . VAL A 1 391 ? -1.102 0.746 45.057 1.00 76.50 391 VAL A O 1
ATOM 3047 N N . PRO A 1 392 ? 0.217 -1.064 44.792 1.00 84.94 392 PRO A N 1
ATOM 3048 C CA . PRO A 1 392 ? 0.084 -1.116 43.335 1.00 84.94 392 PRO A CA 1
ATOM 3049 C C . PRO A 1 392 ? -1.363 -1.343 42.901 1.00 84.94 392 PRO A C 1
ATOM 3051 O O . PRO A 1 392 ? -2.067 -2.163 43.487 1.00 84.94 392 PRO A O 1
ATOM 3054 N N . LEU A 1 393 ? -1.797 -0.682 41.829 1.00 86.62 393 LEU A N 1
ATOM 3055 C CA . LEU A 1 393 ? -3.151 -0.790 41.283 1.00 86.62 393 LEU A CA 1
ATOM 3056 C C . LEU A 1 393 ? -3.475 -2.229 40.860 1.00 86.62 393 LEU A C 1
ATOM 3058 O O . LEU A 1 393 ? -4.615 -2.661 41.007 1.00 86.62 393 LEU A O 1
ATOM 3062 N N . LEU A 1 394 ? -2.465 -2.993 40.425 1.00 89.25 394 LEU A N 1
ATOM 3063 C CA . LEU A 1 394 ? -2.559 -4.434 40.163 1.00 89.25 394 LEU A CA 1
ATOM 3064 C C . LEU A 1 394 ? -3.056 -5.247 41.379 1.00 89.25 394 LEU A C 1
ATOM 3066 O O . LEU A 1 394 ? -3.769 -6.228 41.197 1.00 89.25 394 LEU A O 1
ATOM 3070 N N . ASN A 1 395 ? -2.755 -4.814 42.609 1.00 87.69 395 ASN A N 1
ATOM 3071 C CA . ASN A 1 395 ? -3.220 -5.450 43.851 1.00 87.69 395 ASN A CA 1
ATOM 3072 C C . ASN A 1 395 ? -4.619 -4.974 44.288 1.00 87.69 395 ASN A C 1
ATOM 3074 O O . ASN A 1 395 ? -5.107 -5.384 45.341 1.00 87.69 395 ASN A O 1
ATOM 3078 N N . CYS A 1 396 ? -5.260 -4.113 43.495 1.00 87.06 396 CYS A N 1
ATOM 3079 C CA . CYS A 1 396 ? -6.596 -3.564 43.735 1.00 87.06 396 CYS A CA 1
ATOM 3080 C C . CYS A 1 396 ? -7.601 -3.970 42.642 1.00 87.06 396 CYS A C 1
ATOM 3082 O O . CYS A 1 396 ? -8.787 -3.656 42.753 1.00 87.06 396 CYS A O 1
ATOM 3084 N N . VAL A 1 397 ? -7.140 -4.597 41.551 1.00 91.50 397 VAL A N 1
ATOM 3085 C CA . VAL A 1 397 ? -7.969 -4.917 40.383 1.00 91.50 397 VAL A CA 1
ATOM 3086 C C . VAL A 1 397 ? -7.745 -6.334 39.889 1.00 91.50 397 VAL A C 1
ATOM 3088 O O . VAL A 1 397 ? -6.628 -6.846 39.866 1.00 91.50 397 VAL A O 1
ATOM 3091 N N . GLU A 1 398 ? -8.807 -6.964 39.401 1.00 92.38 398 GLU A N 1
ATOM 3092 C CA . GLU A 1 398 ? -8.648 -8.193 38.636 1.00 92.38 398 GLU A CA 1
ATOM 3093 C C . GLU A 1 398 ? -8.070 -7.827 37.262 1.00 92.38 398 GLU A C 1
ATOM 3095 O O . GLU A 1 398 ? -8.596 -6.938 36.589 1.00 92.38 398 GLU A O 1
ATOM 3100 N N . ASN A 1 399 ? -7.024 -8.522 36.798 1.00 92.50 399 ASN A N 1
ATOM 3101 C CA . ASN A 1 399 ? -6.375 -8.263 35.501 1.00 92.50 399 ASN A CA 1
ATOM 3102 C C . ASN A 1 399 ? -7.214 -8.758 34.291 1.00 92.50 399 ASN A C 1
ATOM 3104 O O . ASN A 1 399 ? -6.727 -9.392 33.349 1.00 92.50 399 ASN A O 1
ATOM 3108 N N . ARG A 1 400 ? -8.512 -8.452 34.315 1.00 92.44 400 ARG A N 1
ATOM 3109 C CA . ARG A 1 400 ? -9.530 -8.813 33.335 1.00 92.44 400 ARG A CA 1
ATOM 3110 C C . ARG A 1 400 ? -10.329 -7.567 32.974 1.00 92.44 400 ARG A C 1
ATOM 3112 O O . ARG A 1 400 ? -11.024 -6.989 33.802 1.00 92.44 400 ARG A O 1
ATOM 3119 N N . VAL A 1 401 ? -10.257 -7.168 31.708 1.00 92.94 401 VAL A N 1
ATOM 3120 C CA . VAL A 1 401 ? -11.023 -6.029 31.190 1.00 92.94 401 VAL A CA 1
ATOM 3121 C C . VAL A 1 401 ? -12.479 -6.447 30.982 1.00 92.94 401 VAL A C 1
ATOM 3123 O O . VAL A 1 401 ? -12.755 -7.352 30.196 1.00 92.94 401 VAL A O 1
ATOM 3126 N N . LEU A 1 402 ? -13.415 -5.778 31.659 1.00 92.81 402 LEU A N 1
ATOM 3127 C CA . LEU A 1 402 ? -14.857 -5.961 31.437 1.00 92.81 402 LEU A CA 1
ATOM 3128 C C . LEU A 1 402 ? -15.340 -5.194 30.201 1.00 92.81 402 LEU A C 1
ATOM 3130 O O . LEU A 1 402 ? -16.255 -5.627 29.505 1.00 92.81 402 LEU A O 1
ATOM 3134 N N . GLY A 1 403 ? -14.722 -4.045 29.925 1.00 91.88 403 GLY A N 1
ATOM 3135 C CA . GLY A 1 403 ? -15.074 -3.179 28.809 1.00 91.88 403 GLY A CA 1
ATOM 3136 C C . GLY A 1 403 ? -14.292 -1.870 28.821 1.00 91.88 403 GLY A C 1
ATOM 3137 O O . GLY A 1 403 ? -13.329 -1.704 29.566 1.00 91.88 403 GLY A O 1
ATOM 3138 N N . PHE A 1 404 ? -14.732 -0.929 27.988 1.00 91.56 404 PHE A N 1
ATOM 3139 C CA . PHE A 1 404 ? -14.185 0.425 27.917 1.00 91.56 404 PHE A CA 1
ATOM 3140 C C . PHE A 1 404 ? -15.330 1.435 27.885 1.00 91.56 404 PHE A C 1
ATOM 3142 O O . PHE A 1 404 ? -16.298 1.237 27.146 1.00 91.56 404 PHE A O 1
ATOM 3149 N N . PHE A 1 405 ? -15.183 2.529 28.627 1.00 89.50 405 PHE A N 1
ATOM 3150 C CA . PHE A 1 405 ? -16.098 3.667 28.633 1.00 89.50 405 PHE A CA 1
ATOM 3151 C C . PHE A 1 405 ? -15.294 4.947 28.382 1.00 89.50 405 PHE A C 1
ATOM 3153 O O . PHE A 1 405 ? -14.416 5.298 29.168 1.00 89.50 405 PHE A O 1
ATOM 3160 N N . GLY A 1 406 ? -15.537 5.622 27.255 1.00 86.62 406 GLY A N 1
ATOM 3161 C CA . GLY A 1 406 ? -14.669 6.713 26.798 1.00 86.62 406 GLY A CA 1
ATOM 3162 C C . GLY A 1 406 ? -13.231 6.230 26.559 1.00 86.62 406 GLY A C 1
ATOM 3163 O O . GLY A 1 406 ? -13.016 5.258 25.833 1.00 86.62 406 GLY A O 1
ATOM 3164 N N . ASN A 1 407 ? -12.254 6.901 27.175 1.00 88.88 407 ASN A N 1
ATOM 3165 C CA . ASN A 1 407 ? -10.854 6.462 27.254 1.00 88.88 407 ASN A CA 1
ATOM 3166 C C . ASN A 1 407 ? -10.549 5.609 28.501 1.00 88.88 407 ASN A C 1
ATOM 3168 O O . ASN A 1 407 ? -9.391 5.264 28.712 1.00 88.88 407 ASN A O 1
ATOM 3172 N N . SER A 1 408 ? -11.534 5.272 29.335 1.00 91.50 408 SER A N 1
ATOM 3173 C CA . SER A 1 408 ? -11.304 4.496 30.556 1.00 91.50 408 SER A CA 1
ATOM 3174 C C . SER A 1 408 ? -11.505 3.000 30.334 1.00 91.50 408 SER A C 1
ATOM 3176 O O . SER A 1 408 ? -12.479 2.567 29.712 1.00 91.50 408 SER A O 1
ATOM 3178 N N . MET A 1 409 ? -10.592 2.205 30.882 1.00 92.44 409 MET A N 1
ATOM 3179 C CA . MET A 1 409 ? -10.686 0.749 30.963 1.00 92.44 409 MET A CA 1
ATOM 3180 C C . MET A 1 409 ? -11.470 0.360 32.216 1.00 92.44 409 MET A C 1
ATOM 3182 O O . MET A 1 409 ? -11.195 0.875 33.298 1.00 92.44 409 MET A O 1
ATOM 3186 N N . ILE A 1 410 ? -12.450 -0.533 32.070 1.00 94.56 410 ILE A N 1
ATOM 3187 C CA . ILE A 1 410 ? -13.283 -1.010 33.178 1.00 94.56 410 ILE A CA 1
ATOM 3188 C C . ILE A 1 410 ? -12.704 -2.333 33.680 1.00 94.56 410 ILE A C 1
ATOM 3190 O O . ILE A 1 410 ? -12.657 -3.308 32.922 1.00 94.56 410 ILE A O 1
ATOM 3194 N N . MET A 1 411 ? -12.302 -2.377 34.948 1.00 94.31 411 MET A N 1
ATOM 3195 C CA . MET A 1 411 ? -11.811 -3.588 35.616 1.00 94.31 411 MET A CA 1
ATOM 3196 C C . MET A 1 411 ? -12.583 -3.854 36.912 1.00 94.31 411 MET A C 1
ATOM 3198 O O . MET A 1 411 ? -12.993 -2.888 37.561 1.00 94.31 411 MET A O 1
ATOM 3202 N N . PRO A 1 412 ? -12.780 -5.125 37.314 1.00 93.94 412 PRO A N 1
ATOM 3203 C CA . PRO A 1 412 ? -13.267 -5.462 38.647 1.00 93.94 412 PRO A CA 1
ATOM 3204 C C . PRO A 1 412 ? -12.298 -4.909 39.692 1.00 93.94 412 PRO A C 1
ATOM 3206 O O . PRO A 1 412 ? -11.087 -5.054 39.537 1.00 93.94 412 PRO A O 1
ATOM 3209 N N . PHE A 1 413 ? -12.831 -4.274 40.729 1.00 90.88 413 PHE A N 1
ATOM 3210 C CA . PHE A 1 413 ? -12.065 -3.654 41.805 1.00 90.88 413 PHE A CA 1
ATOM 3211 C C . PHE A 1 413 ? -12.341 -4.369 43.124 1.00 90.88 413 PHE A C 1
ATOM 3213 O O . PHE A 1 413 ? -13.489 -4.697 43.424 1.00 90.88 413 PHE A O 1
ATOM 3220 N N . PHE A 1 414 ? -11.299 -4.558 43.923 1.00 85.81 414 PHE A N 1
ATOM 3221 C CA . PHE A 1 414 ? -11.383 -5.051 45.292 1.00 85.81 414 PHE A CA 1
ATOM 3222 C C . PHE A 1 414 ? -10.599 -4.127 46.218 1.00 85.81 414 PHE A C 1
ATOM 3224 O O . PHE A 1 414 ? -9.516 -3.656 45.878 1.00 85.81 414 PHE A O 1
ATOM 3231 N N . ILE A 1 415 ? -11.158 -3.871 47.402 1.00 79.69 415 ILE A N 1
ATOM 3232 C CA . ILE A 1 415 ? -10.517 -3.045 48.427 1.00 79.69 415 ILE A CA 1
ATOM 3233 C C . ILE A 1 415 ? -9.319 -3.834 48.987 1.00 79.69 415 ILE A C 1
ATOM 3235 O O . ILE A 1 415 ? -9.523 -4.917 49.542 1.00 79.69 415 ILE A O 1
ATOM 3239 N N . PRO A 1 416 ? -8.074 -3.334 48.867 1.00 75.88 416 PRO A N 1
ATOM 3240 C CA . PRO A 1 416 ? -6.904 -3.992 49.437 1.00 75.88 416 PRO A CA 1
ATOM 3241 C C . PRO A 1 416 ? -7.026 -4.138 50.951 1.00 75.88 416 PRO A C 1
ATOM 3243 O O . PRO A 1 416 ? -7.431 -3.197 51.636 1.00 75.88 416 PRO A O 1
ATOM 3246 N N . GLN A 1 417 ? -6.580 -5.274 51.493 1.00 71.00 417 GLN A N 1
ATOM 3247 C CA . GLN A 1 417 ? -6.635 -5.536 52.937 1.00 71.00 417 GLN A CA 1
ATOM 3248 C C . GLN A 1 417 ? -5.952 -4.432 53.763 1.00 71.00 417 GLN A C 1
ATOM 3250 O O . GLN A 1 417 ? -6.471 -4.046 54.804 1.00 71.00 417 GLN A O 1
ATOM 3255 N N . VAL A 1 418 ? -4.847 -3.858 53.272 1.00 67.56 418 VAL A N 1
ATOM 3256 C CA . VAL A 1 418 ? -4.130 -2.753 53.939 1.00 67.56 418 VAL A CA 1
ATOM 3257 C C . VAL A 1 418 ? -5.024 -1.520 54.143 1.00 67.56 418 VAL A C 1
ATOM 3259 O O . VAL A 1 418 ? -4.957 -0.888 55.191 1.00 67.56 418 VAL A O 1
ATOM 3262 N N . LEU A 1 419 ? -5.899 -1.205 53.178 1.00 65.81 419 LEU A N 1
ATOM 3263 C CA . LEU A 1 419 ? -6.868 -0.108 53.292 1.00 65.81 419 LEU A CA 1
ATOM 3264 C C . LEU A 1 419 ? -8.080 -0.502 54.146 1.00 65.81 419 LEU A C 1
ATOM 3266 O O . LEU A 1 419 ? -8.577 0.318 54.910 1.00 65.81 419 LEU A O 1
ATOM 3270 N N . ALA A 1 420 ? -8.515 -1.764 54.070 1.00 66.62 420 ALA A N 1
ATOM 3271 C CA . ALA A 1 420 ? -9.592 -2.294 54.905 1.00 66.62 420 ALA A CA 1
ATOM 3272 C C . ALA A 1 420 ? -9.285 -2.177 56.413 1.00 66.62 420 ALA A C 1
ATOM 3274 O O . ALA A 1 420 ? -10.171 -1.873 57.203 1.00 66.62 420 ALA A O 1
ATOM 3275 N N . HIS A 1 421 ? -8.024 -2.343 56.825 1.00 60.28 421 HIS A N 1
ATOM 3276 C CA . HIS A 1 421 ? -7.612 -2.231 58.233 1.00 60.28 421 HIS A CA 1
ATOM 3277 C C . HIS A 1 421 ? -7.410 -0.776 58.711 1.00 60.28 421 HIS A C 1
ATOM 3279 O O . HIS A 1 421 ? -7.168 -0.556 59.895 1.00 60.28 421 HIS A O 1
ATOM 3285 N N . ALA A 1 422 ? -7.497 0.212 57.813 1.00 59.56 422 ALA A N 1
ATOM 3286 C CA . ALA A 1 422 ? -7.183 1.620 58.064 1.00 59.56 422 ALA A CA 1
ATOM 3287 C C . ALA A 1 422 ? -8.402 2.541 57.839 1.00 59.56 422 ALA A C 1
ATOM 3289 O O . ALA A 1 422 ? -8.281 3.611 57.238 1.00 59.56 422 ALA A O 1
ATOM 3290 N N . GLY A 1 423 ? -9.589 2.108 58.282 1.00 58.56 423 GLY A N 1
ATOM 3291 C CA . GLY A 1 423 ? -10.830 2.878 58.154 1.00 58.56 423 GLY A CA 1
ATOM 3292 C C . GLY A 1 423 ? -10.769 4.248 58.843 1.00 58.56 423 GLY A C 1
ATOM 3293 O O . GLY A 1 423 ? -10.024 4.441 59.805 1.00 58.56 423 GLY A O 1
ATOM 3294 N N . SER A 1 424 ? -11.581 5.196 58.360 1.00 57.53 424 SER A N 1
ATOM 3295 C CA . SER A 1 424 ? -11.573 6.617 58.766 1.00 57.53 424 SER A CA 1
ATOM 3296 C C . SER A 1 424 ? -11.678 6.858 60.272 1.00 57.53 424 SER A C 1
ATOM 3298 O O . SER A 1 424 ? -11.136 7.841 60.770 1.00 57.53 424 SER A O 1
ATOM 3300 N N . ASP A 1 425 ? -12.344 5.948 60.982 1.00 60.47 425 ASP A N 1
ATOM 3301 C CA . ASP A 1 425 ? -12.665 6.051 62.408 1.00 60.47 425 ASP A CA 1
ATOM 3302 C C . ASP A 1 425 ? -11.934 4.989 63.257 1.00 60.47 425 ASP A C 1
ATOM 3304 O O . ASP A 1 425 ? -12.312 4.712 64.394 1.00 60.47 425 ASP A O 1
ATOM 3308 N N . GLY A 1 426 ? -10.900 4.344 62.699 1.00 60.19 426 GLY A N 1
ATOM 3309 C CA . GLY A 1 426 ? -10.125 3.291 63.371 1.00 60.19 426 GLY A CA 1
ATOM 3310 C C . GLY A 1 426 ? -10.836 1.936 63.493 1.00 60.19 426 GLY A C 1
ATOM 3311 O O . GLY A 1 426 ? -10.309 1.029 64.135 1.00 60.19 426 GLY A O 1
ATOM 3312 N N . GLN A 1 427 ? -12.013 1.780 62.880 1.00 64.12 427 GLN A N 1
ATOM 3313 C CA . GLN A 1 427 ? -12.676 0.486 62.696 1.00 64.12 427 GLN A CA 1
ATOM 3314 C C . GLN A 1 427 ? -12.229 -0.172 61.379 1.00 64.12 427 GLN A C 1
ATOM 3316 O O . GLN A 1 427 ? -12.035 0.538 60.386 1.00 64.12 427 GLN A O 1
ATOM 3321 N N . PRO A 1 428 ? -12.082 -1.509 61.333 1.00 66.44 428 PRO A N 1
ATOM 3322 C CA . PRO A 1 428 ? -11.835 -2.218 60.086 1.00 66.44 428 PRO A CA 1
ATOM 3323 C C . PRO A 1 428 ? -13.079 -2.162 59.184 1.00 66.44 428 PRO A C 1
ATOM 3325 O O . PRO A 1 428 ? -14.185 -2.481 59.609 1.00 66.44 428 PRO A O 1
ATOM 3328 N N . LEU A 1 429 ? -12.883 -1.776 57.926 1.00 71.62 429 LEU A N 1
ATOM 3329 C CA . LEU A 1 429 ? -13.885 -1.838 56.863 1.00 71.62 429 LEU A CA 1
ATOM 3330 C C . LEU A 1 429 ? -13.935 -3.267 56.312 1.00 71.62 429 LEU A C 1
ATOM 3332 O O . LEU A 1 429 ? -12.989 -3.676 55.639 1.00 71.62 429 LEU A O 1
ATOM 3336 N N . ASP A 1 430 ? -15.018 -4.014 56.538 1.00 81.38 430 ASP A N 1
ATOM 3337 C CA . ASP A 1 430 ? -15.223 -5.305 55.867 1.00 81.38 430 ASP A CA 1
ATOM 3338 C C . ASP A 1 430 ? -15.694 -5.086 54.411 1.00 81.38 430 ASP A C 1
ATOM 3340 O O . ASP A 1 430 ? -16.792 -4.563 54.187 1.00 81.38 430 ASP A O 1
ATOM 3344 N N . PRO A 1 431 ? -14.913 -5.483 53.383 1.00 79.38 431 PRO A N 1
ATOM 3345 C CA . PRO A 1 431 ? -15.337 -5.350 51.992 1.00 79.38 431 PRO A CA 1
ATOM 3346 C C . PRO A 1 431 ? -16.595 -6.164 51.655 1.00 79.38 431 PRO A C 1
ATOM 3348 O O . PRO A 1 431 ? -17.320 -5.784 50.734 1.00 79.38 431 PRO A O 1
ATOM 3351 N N . ALA A 1 432 ? -16.867 -7.260 52.377 1.00 83.00 432 ALA A N 1
ATOM 3352 C CA . ALA A 1 432 ? -18.058 -8.078 52.161 1.00 83.00 432 ALA A CA 1
ATOM 3353 C C . ALA A 1 432 ? -19.331 -7.331 52.589 1.00 83.00 432 ALA A C 1
ATOM 3355 O O . ALA A 1 432 ? -20.277 -7.250 51.806 1.00 83.00 432 ALA A O 1
ATOM 3356 N N . GLU A 1 433 ? -19.319 -6.699 53.766 1.00 86.38 433 GLU A N 1
ATOM 3357 C CA . GLU A 1 433 ? -20.428 -5.874 54.268 1.00 86.38 433 GLU A CA 1
ATOM 3358 C C . GLU A 1 433 ? -20.704 -4.672 53.347 1.00 86.38 433 GLU A C 1
ATOM 3360 O O . GLU A 1 433 ? -21.858 -4.344 53.058 1.00 86.38 433 GLU A O 1
ATOM 3365 N N . ILE A 1 434 ? -19.657 -4.046 52.794 1.00 84.69 434 ILE A N 1
ATOM 3366 C CA . ILE A 1 434 ? -19.800 -2.973 51.794 1.00 84.69 434 ILE A CA 1
ATOM 3367 C C . ILE A 1 434 ? -20.467 -3.502 50.516 1.00 84.69 434 ILE A C 1
ATOM 3369 O O . ILE A 1 434 ? -21.362 -2.860 49.967 1.00 84.69 434 ILE A O 1
ATOM 3373 N N . GLN A 1 435 ? -20.063 -4.676 50.027 1.00 86.62 435 GLN A N 1
ATOM 3374 C CA . GLN A 1 435 ? -20.643 -5.256 48.817 1.00 86.62 435 GLN A CA 1
ATOM 3375 C C . GLN A 1 435 ? -22.099 -5.707 49.030 1.00 86.62 435 GLN A C 1
ATOM 3377 O O . GLN A 1 435 ? -22.930 -5.494 48.145 1.00 86.62 435 GLN A O 1
ATOM 3382 N N . GLU A 1 436 ? -22.425 -6.276 50.193 1.00 88.81 436 GLU A N 1
ATOM 3383 C CA . GLU A 1 436 ? -23.779 -6.705 50.563 1.00 88.81 436 GLU A CA 1
ATOM 3384 C C . GLU A 1 436 ? -24.718 -5.512 50.794 1.00 88.81 436 GLU A C 1
ATOM 3386 O O . GLU A 1 436 ? -25.821 -5.483 50.249 1.00 88.81 436 GLU A O 1
ATOM 3391 N N . SER A 1 437 ? -24.273 -4.472 51.505 1.00 89.00 437 SER A N 1
ATOM 3392 C CA . SER A 1 437 ? -25.061 -3.247 51.705 1.00 89.00 437 SER A CA 1
ATOM 3393 C C . SER A 1 437 ? -25.309 -2.488 50.394 1.00 89.00 437 SER A C 1
ATOM 3395 O O . SER A 1 437 ? -26.431 -2.036 50.149 1.00 89.00 437 SER A O 1
ATOM 3397 N N . LEU A 1 438 ? -24.318 -2.415 49.495 1.00 90.19 438 LEU A N 1
ATOM 3398 C CA . LEU A 1 438 ? -24.504 -1.867 48.146 1.00 90.19 438 LEU A CA 1
ATOM 3399 C C . LEU A 1 438 ? -25.453 -2.726 47.296 1.00 90.19 438 LEU A C 1
ATOM 3401 O O . LEU A 1 438 ? -26.284 -2.170 46.575 1.00 90.19 438 LEU A O 1
ATOM 3405 N N . LEU A 1 439 ? -25.368 -4.059 47.379 1.00 91.94 439 LEU A N 1
ATOM 3406 C CA . LEU A 1 439 ? -26.301 -4.969 46.706 1.00 91.94 439 LEU A CA 1
ATOM 3407 C C . LEU A 1 439 ? -27.736 -4.731 47.193 1.00 91.94 439 LEU A C 1
ATOM 3409 O O . LEU A 1 439 ? -28.625 -4.519 46.369 1.00 91.94 439 LEU A O 1
ATOM 3413 N N . ALA A 1 440 ? -27.948 -4.717 48.511 1.00 91.62 440 ALA A N 1
ATOM 3414 C CA . ALA A 1 440 ? -29.251 -4.507 49.133 1.00 91.62 440 ALA A CA 1
ATOM 3415 C C . ALA A 1 440 ? -29.841 -3.134 48.766 1.00 91.62 440 ALA A C 1
ATOM 3417 O O . ALA A 1 440 ? -31.018 -3.039 48.415 1.00 91.62 440 ALA A O 1
ATOM 3418 N N . TYR A 1 441 ? -29.019 -2.078 48.754 1.00 93.12 441 TYR A N 1
ATOM 3419 C CA . TYR A 1 441 ? -29.423 -0.739 48.316 1.00 93.12 441 TYR A CA 1
ATOM 3420 C C . TYR A 1 441 ? -29.881 -0.716 46.849 1.00 93.12 441 TYR A C 1
ATOM 3422 O O . TYR A 1 441 ? -30.926 -0.142 46.525 1.00 93.12 441 TYR A O 1
ATOM 3430 N N . GLN A 1 442 ? -29.127 -1.365 45.954 1.00 91.88 442 GLN A N 1
ATOM 3431 C CA . GLN A 1 442 ? -29.495 -1.467 44.541 1.00 91.88 442 GLN A CA 1
ATOM 3432 C C . GLN A 1 442 ? -30.762 -2.311 44.355 1.00 91.88 442 GLN A C 1
ATOM 3434 O O . GLN A 1 442 ? -31.663 -1.887 43.638 1.00 91.88 442 GLN A O 1
ATOM 3439 N N . GLN A 1 443 ? -30.888 -3.452 45.039 1.00 91.56 443 GLN A N 1
ATOM 3440 C CA . GLN A 1 443 ? -32.082 -4.307 44.995 1.00 91.56 443 GLN A CA 1
ATOM 3441 C C . GLN A 1 443 ? -33.341 -3.587 45.501 1.00 91.56 443 GLN A C 1
ATOM 3443 O O . GLN A 1 443 ? -34.391 -3.703 44.874 1.00 91.56 443 GLN A O 1
ATOM 3448 N N . ALA A 1 444 ? -33.242 -2.804 46.580 1.00 91.19 444 ALA A N 1
ATOM 3449 C CA . ALA A 1 444 ? -34.358 -2.024 47.120 1.00 91.19 444 ALA A CA 1
ATOM 3450 C C . ALA A 1 444 ? -34.789 -0.863 46.201 1.00 91.19 444 ALA A C 1
ATOM 3452 O O . ALA A 1 444 ? -35.955 -0.466 46.204 1.00 91.19 444 ALA A O 1
ATOM 3453 N N . THR A 1 445 ? -33.857 -0.318 45.414 1.00 89.56 445 THR A N 1
ATOM 3454 C CA . THR A 1 445 ? -34.102 0.826 44.516 1.00 89.56 445 THR A CA 1
ATOM 3455 C C . THR A 1 445 ? -34.491 0.390 43.096 1.00 89.56 445 THR A C 1
ATOM 3457 O O . THR A 1 445 ? -35.158 1.133 42.370 1.00 89.56 445 THR A O 1
ATOM 3460 N N . PHE A 1 446 ? -34.092 -0.812 42.675 1.00 91.25 446 PHE A N 1
ATOM 3461 C CA . PHE A 1 446 ? -34.311 -1.322 41.325 1.00 91.25 446 PHE A CA 1
ATOM 3462 C C . PHE A 1 446 ? -35.786 -1.634 41.067 1.00 91.25 446 PHE A C 1
ATOM 3464 O O . PHE A 1 446 ? -36.383 -2.507 41.693 1.00 91.25 446 PHE A O 1
ATOM 3471 N N . LYS A 1 447 ? -36.370 -0.947 40.081 1.00 89.88 447 LYS A N 1
ATOM 3472 C CA . LYS A 1 447 ? -37.713 -1.247 39.575 1.00 89.88 447 LYS A CA 1
ATOM 3473 C C . LYS A 1 447 ? -37.590 -2.262 38.436 1.00 89.88 447 LYS A C 1
ATOM 3475 O O . LYS A 1 447 ? -37.130 -1.877 37.359 1.00 89.88 447 LYS A O 1
ATOM 3480 N N . PRO A 1 448 ? -37.966 -3.535 38.646 1.00 88.44 448 PRO A N 1
ATOM 3481 C CA . PRO A 1 448 ? -37.775 -4.561 37.638 1.00 88.44 448 PRO A CA 1
ATOM 3482 C C . PRO A 1 448 ? -38.707 -4.310 36.443 1.00 88.44 448 PRO A C 1
ATOM 3484 O O . PRO A 1 448 ? -39.916 -4.166 36.647 1.00 88.44 448 PRO A O 1
ATOM 3487 N N . PRO A 1 449 ? -38.203 -4.264 35.195 1.00 89.25 449 PRO A N 1
ATOM 3488 C CA . PRO A 1 449 ? -39.072 -4.320 34.032 1.00 89.25 449 PRO A CA 1
ATOM 3489 C C . PRO A 1 449 ? -39.850 -5.639 34.056 1.00 89.25 449 PRO A C 1
ATOM 3491 O O . PRO A 1 449 ? -39.280 -6.714 34.253 1.00 89.25 449 PRO A O 1
ATOM 3494 N N . HIS A 1 450 ? -41.158 -5.535 33.853 1.00 88.75 450 HIS A N 1
ATOM 3495 C CA . HIS A 1 450 ? -42.073 -6.660 33.710 1.00 88.75 450 HIS A CA 1
ATOM 3496 C C . HIS A 1 450 ? -42.503 -6.745 32.246 1.00 88.75 450 HIS A C 1
ATOM 3498 O O . HIS A 1 450 ? -42.780 -5.726 31.611 1.00 88.75 450 HIS A O 1
ATOM 3504 N N . SER A 1 451 ? -42.518 -7.957 31.700 1.00 92.31 451 SER A N 1
ATOM 3505 C CA . SER A 1 451 ? -43.032 -8.230 30.362 1.00 92.31 451 SER A CA 1
ATOM 3506 C C . SER A 1 451 ? -43.808 -9.539 30.366 1.00 92.31 451 SER A C 1
ATOM 3508 O O . SER A 1 451 ? -43.271 -10.579 30.748 1.00 92.31 451 SER A O 1
ATOM 3510 N N . THR A 1 452 ? -45.061 -9.498 29.921 1.00 94.06 452 THR A N 1
ATOM 3511 C CA . THR A 1 452 ? -45.867 -10.702 29.711 1.00 94.06 452 THR A CA 1
ATOM 3512 C C . THR A 1 452 ? -45.656 -11.210 28.288 1.00 94.06 452 THR A C 1
ATOM 3514 O O . THR A 1 452 ? -45.923 -10.501 27.318 1.00 94.06 452 THR A O 1
ATOM 3517 N N . ILE A 1 453 ? -45.202 -12.454 28.153 1.00 93.56 453 ILE A N 1
ATOM 3518 C CA . ILE A 1 453 ? -45.008 -13.135 26.871 1.00 93.56 453 ILE A CA 1
ATOM 3519 C C . ILE A 1 453 ? -46.089 -14.204 26.721 1.00 93.56 453 ILE A C 1
ATOM 3521 O O . ILE A 1 453 ? -46.224 -15.091 27.564 1.00 93.56 453 ILE A O 1
ATOM 3525 N N . ALA A 1 454 ? -46.855 -14.143 25.634 1.00 93.19 454 ALA A N 1
ATOM 3526 C CA . ALA A 1 454 ? -47.777 -15.207 25.261 1.00 93.19 454 ALA A CA 1
ATOM 3527 C C . ALA A 1 454 ? -47.017 -16.297 24.492 1.00 93.19 454 ALA A C 1
ATOM 3529 O O . ALA A 1 454 ? -46.484 -16.037 23.415 1.00 93.19 454 ALA A O 1
ATOM 3530 N N . LEU A 1 455 ? -46.972 -17.515 25.034 1.00 89.75 455 LEU A N 1
ATOM 3531 C CA . LEU A 1 455 ? -46.416 -18.688 24.359 1.00 89.75 455 LEU A CA 1
ATOM 3532 C C . LEU A 1 455 ? -47.534 -19.699 24.074 1.00 89.75 455 LEU A C 1
ATOM 3534 O O . LEU A 1 455 ? -48.349 -19.958 24.966 1.00 89.75 455 LEU A O 1
ATOM 3538 N N . PRO A 1 456 ? -47.591 -20.307 22.878 1.00 88.81 456 PRO A N 1
ATOM 3539 C CA . PRO A 1 456 ? -48.593 -21.319 22.583 1.00 88.81 456 PRO A CA 1
ATOM 3540 C C . PRO A 1 456 ? -48.406 -22.547 23.474 1.00 88.81 456 PRO A C 1
ATOM 3542 O O . PRO A 1 456 ? -47.291 -23.005 23.742 1.00 88.81 456 PRO A O 1
ATOM 3545 N N . THR A 1 457 ? -49.515 -23.086 23.974 1.00 85.50 457 THR A N 1
ATOM 3546 C CA . THR A 1 457 ? -49.496 -24.354 24.704 1.00 85.50 457 THR A CA 1
ATOM 3547 C C . THR A 1 457 ? -49.352 -25.529 23.736 1.00 85.50 457 THR A C 1
ATOM 3549 O O . THR A 1 457 ? -49.552 -25.410 22.532 1.00 85.50 457 THR A O 1
ATOM 3552 N N . LYS A 1 458 ? -49.033 -26.716 24.263 1.00 74.44 458 LYS A N 1
ATOM 3553 C CA . LYS A 1 458 ? -48.856 -27.947 23.468 1.00 74.44 458 LYS A CA 1
ATOM 3554 C C . LYS A 1 458 ? -50.166 -28.528 22.899 1.00 74.44 458 LYS A C 1
ATOM 3556 O O . LYS A 1 458 ? -50.199 -29.709 22.559 1.00 74.44 458 LYS A O 1
ATOM 3561 N N . GLY A 1 459 ? -51.254 -27.762 22.861 1.00 78.44 459 GLY A N 1
ATOM 3562 C CA . GLY A 1 459 ? -52.568 -28.244 22.457 1.00 78.44 459 GLY A CA 1
ATOM 3563 C C . GLY A 1 459 ? -53.469 -27.138 21.924 1.00 78.44 459 GLY A C 1
ATOM 3564 O O . GLY A 1 459 ? -53.314 -25.964 22.249 1.00 78.44 459 GLY A O 1
ATOM 3565 N N . VAL A 1 460 ? -54.440 -27.554 21.118 1.00 83.50 460 VAL A N 1
ATOM 3566 C CA . VAL A 1 460 ? -55.532 -26.713 20.626 1.00 83.50 460 VAL A CA 1
ATOM 3567 C C . VAL A 1 460 ? -56.814 -27.059 21.373 1.00 83.50 460 VAL A C 1
ATOM 3569 O O . VAL A 1 460 ? -57.069 -28.229 21.674 1.00 83.50 460 VAL A O 1
ATOM 3572 N N . LEU A 1 461 ? -57.637 -26.052 21.658 1.00 86.94 461 LEU A N 1
ATOM 3573 C CA . LEU A 1 461 ? -59.023 -26.276 22.050 1.00 86.94 461 LEU A CA 1
ATOM 3574 C C . LEU A 1 461 ? -59.801 -26.635 20.782 1.00 86.94 461 LEU A C 1
ATOM 3576 O O . LEU A 1 461 ? -59.735 -25.893 19.807 1.00 86.94 461 LEU A O 1
ATOM 3580 N N . GLY A 1 462 ? -60.506 -27.764 20.786 1.00 87.31 462 GLY A N 1
ATOM 3581 C CA . GLY A 1 462 ? -61.361 -28.189 19.679 1.00 87.31 462 GLY A CA 1
ATOM 3582 C C . GLY A 1 462 ? -62.808 -28.320 20.137 1.00 87.31 462 GLY A C 1
ATOM 3583 O O . GLY A 1 462 ? -63.079 -29.108 21.043 1.00 87.31 462 GLY A O 1
ATOM 3584 N N . GLU A 1 463 ? -63.727 -27.591 19.507 1.00 89.56 463 GLU A N 1
ATOM 3585 C CA . GLU A 1 463 ? -65.171 -27.710 19.739 1.00 89.56 463 GLU A CA 1
ATOM 3586 C C . GLU A 1 463 ? -65.863 -28.326 18.519 1.00 89.56 463 GLU A C 1
ATOM 3588 O O . GLU A 1 463 ? -65.552 -28.010 17.369 1.00 89.56 463 GLU A O 1
ATOM 3593 N N . ALA A 1 464 ? -66.804 -29.231 18.784 1.00 87.19 464 ALA A N 1
ATOM 3594 C CA . ALA A 1 464 ? -67.543 -29.989 17.785 1.00 87.19 464 ALA A CA 1
ATOM 3595 C C . ALA A 1 464 ? -69.002 -29.504 17.752 1.00 87.19 464 ALA A C 1
ATOM 3597 O O . ALA A 1 464 ? -69.845 -29.985 18.510 1.00 87.19 464 ALA A O 1
ATOM 3598 N N . VAL A 1 465 ? -69.304 -28.539 16.879 1.00 87.25 465 VAL A N 1
ATOM 3599 C CA . VAL A 1 465 ? -70.623 -27.898 16.789 1.00 87.25 465 VAL A CA 1
ATOM 3600 C C . VAL A 1 465 ? -71.461 -28.578 15.709 1.00 87.25 465 VAL A C 1
ATOM 3602 O O . VAL A 1 465 ? -71.098 -28.608 14.533 1.00 87.25 465 VAL A O 1
ATOM 3605 N N . LEU A 1 466 ? -72.606 -29.135 16.102 1.00 84.62 466 LEU A N 1
ATOM 3606 C CA . LEU A 1 466 ? -73.462 -29.918 15.213 1.00 84.62 466 LEU A CA 1
ATOM 3607 C C . LEU A 1 466 ? -74.547 -29.031 14.576 1.00 84.62 466 LEU A C 1
ATOM 3609 O O . LEU A 1 466 ? -75.302 -28.342 15.262 1.00 84.62 466 LEU A O 1
ATOM 3613 N N . GLY A 1 467 ? -74.618 -29.046 13.246 1.00 78.19 467 GLY A N 1
ATOM 3614 C CA . GLY A 1 467 ? -75.453 -28.152 12.449 1.00 78.19 467 GLY A CA 1
ATOM 3615 C C . GLY A 1 467 ? -76.961 -28.319 12.661 1.00 78.19 467 GLY A C 1
ATOM 3616 O O . GLY A 1 467 ? -77.472 -29.355 13.105 1.00 78.19 467 GLY A O 1
ATOM 3617 N N . ARG A 1 468 ? -77.717 -27.280 12.296 1.00 73.19 468 ARG A N 1
ATOM 3618 C CA . ARG A 1 468 ? -79.183 -27.311 12.292 1.00 73.19 468 ARG A CA 1
ATOM 3619 C C . ARG A 1 468 ? -79.687 -27.819 10.939 1.00 73.19 468 ARG A C 1
ATOM 3621 O O . ARG A 1 468 ? -79.289 -27.300 9.906 1.00 73.19 468 ARG A O 1
ATOM 3628 N N . CYS A 1 469 ? -80.573 -28.814 10.949 1.00 68.50 469 CYS A N 1
ATOM 3629 C CA . CYS A 1 469 ? -81.284 -29.243 9.744 1.00 68.50 469 CYS A CA 1
ATOM 3630 C C . CYS A 1 469 ? -82.473 -28.300 9.498 1.00 68.50 469 CYS A C 1
ATOM 3632 O O . CYS A 1 469 ? -83.279 -28.098 10.406 1.00 68.50 469 CYS A O 1
ATOM 3634 N N . SER A 1 470 ? -82.575 -27.729 8.296 1.00 65.69 470 SER A N 1
ATOM 3635 C CA . SER A 1 470 ? -83.655 -26.805 7.911 1.00 65.69 470 SER A CA 1
ATOM 3636 C C . SER A 1 470 ? -84.995 -27.509 7.686 1.00 65.69 470 SER A C 1
ATOM 3638 O O . SER A 1 470 ? -86.041 -26.910 7.901 1.00 65.69 470 SER A O 1
ATOM 3640 N N . SER A 1 471 ? -84.955 -28.773 7.254 1.00 60.81 471 SER A N 1
ATOM 3641 C CA . SER A 1 471 ? -86.128 -29.574 6.871 1.00 60.81 471 SER A CA 1
ATOM 3642 C C . SER A 1 471 ? -86.731 -30.381 8.023 1.00 60.81 471 SER A C 1
ATOM 3644 O O . SER A 1 471 ? -87.770 -31.006 7.848 1.00 60.81 471 SER A O 1
ATOM 3646 N N . ALA A 1 472 ? -86.081 -30.396 9.190 1.00 61.31 472 ALA A N 1
ATOM 3647 C CA . ALA A 1 472 ? -86.607 -31.025 10.393 1.00 61.31 472 ALA A CA 1
ATOM 3648 C C . ALA A 1 472 ? -87.262 -29.953 11.269 1.00 61.31 472 ALA A C 1
ATOM 3650 O O . ALA A 1 472 ? -86.567 -29.201 11.964 1.00 61.31 472 ALA A O 1
ATOM 3651 N N . GLU A 1 473 ? -88.594 -29.881 11.247 1.00 66.69 473 GLU A N 1
ATOM 3652 C CA . GLU A 1 473 ? -89.308 -29.088 12.241 1.00 66.69 473 GLU A CA 1
ATOM 3653 C C . GLU A 1 473 ? -89.058 -29.637 13.653 1.00 66.69 473 GLU A C 1
ATOM 3655 O O . GLU A 1 473 ? -88.769 -30.820 13.863 1.00 66.69 473 GLU A O 1
ATOM 3660 N N . LYS A 1 474 ? -89.136 -28.757 14.650 1.00 64.12 474 LYS A N 1
ATOM 3661 C CA . LYS A 1 474 ? -89.133 -29.192 16.044 1.00 64.12 474 LYS A CA 1
ATOM 3662 C C . LYS A 1 474 ? -90.541 -29.701 16.333 1.00 64.12 474 LYS A C 1
ATOM 3664 O O . LYS A 1 474 ? -91.441 -28.872 16.374 1.00 64.12 474 LYS A O 1
ATOM 3669 N N . ILE A 1 475 ? -90.698 -31.014 16.538 1.00 62.00 475 ILE A N 1
ATOM 3670 C CA . ILE A 1 475 ? -91.992 -31.642 16.852 1.00 62.00 475 ILE A CA 1
ATOM 3671 C C . ILE A 1 475 ? -92.676 -30.850 17.970 1.00 62.00 475 ILE A C 1
ATOM 3673 O O . ILE A 1 475 ? -92.201 -30.820 19.110 1.00 62.00 475 ILE A O 1
ATOM 3677 N N . ASP A 1 476 ? -93.778 -30.194 17.618 1.00 59.69 476 ASP A N 1
ATOM 3678 C CA . ASP A 1 476 ? -94.597 -29.438 18.549 1.00 59.69 476 ASP A CA 1
ATOM 3679 C C . ASP A 1 476 ? -95.681 -30.358 19.113 1.00 59.69 476 ASP A C 1
ATOM 3681 O O . ASP A 1 476 ? -96.777 -30.503 18.566 1.00 59.69 476 ASP A O 1
ATOM 3685 N N . ILE A 1 477 ? -95.345 -30.982 20.242 1.00 62.88 477 ILE A N 1
ATOM 3686 C CA . ILE A 1 477 ? -96.229 -31.859 21.021 1.00 62.88 477 ILE A CA 1
ATOM 3687 C C . ILE A 1 477 ? -97.535 -31.185 21.477 1.00 62.88 477 ILE A C 1
ATOM 3689 O O . ILE A 1 477 ? -98.413 -31.876 21.983 1.00 62.88 477 ILE A O 1
ATOM 3693 N N . THR A 1 478 ? -97.694 -29.868 21.299 1.00 65.44 478 THR A N 1
ATOM 3694 C CA . THR A 1 478 ? -98.951 -29.163 21.588 1.00 65.44 478 THR A CA 1
ATOM 3695 C C . THR A 1 478 ? -99.905 -29.077 20.394 1.00 65.44 478 THR A C 1
ATOM 3697 O O . THR A 1 478 ? -101.063 -28.715 20.591 1.00 65.44 478 THR A O 1
ATOM 3700 N N . ARG A 1 479 ? -99.453 -29.392 19.167 1.00 60.41 479 ARG A N 1
ATOM 3701 C CA . ARG A 1 479 ? -100.149 -28.958 17.942 1.00 60.41 479 ARG A CA 1
ATOM 3702 C C . ARG A 1 479 ? -100.679 -30.068 17.035 1.00 60.41 479 ARG A C 1
ATOM 3704 O O . ARG A 1 479 ? -101.769 -29.903 16.502 1.00 60.41 479 ARG A O 1
ATOM 3711 N N . PHE A 1 480 ? -99.964 -31.185 16.878 1.00 59.09 480 PHE A N 1
ATOM 3712 C CA . PHE A 1 480 ? -100.393 -32.308 16.026 1.00 59.09 480 PHE A CA 1
ATOM 3713 C C . PHE A 1 480 ? -99.959 -33.659 16.610 1.00 59.09 480 PHE A C 1
ATOM 3715 O O . PHE A 1 480 ? -98.862 -34.139 16.337 1.00 59.09 480 PHE A O 1
ATOM 3722 N N . TRP A 1 481 ? -100.827 -34.284 17.415 1.00 64.25 481 TRP A N 1
ATOM 3723 C CA . TRP A 1 481 ? -100.566 -35.612 17.998 1.00 64.25 481 TRP A CA 1
ATOM 3724 C C . TRP A 1 481 ? -101.616 -36.679 17.647 1.00 64.25 481 TRP A C 1
ATOM 3726 O O . TRP A 1 481 ? -101.286 -37.863 17.663 1.00 64.25 481 TRP A O 1
ATOM 3736 N N . ASN A 1 482 ? -102.843 -36.287 17.277 1.00 60.91 482 ASN A N 1
ATOM 3737 C CA . ASN A 1 482 ? -103.914 -37.217 16.917 1.00 60.91 482 ASN A CA 1
ATOM 3738 C C . ASN A 1 482 ? -104.316 -37.063 15.439 1.00 60.91 482 ASN A C 1
ATOM 3740 O O . ASN A 1 482 ? -105.153 -36.244 15.071 1.00 60.91 482 ASN A O 1
ATOM 3744 N N . TRP A 1 483 ? -103.691 -37.861 14.573 1.00 58.91 483 TRP A N 1
ATOM 3745 C CA . TRP A 1 483 ? -103.838 -37.821 13.107 1.00 58.91 483 TRP A CA 1
ATOM 3746 C C . TRP A 1 483 ? -105.247 -38.172 12.591 1.00 58.91 483 TRP A C 1
ATOM 3748 O O . TRP A 1 483 ? -105.536 -37.988 11.413 1.00 58.91 483 TRP A O 1
ATOM 3758 N N . GLN A 1 484 ? -106.121 -38.675 13.463 1.00 63.28 484 GLN A N 1
ATOM 3759 C CA . GLN A 1 484 ? -107.509 -39.024 13.151 1.00 63.28 484 GLN A CA 1
ATOM 3760 C C . GLN A 1 484 ? -108.438 -37.796 13.161 1.00 63.28 484 GLN A C 1
ATOM 3762 O O . GLN A 1 484 ? -109.466 -37.813 12.490 1.00 63.28 484 GLN A O 1
ATOM 3767 N N . ASP A 1 485 ? -108.039 -36.707 13.830 1.00 61.41 485 ASP A N 1
ATOM 3768 C CA . ASP A 1 485 ? -108.813 -35.459 13.938 1.00 61.41 485 ASP A CA 1
ATOM 3769 C C . ASP A 1 485 ? -108.569 -34.493 12.755 1.00 61.41 485 ASP A C 1
ATOM 3771 O O . ASP A 1 485 ? -108.929 -33.316 12.799 1.00 61.41 485 ASP A O 1
ATOM 3775 N N . SER A 1 486 ? -107.912 -34.951 11.685 1.00 66.31 486 SER A N 1
ATOM 3776 C CA . SER A 1 486 ? -107.648 -34.170 10.465 1.00 66.31 486 SER A CA 1
ATOM 3777 C C . SER A 1 486 ? -107.642 -35.075 9.222 1.00 66.31 486 SER A C 1
ATOM 3779 O O . SER A 1 486 ? -106.578 -35.342 8.658 1.00 66.31 486 SER A O 1
ATOM 3781 N N . PRO A 1 487 ? -108.812 -35.598 8.801 1.00 63.28 487 PRO A N 1
ATOM 3782 C CA . PRO A 1 487 ? -108.928 -36.380 7.573 1.00 63.28 487 PRO A CA 1
ATOM 3783 C C . PRO A 1 487 ? -108.529 -35.539 6.351 1.00 63.28 487 PRO A C 1
ATOM 3785 O O . PRO A 1 487 ? -108.826 -34.350 6.278 1.00 63.28 487 PRO A O 1
ATOM 3788 N N . SER A 1 488 ? -107.852 -36.162 5.385 1.00 62.94 488 SER A N 1
ATOM 3789 C CA . SER A 1 488 ? -107.361 -35.490 4.177 1.00 62.94 488 SER A CA 1
ATOM 3790 C C . SER A 1 488 ? -108.500 -35.025 3.268 1.00 62.94 488 SER A C 1
ATOM 3792 O O . SER A 1 488 ? -109.371 -35.833 2.933 1.00 62.94 488 SER A O 1
ATOM 3794 N N . ASP A 1 489 ? -108.436 -33.777 2.799 1.00 64.06 489 ASP A N 1
ATOM 3795 C CA . ASP A 1 489 ? -109.411 -33.204 1.865 1.00 64.06 489 ASP A CA 1
ATOM 3796 C C . ASP A 1 489 ? -109.566 -34.041 0.583 1.00 64.06 489 ASP A C 1
ATOM 3798 O O . ASP A 1 489 ? -108.593 -34.403 -0.086 1.00 64.06 489 ASP A O 1
ATOM 3802 N N . THR A 1 490 ? -110.814 -34.325 0.206 1.00 61.56 490 THR A N 1
ATOM 3803 C CA . THR A 1 490 ? -111.149 -34.980 -1.062 1.00 61.56 490 THR A CA 1
ATOM 3804 C C . THR A 1 490 ? -110.926 -34.036 -2.241 1.00 61.56 490 THR A C 1
ATOM 3806 O O . THR A 1 490 ? -111.441 -32.919 -2.276 1.00 61.56 490 THR A O 1
ATOM 3809 N N . ALA A 1 491 ? -110.180 -34.505 -3.244 1.00 56.41 491 ALA A N 1
ATOM 3810 C CA . ALA A 1 491 ? -109.845 -33.707 -4.419 1.00 56.41 491 ALA A CA 1
ATOM 3811 C C . ALA A 1 491 ? -111.105 -33.278 -5.212 1.00 56.41 491 ALA A C 1
ATOM 3813 O O . ALA A 1 491 ? -111.966 -34.122 -5.483 1.00 56.41 491 ALA A O 1
ATOM 3814 N N . PRO A 1 492 ? -111.216 -31.999 -5.623 1.00 62.38 492 PRO A N 1
ATOM 3815 C CA . PRO A 1 492 ? -112.346 -31.515 -6.411 1.00 62.38 492 PRO A CA 1
ATOM 3816 C C . PRO A 1 492 ? -112.340 -32.086 -7.837 1.00 62.38 492 PRO A C 1
ATOM 3818 O O . PRO A 1 492 ? -111.289 -32.345 -8.427 1.00 62.38 492 PRO A O 1
ATOM 3821 N N . THR A 1 493 ? -113.531 -32.262 -8.410 1.00 62.09 493 THR A N 1
ATOM 3822 C CA . THR A 1 493 ? -113.730 -32.801 -9.762 1.00 62.09 493 THR A CA 1
ATOM 3823 C C . THR A 1 493 ? -113.124 -31.900 -10.841 1.00 62.09 493 THR A C 1
ATOM 3825 O O . THR A 1 493 ? -113.313 -30.685 -10.838 1.00 62.09 493 THR A O 1
ATOM 3828 N N . ILE A 1 494 ? -112.422 -32.510 -11.798 1.00 63.53 494 ILE A N 1
ATOM 3829 C CA . ILE A 1 494 ? -111.727 -31.807 -12.885 1.00 63.53 494 ILE A CA 1
ATOM 3830 C C . ILE A 1 494 ? -112.740 -31.307 -13.928 1.00 63.53 494 ILE A C 1
ATOM 3832 O O . ILE A 1 494 ? -113.430 -32.110 -14.558 1.00 63.53 494 ILE A O 1
ATOM 3836 N N . SER A 1 495 ? -112.798 -29.989 -14.145 1.00 57.00 495 SER A N 1
ATOM 3837 C CA . SER A 1 495 ? -113.536 -29.390 -15.268 1.00 57.00 495 SER A CA 1
ATOM 3838 C C . SER A 1 495 ? -112.884 -29.728 -16.620 1.00 57.00 495 SER A C 1
ATOM 3840 O O . SER A 1 495 ? -111.656 -29.827 -16.684 1.00 57.00 495 SER A O 1
ATOM 3842 N N . PRO A 1 496 ? -113.657 -29.870 -17.717 1.00 59.19 496 PRO A N 1
ATOM 3843 C CA . PRO A 1 496 ? -113.105 -30.172 -19.037 1.00 59.19 496 PRO A CA 1
ATOM 3844 C C . PRO A 1 496 ? -112.127 -29.096 -19.528 1.00 59.19 496 PRO A C 1
ATOM 3846 O O . PRO A 1 496 ? -112.333 -27.905 -19.306 1.00 59.19 496 PRO A O 1
ATOM 3849 N N . VAL A 1 497 ? -111.074 -29.524 -20.227 1.00 51.28 497 VAL A N 1
ATOM 3850 C CA . VAL A 1 497 ? -110.029 -28.640 -20.764 1.00 51.28 497 VAL A CA 1
ATOM 3851 C C . VAL A 1 497 ? -110.504 -27.959 -22.049 1.00 51.28 497 VAL A C 1
ATOM 3853 O O . VAL A 1 497 ? -110.718 -28.631 -23.057 1.00 51.28 497 VAL A O 1
ATOM 3856 N N . GLU A 1 498 ? -110.580 -26.628 -22.047 1.00 52.28 498 GLU A N 1
ATOM 3857 C CA . GLU A 1 498 ? -110.618 -25.839 -23.283 1.00 52.28 498 GLU A CA 1
ATOM 3858 C C . GLU A 1 498 ? -109.192 -25.599 -23.804 1.00 52.28 498 GLU A C 1
ATOM 3860 O O . GLU A 1 498 ? -108.310 -25.140 -23.076 1.00 52.28 498 GLU A O 1
ATOM 3865 N N . LEU A 1 499 ? -108.959 -25.916 -25.080 1.00 45.28 499 LEU A N 1
ATOM 3866 C CA . LEU A 1 499 ? -107.687 -25.695 -25.771 1.00 45.28 499 LEU A CA 1
ATOM 3867 C C . LEU A 1 499 ? -107.722 -24.340 -26.502 1.00 45.28 499 LEU A C 1
ATOM 3869 O O . LEU A 1 499 ? -108.503 -24.201 -27.446 1.00 45.28 499 LEU A O 1
ATOM 3873 N N . PRO A 1 500 ? -106.866 -23.355 -26.163 1.00 50.69 500 PRO A N 1
ATOM 3874 C CA . PRO A 1 500 ? -106.792 -22.099 -26.904 1.00 50.69 500 PRO A CA 1
ATOM 3875 C C . PRO A 1 500 ? -106.050 -22.315 -28.233 1.00 50.69 500 PRO A C 1
ATOM 3877 O O . PRO A 1 500 ? -104.830 -22.185 -28.320 1.00 50.69 500 PRO A O 1
ATOM 3880 N N . THR A 1 501 ? -106.773 -22.641 -29.305 1.00 55.09 501 THR A N 1
ATOM 3881 C CA . THR A 1 501 ? -106.200 -22.943 -30.633 1.00 55.09 501 THR A CA 1
ATOM 3882 C C . THR A 1 501 ? -105.797 -21.696 -31.439 1.00 55.09 501 THR A C 1
ATOM 3884 O O . THR A 1 501 ? -105.940 -21.679 -32.660 1.00 55.09 501 THR A O 1
ATOM 3887 N N . GLY A 1 502 ? -105.328 -20.624 -30.789 1.00 58.41 502 GLY A N 1
ATOM 3888 C CA . GLY A 1 502 ? -105.101 -19.358 -31.491 1.00 58.41 502 GLY A CA 1
ATOM 3889 C C . GLY A 1 502 ? -104.551 -18.183 -30.685 1.00 58.41 502 GLY A C 1
ATOM 3890 O O . GLY A 1 502 ? -105.117 -17.099 -30.782 1.00 58.41 502 GLY A O 1
ATOM 3891 N N . SER A 1 503 ? -103.460 -18.353 -29.929 1.00 47.72 503 SER A N 1
ATOM 3892 C CA . SER A 1 503 ? -102.472 -17.287 -29.639 1.00 47.72 503 SER A CA 1
ATOM 3893 C C . SER A 1 503 ? -101.224 -17.843 -28.936 1.00 47.72 503 SER A C 1
ATOM 3895 O O . SER A 1 503 ? -101.275 -18.906 -28.331 1.00 47.72 503 SER A O 1
ATOM 3897 N N . ALA A 1 504 ? -100.101 -17.132 -29.080 1.00 51.94 504 ALA A N 1
ATOM 3898 C CA . ALA A 1 504 ? -98.725 -17.543 -28.774 1.00 51.94 504 ALA A CA 1
ATOM 3899 C C . ALA A 1 504 ? -98.485 -18.380 -27.493 1.00 51.94 504 ALA A C 1
ATOM 3901 O O . ALA A 1 504 ? -98.999 -18.088 -26.416 1.00 51.94 504 ALA A O 1
ATOM 3902 N N . ALA A 1 505 ? -97.588 -19.367 -27.605 1.00 50.88 505 ALA A N 1
ATOM 3903 C CA . ALA A 1 505 ? -97.101 -20.163 -26.480 1.00 50.88 505 ALA A CA 1
ATOM 3904 C C . ALA A 1 505 ? -96.319 -19.316 -25.454 1.00 50.88 505 ALA A C 1
ATOM 3906 O O . ALA A 1 505 ? -95.488 -18.485 -25.826 1.00 50.88 505 ALA A O 1
ATOM 3907 N N . LEU A 1 506 ? -96.500 -19.609 -24.158 1.00 53.62 506 LEU A N 1
ATOM 3908 C CA . LEU A 1 506 ? -95.828 -18.931 -23.032 1.00 53.62 506 LEU A CA 1
ATOM 3909 C C . LEU A 1 506 ? -94.292 -19.119 -22.974 1.00 53.62 506 LEU A C 1
ATOM 3911 O O . LEU A 1 506 ? -93.644 -18.632 -22.052 1.00 53.62 506 LEU A O 1
ATOM 3915 N N . THR A 1 507 ? -93.682 -19.805 -23.941 1.00 52.38 507 THR A N 1
ATOM 3916 C CA . THR A 1 507 ? -92.225 -19.997 -24.038 1.00 52.38 507 THR A CA 1
ATOM 3917 C C . THR A 1 507 ? -91.496 -18.859 -24.765 1.00 52.38 507 THR A C 1
ATOM 3919 O O . THR A 1 507 ? -90.266 -18.851 -24.811 1.00 52.38 507 THR A O 1
ATOM 3922 N N . ALA A 1 508 ? -92.217 -17.861 -25.287 1.00 46.81 508 ALA A N 1
ATOM 3923 C CA . ALA A 1 508 ? -91.639 -16.660 -25.889 1.00 46.81 508 ALA A CA 1
ATOM 3924 C C . ALA A 1 508 ? -91.054 -15.696 -24.829 1.00 46.81 508 ALA A C 1
ATOM 3926 O O . ALA A 1 508 ? -91.673 -14.696 -24.473 1.00 46.81 508 ALA A O 1
ATOM 3927 N N . GLY A 1 509 ? -89.845 -15.989 -24.332 1.00 54.06 509 GLY A N 1
ATOM 3928 C CA . GLY A 1 509 ? -89.065 -15.061 -23.495 1.00 54.06 509 GLY A CA 1
ATOM 3929 C C . GLY A 1 509 ? -88.110 -15.698 -22.478 1.00 54.06 509 GLY A C 1
ATOM 3930 O O . GLY A 1 509 ? -87.223 -15.016 -21.972 1.00 54.06 509 GLY A O 1
ATOM 3931 N N . ALA A 1 510 ? -88.245 -16.994 -22.187 1.00 41.44 510 ALA A N 1
ATOM 3932 C CA . ALA A 1 510 ? -87.441 -17.677 -21.171 1.00 41.44 510 ALA A CA 1
ATOM 3933 C C . ALA A 1 510 ? -86.194 -18.358 -21.772 1.00 41.44 510 ALA A C 1
ATOM 3935 O O . ALA A 1 510 ? -86.203 -19.553 -22.061 1.00 41.44 510 ALA A O 1
ATOM 3936 N N . VAL A 1 511 ? -85.104 -17.602 -21.936 1.00 45.34 511 VAL A N 1
ATOM 3937 C CA . VAL A 1 511 ? -83.769 -18.153 -22.245 1.00 45.34 511 VAL A CA 1
ATOM 3938 C C . VAL A 1 511 ? -82.978 -18.319 -20.945 1.00 45.34 511 VAL A C 1
ATOM 3940 O O . VAL A 1 511 ? -82.863 -17.380 -20.159 1.00 45.34 511 VAL A O 1
ATOM 3943 N N . ALA A 1 512 ? -82.427 -19.512 -20.711 1.00 41.19 512 ALA A N 1
ATOM 3944 C CA . ALA A 1 512 ? -81.614 -19.794 -19.530 1.00 41.19 512 ALA A CA 1
ATOM 3945 C C . ALA A 1 512 ? -80.276 -19.015 -19.561 1.00 41.19 512 ALA A C 1
ATOM 3947 O O . ALA A 1 512 ? -79.631 -18.983 -20.613 1.00 41.19 512 ALA A O 1
ATOM 3948 N N . PRO A 1 513 ? -79.814 -18.423 -18.438 1.00 41.00 513 PRO A N 1
ATOM 3949 C CA . PRO A 1 513 ? -78.540 -17.704 -18.396 1.00 41.00 513 PRO A CA 1
ATOM 3950 C C . PRO A 1 513 ? -77.346 -18.607 -18.733 1.00 41.00 513 PRO A C 1
ATOM 3952 O O . PRO A 1 513 ? -77.090 -19.608 -18.068 1.00 41.00 513 PRO A O 1
ATOM 3955 N N . ASN A 1 514 ? -76.572 -18.215 -19.741 1.00 51.34 514 ASN A N 1
ATOM 3956 C CA . ASN A 1 514 ? -75.403 -18.933 -20.255 1.00 51.34 514 ASN A CA 1
ATOM 3957 C C . ASN A 1 514 ? -74.072 -18.479 -19.613 1.00 51.34 514 ASN A C 1
ATOM 3959 O O . ASN A 1 514 ? -73.007 -18.627 -20.206 1.00 51.34 514 ASN A O 1
ATOM 3963 N N . SER A 1 515 ? -74.105 -17.943 -18.389 1.00 50.97 515 SER A N 1
ATOM 3964 C CA . SER A 1 515 ? -72.973 -17.249 -17.746 1.00 50.97 515 SER A CA 1
ATOM 3965 C C . SER A 1 515 ? -71.798 -18.133 -17.292 1.00 50.97 515 SER A C 1
ATOM 3967 O O . SER A 1 515 ? -70.829 -17.614 -16.738 1.00 50.97 515 SER A O 1
ATOM 3969 N N . LEU A 1 516 ? -71.805 -19.438 -17.593 1.00 42.06 516 LEU A N 1
ATOM 3970 C CA . LEU A 1 516 ? -70.640 -20.321 -17.420 1.00 42.06 516 LEU A CA 1
ATOM 3971 C C . LEU A 1 516 ? -69.476 -20.005 -18.381 1.00 42.06 516 LEU A C 1
ATOM 3973 O O . LEU A 1 516 ? -68.373 -20.502 -18.174 1.00 42.06 516 LEU A O 1
ATOM 3977 N N . THR A 1 517 ? -69.676 -19.146 -19.387 1.00 44.44 517 THR A N 1
ATOM 3978 C CA . THR A 1 517 ? -68.594 -18.631 -20.248 1.00 44.44 517 THR A CA 1
ATOM 3979 C C . THR A 1 517 ? -67.826 -17.446 -19.650 1.00 44.44 517 THR A C 1
ATOM 3981 O O . THR A 1 517 ? -66.802 -17.066 -20.208 1.00 44.44 517 THR A O 1
ATOM 3984 N N . ASN A 1 518 ? -68.282 -16.869 -18.528 1.00 41.84 518 ASN A N 1
ATOM 3985 C CA . ASN A 1 518 ? -67.683 -15.684 -17.893 1.00 41.84 518 ASN A CA 1
ATOM 3986 C C . ASN A 1 518 ? -67.071 -15.983 -16.509 1.00 41.84 518 ASN A C 1
ATOM 3988 O O . ASN A 1 518 ? -67.116 -15.147 -15.606 1.00 41.84 518 ASN A O 1
ATOM 3992 N N . LEU A 1 519 ? -66.470 -17.163 -16.331 1.00 42.81 519 LEU A N 1
ATOM 3993 C CA . LEU A 1 519 ? -65.537 -17.383 -15.222 1.00 42.81 519 LEU A CA 1
ATOM 3994 C C . LEU A 1 519 ? -64.198 -16.699 -15.559 1.00 42.81 519 LEU A C 1
ATOM 3996 O O . LEU A 1 519 ? -63.546 -17.122 -16.516 1.00 42.81 519 LEU A O 1
ATOM 4000 N N . PRO A 1 520 ? -63.758 -15.663 -14.814 1.00 44.84 520 PRO A N 1
ATOM 4001 C CA . PRO A 1 520 ? -62.444 -15.072 -15.033 1.00 44.84 520 PRO A CA 1
ATOM 4002 C C . PRO A 1 520 ? -61.358 -16.112 -14.743 1.00 44.84 520 PRO A C 1
ATOM 4004 O O . PRO A 1 520 ? -61.395 -16.811 -13.728 1.00 44.84 520 PRO A O 1
ATOM 4007 N N . SER A 1 521 ? -60.382 -16.223 -15.643 1.00 44.56 521 SER A N 1
ATOM 4008 C CA . SER A 1 521 ? -59.290 -17.182 -15.513 1.00 44.56 521 SER A CA 1
ATOM 4009 C C . SER A 1 521 ? -58.456 -16.895 -14.260 1.00 44.56 521 SER A C 1
ATOM 4011 O O . SER A 1 521 ? -57.887 -15.818 -14.093 1.00 44.56 521 SER A O 1
ATOM 4013 N N . LEU A 1 522 ? -58.302 -17.904 -13.397 1.00 43.69 522 LEU A N 1
ATOM 4014 C CA . LEU A 1 522 ? -57.490 -17.849 -12.168 1.00 43.69 522 LEU A CA 1
ATOM 4015 C C . LEU A 1 522 ? -55.967 -17.711 -12.420 1.00 43.69 522 LEU A C 1
ATOM 4017 O O . LEU A 1 522 ? -55.166 -17.852 -11.501 1.00 43.69 522 LEU A O 1
ATOM 4021 N N . ILE A 1 523 ? -55.555 -17.427 -13.660 1.00 41.00 523 ILE A N 1
ATOM 4022 C CA . ILE A 1 523 ? -54.165 -17.245 -14.095 1.00 41.00 523 ILE A CA 1
ATOM 4023 C C . ILE A 1 523 ? -54.065 -15.932 -14.894 1.00 41.00 523 ILE A C 1
ATOM 4025 O O . ILE A 1 523 ? -53.778 -15.929 -16.088 1.00 41.00 523 ILE A O 1
ATOM 4029 N N . ASN A 1 524 ? -54.317 -14.798 -14.230 1.00 40.47 524 ASN A N 1
ATOM 4030 C CA . ASN A 1 524 ? -54.146 -13.461 -14.823 1.00 40.47 524 ASN A CA 1
ATOM 4031 C C . ASN A 1 524 ? -52.784 -12.801 -14.490 1.00 40.47 524 ASN A C 1
ATOM 4033 O O . ASN A 1 524 ? -52.454 -11.742 -15.012 1.00 40.47 524 ASN A O 1
ATOM 4037 N N . ASN A 1 525 ? -51.942 -13.441 -13.667 1.00 43.41 525 ASN A N 1
ATOM 4038 C CA . ASN A 1 525 ? -50.659 -12.878 -13.206 1.00 43.41 525 ASN A CA 1
ATOM 4039 C C . ASN A 1 525 ? -49.495 -12.975 -14.219 1.00 43.41 525 ASN A C 1
ATOM 4041 O O . ASN A 1 525 ? -48.357 -12.681 -13.861 1.00 43.41 525 ASN A O 1
ATOM 4045 N N . VAL A 1 526 ? -49.744 -13.405 -15.462 1.00 46.59 526 VAL A N 1
ATOM 4046 C CA . VAL A 1 526 ? -48.691 -13.627 -16.482 1.00 46.59 526 VAL A CA 1
ATOM 4047 C C . VAL A 1 526 ? -48.848 -12.724 -17.718 1.00 46.59 526 VAL A C 1
ATOM 4049 O O . VAL A 1 526 ? -47.891 -12.556 -18.467 1.00 46.59 526 VAL A O 1
ATOM 4052 N N . LEU A 1 527 ? -50.014 -12.095 -17.929 1.00 42.03 527 LEU A N 1
ATOM 4053 C CA . LEU A 1 527 ? -50.301 -11.308 -19.144 1.00 42.03 527 LEU A CA 1
ATOM 4054 C C . LEU A 1 527 ? -50.280 -9.781 -18.955 1.00 42.03 527 LEU A C 1
ATOM 4056 O O . LEU A 1 527 ? -50.171 -9.053 -19.941 1.00 42.03 527 LEU A O 1
ATOM 4060 N N . THR A 1 528 ? -50.292 -9.286 -17.716 1.00 42.94 528 THR A N 1
ATOM 4061 C CA . THR A 1 528 ? -50.041 -7.871 -17.392 1.00 42.94 528 THR A CA 1
ATOM 4062 C C . THR A 1 528 ? -49.155 -7.770 -16.158 1.00 42.94 528 THR A C 1
ATOM 4064 O O . THR A 1 528 ? -49.520 -8.273 -15.096 1.00 42.94 528 THR A O 1
ATOM 4067 N N . ALA A 1 529 ? -48.000 -7.111 -16.277 1.00 40.12 529 ALA A N 1
ATOM 4068 C CA . ALA A 1 529 ? -47.161 -6.814 -15.119 1.00 40.12 529 ALA A CA 1
ATOM 4069 C C . ALA A 1 529 ? -47.870 -5.795 -14.202 1.00 40.12 529 ALA A C 1
ATOM 4071 O O . ALA A 1 529 ? -48.452 -4.839 -14.720 1.00 40.12 529 ALA A O 1
ATOM 4072 N N . PRO A 1 530 ? -47.822 -5.955 -12.865 1.00 43.44 530 PRO A N 1
ATOM 4073 C CA . PRO A 1 530 ? -48.370 -4.959 -11.953 1.00 43.44 530 PRO A CA 1
ATOM 4074 C C . PRO A 1 530 ? -47.612 -3.634 -12.099 1.00 43.44 530 PRO A C 1
ATOM 4076 O O . PRO A 1 530 ? -46.382 -3.612 -12.188 1.00 43.44 530 PRO A O 1
ATOM 4079 N N . THR A 1 531 ? -48.349 -2.524 -12.115 1.00 51.94 531 THR A N 1
ATOM 4080 C CA . THR A 1 531 ? -47.775 -1.173 -12.123 1.00 51.94 531 THR A CA 1
ATOM 4081 C C . THR A 1 531 ? -46.946 -0.949 -10.854 1.00 51.94 531 THR A C 1
ATOM 4083 O O . THR A 1 531 ? -47.464 -1.222 -9.768 1.00 51.94 531 THR A O 1
ATOM 4086 N N . PRO A 1 532 ? -45.697 -0.451 -10.941 1.00 47.12 532 PRO A N 1
ATOM 4087 C CA . PRO A 1 532 ? -44.886 -0.185 -9.757 1.00 47.12 532 PRO A CA 1
ATOM 4088 C C . PRO A 1 532 ? -45.554 0.854 -8.854 1.00 47.12 532 PRO A C 1
ATOM 4090 O O . PRO A 1 532 ? -45.909 1.934 -9.324 1.00 47.12 532 PRO A O 1
ATOM 4093 N N . ASP A 1 533 ? -45.682 0.553 -7.562 1.00 52.25 533 ASP A N 1
ATOM 4094 C CA . ASP A 1 533 ? -46.101 1.547 -6.574 1.00 52.25 533 ASP A CA 1
ATOM 4095 C C . ASP A 1 533 ? -44.947 2.529 -6.324 1.00 52.25 533 ASP A C 1
ATOM 4097 O O . ASP A 1 533 ? -43.941 2.211 -5.683 1.00 52.25 533 ASP A O 1
ATOM 4101 N N . THR A 1 534 ? -45.074 3.727 -6.890 1.00 54.19 534 THR A N 1
ATOM 4102 C CA . THR A 1 534 ? -44.091 4.808 -6.772 1.00 54.19 534 THR A CA 1
ATOM 4103 C C . THR A 1 534 ? -44.388 5.764 -5.617 1.00 54.19 534 THR A C 1
ATOM 4105 O O . THR A 1 534 ? -43.577 6.660 -5.374 1.00 54.19 534 THR A O 1
ATOM 4108 N N . ALA A 1 535 ? -45.481 5.580 -4.864 1.00 64.19 535 ALA A N 1
ATOM 4109 C CA . ALA A 1 535 ? -45.901 6.514 -3.817 1.00 64.19 535 ALA A CA 1
ATOM 4110 C C . ALA A 1 535 ? -44.867 6.622 -2.683 1.00 64.19 535 ALA A C 1
ATOM 4112 O O . ALA A 1 535 ? -44.552 7.720 -2.215 1.00 64.19 535 ALA A O 1
ATOM 4113 N N . LEU A 1 536 ? -44.265 5.494 -2.284 1.00 57.78 536 LEU A N 1
ATOM 4114 C CA . LEU A 1 536 ? -43.192 5.475 -1.284 1.00 57.78 536 LEU A CA 1
ATOM 4115 C C . LEU A 1 536 ? -41.922 6.190 -1.782 1.00 57.78 536 LEU A C 1
ATOM 4117 O O . LEU A 1 536 ? -41.238 6.855 -1.009 1.00 57.78 536 LEU A O 1
ATOM 4121 N N . LEU A 1 537 ? -41.610 6.088 -3.077 1.00 55.00 537 LEU A N 1
ATOM 4122 C CA . LEU A 1 537 ? -40.414 6.705 -3.654 1.00 55.00 537 LEU A CA 1
ATOM 4123 C C . LEU A 1 537 ? -40.598 8.217 -3.864 1.00 55.00 537 LEU A C 1
ATOM 4125 O O . LEU A 1 537 ? -39.679 8.992 -3.605 1.00 55.00 537 LEU A O 1
ATOM 4129 N N . GLN A 1 538 ? -41.802 8.648 -4.258 1.00 62.16 538 GLN A N 1
ATOM 4130 C CA . GLN A 1 538 ? -42.174 10.063 -4.315 1.00 62.16 538 GLN A CA 1
ATOM 4131 C C . GLN A 1 538 ? -42.165 10.708 -2.923 1.00 62.16 538 GLN A C 1
ATOM 4133 O O . GLN A 1 538 ? -41.660 11.822 -2.784 1.00 62.16 538 GLN A O 1
ATOM 4138 N N . SER A 1 539 ? -42.643 10.015 -1.881 1.00 63.50 539 SER A N 1
ATOM 4139 C CA . SER A 1 539 ? -42.594 10.544 -0.511 1.00 63.50 539 SER A CA 1
ATOM 4140 C C . SER A 1 539 ? -41.160 10.653 0.025 1.00 63.50 539 SER A C 1
ATOM 4142 O O . SER A 1 539 ? -40.825 11.646 0.670 1.00 63.50 539 SER A O 1
ATOM 4144 N N . LEU A 1 540 ? -40.274 9.705 -0.303 1.00 57.09 540 LEU A N 1
ATOM 4145 C CA . LEU A 1 540 ? -38.840 9.789 0.010 1.00 57.09 540 LEU A CA 1
ATOM 4146 C C . LEU A 1 540 ? -38.144 10.952 -0.714 1.00 57.09 540 LEU A C 1
ATOM 4148 O O . LEU A 1 540 ? -37.389 11.689 -0.082 1.00 57.09 540 LEU A O 1
ATOM 4152 N N . GLY A 1 541 ? -38.432 11.165 -2.003 1.00 59.75 541 GLY A N 1
ATOM 4153 C CA . GLY A 1 541 ? -37.900 12.299 -2.767 1.00 59.75 541 GLY A CA 1
ATOM 4154 C C . GLY A 1 541 ? -38.376 13.657 -2.239 1.00 59.75 541 GLY A C 1
ATOM 4155 O O . GLY A 1 541 ? -37.568 14.567 -2.059 1.00 59.75 541 GLY A O 1
ATOM 4156 N N . ALA A 1 542 ? -39.668 13.779 -1.918 1.00 61.81 542 ALA A N 1
ATOM 4157 C CA . ALA A 1 542 ? -40.239 14.993 -1.335 1.00 61.81 542 ALA A CA 1
ATOM 4158 C C . ALA A 1 542 ? -39.655 15.299 0.056 1.00 61.81 542 ALA A C 1
ATOM 4160 O O . ALA A 1 542 ? -39.284 16.438 0.329 1.00 61.81 542 ALA A O 1
ATOM 4161 N N . ASN A 1 543 ? -39.502 14.283 0.913 1.00 60.28 543 ASN A N 1
ATOM 4162 C CA . ASN A 1 543 ? -38.891 14.446 2.235 1.00 60.28 543 ASN A CA 1
ATOM 4163 C C . ASN A 1 543 ? -37.401 14.817 2.153 1.00 60.28 543 ASN A C 1
ATOM 4165 O O . ASN A 1 543 ? -36.944 15.639 2.943 1.00 60.28 543 ASN A O 1
ATOM 4169 N N . ALA A 1 544 ? -36.651 14.270 1.190 1.00 53.97 544 ALA A N 1
ATOM 4170 C CA . ALA A 1 544 ? -35.251 14.637 0.969 1.00 53.97 544 ALA A CA 1
ATOM 4171 C C . ALA A 1 544 ? -35.092 16.094 0.495 1.00 53.97 544 ALA A C 1
ATOM 4173 O O . ALA A 1 544 ? -34.180 16.784 0.940 1.00 53.97 544 ALA A O 1
ATOM 4174 N N . ALA A 1 545 ? -35.999 16.585 -0.356 1.00 56.31 545 ALA A N 1
ATOM 4175 C CA . ALA A 1 545 ? -36.008 17.978 -0.815 1.00 56.31 545 ALA A CA 1
ATOM 4176 C C . ALA A 1 545 ? -36.516 18.983 0.243 1.00 56.31 545 ALA A C 1
ATOM 4178 O O . ALA A 1 545 ? -36.282 20.182 0.109 1.00 56.31 545 ALA A O 1
ATOM 4179 N N . ALA A 1 546 ? -37.212 18.515 1.286 1.00 60.06 546 ALA A N 1
ATOM 4180 C CA . ALA A 1 546 ? -37.794 19.355 2.337 1.00 60.06 546 ALA A CA 1
ATOM 4181 C C . ALA A 1 546 ? -36.888 19.561 3.571 1.00 60.06 546 ALA A C 1
ATOM 4183 O O . ALA A 1 546 ? -37.236 20.351 4.454 1.00 60.06 546 ALA A O 1
ATOM 4184 N N . GLN A 1 547 ? -35.738 18.880 3.665 1.00 58.62 547 GLN A N 1
ATOM 4185 C CA . GLN A 1 547 ? -34.787 19.081 4.765 1.00 58.62 547 GLN A CA 1
ATOM 4186 C C . GLN A 1 547 ? -34.063 20.429 4.624 1.00 58.62 547 GLN A C 1
ATOM 4188 O O . GLN A 1 547 ? -33.347 20.661 3.657 1.00 58.62 547 GLN A O 1
ATOM 4193 N N . LYS A 1 548 ? -34.241 21.321 5.607 1.00 53.38 548 LYS A N 1
ATOM 4194 C CA . LYS A 1 548 ? -33.745 22.709 5.553 1.00 53.38 548 LYS A CA 1
ATOM 4195 C C . LYS A 1 548 ? -32.274 22.916 5.947 1.00 53.38 548 LYS A C 1
ATOM 4197 O O . LYS A 1 548 ? -31.761 24.002 5.700 1.00 53.38 548 LYS A O 1
ATOM 4202 N N . ASP A 1 549 ? -31.612 21.913 6.525 1.00 47.06 549 ASP A N 1
ATOM 4203 C CA . ASP A 1 549 ? -30.302 22.083 7.186 1.00 47.06 549 ASP A CA 1
ATOM 4204 C C . ASP A 1 549 ? -29.083 21.598 6.375 1.00 47.06 549 ASP A C 1
ATOM 4206 O O . ASP A 1 549 ? -27.953 21.704 6.852 1.00 47.06 549 ASP A O 1
ATOM 4210 N N . PHE A 1 550 ? -29.265 21.097 5.146 1.00 49.06 550 PHE A N 1
ATOM 4211 C CA . PHE A 1 550 ? -28.151 20.698 4.275 1.00 49.06 550 PHE A CA 1
ATOM 4212 C C . PHE A 1 550 ? -28.300 21.269 2.864 1.00 49.06 550 PHE A C 1
ATOM 4214 O O . PHE A 1 550 ? -29.340 21.117 2.227 1.00 49.06 550 PHE A O 1
ATOM 4221 N N . ASP A 1 551 ? -27.236 21.896 2.357 1.00 50.72 551 ASP A N 1
ATOM 4222 C CA . ASP A 1 551 ? -27.213 22.441 1.000 1.00 50.72 551 ASP A CA 1
ATOM 4223 C C . ASP A 1 551 ? -27.291 21.313 -0.045 1.00 50.72 551 ASP A C 1
ATOM 4225 O O . ASP A 1 551 ? -26.412 20.451 -0.148 1.00 50.72 551 ASP A O 1
ATOM 4229 N N . SER A 1 552 ? -28.356 21.354 -0.848 1.00 51.34 552 SER A N 1
ATOM 4230 C CA . SER A 1 552 ? -28.638 20.428 -1.950 1.00 51.34 552 SER A CA 1
ATOM 4231 C C . SER A 1 552 ? -27.521 20.321 -3.003 1.00 51.34 552 SER A C 1
ATOM 4233 O O . SER A 1 552 ? -27.456 19.315 -3.715 1.00 51.34 552 SER A O 1
ATOM 4235 N N . ALA A 1 553 ? -26.616 21.304 -3.082 1.00 53.59 553 ALA A N 1
ATOM 4236 C CA . ALA A 1 553 ? -25.447 21.254 -3.955 1.00 53.59 553 ALA A CA 1
ATOM 4237 C C . ALA A 1 553 ? -24.401 20.212 -3.509 1.00 53.59 553 ALA A C 1
ATOM 4239 O O . ALA A 1 553 ? -23.699 19.650 -4.350 1.00 53.59 553 ALA A O 1
ATOM 4240 N N . LEU A 1 554 ? -24.294 19.914 -2.207 1.00 45.19 554 LEU A N 1
ATOM 4241 C CA . LEU A 1 554 ? -23.212 19.076 -1.671 1.00 45.19 554 LEU A CA 1
ATOM 4242 C C . LEU A 1 554 ? -23.440 17.563 -1.841 1.00 45.19 554 LEU A C 1
ATOM 4244 O O . LEU A 1 554 ? -22.499 16.781 -1.715 1.00 45.19 554 LEU A O 1
ATOM 4248 N N . THR A 1 555 ? -24.678 17.138 -2.112 1.00 55.31 555 THR A N 1
ATOM 4249 C CA . THR A 1 555 ? -25.068 15.716 -2.196 1.00 55.31 555 THR A CA 1
ATOM 4250 C C . THR A 1 555 ? -25.353 15.231 -3.620 1.00 55.31 555 THR A C 1
ATOM 4252 O O . THR A 1 555 ? -25.584 14.038 -3.814 1.00 55.31 555 THR A O 1
ATOM 4255 N N . ASN A 1 556 ? -25.345 16.122 -4.623 1.00 47.25 556 ASN A N 1
ATOM 4256 C CA . ASN A 1 556 ? -25.687 15.825 -6.026 1.00 47.25 556 ASN A CA 1
ATOM 4257 C C . ASN A 1 556 ? -27.036 15.089 -6.224 1.00 47.25 556 ASN A C 1
ATOM 4259 O O . ASN A 1 556 ? -27.258 14.430 -7.244 1.00 47.25 556 ASN A O 1
ATOM 4263 N N . ALA A 1 557 ? -27.979 15.233 -5.284 1.00 53.12 557 ALA A N 1
ATOM 4264 C CA . ALA A 1 557 ? -29.252 14.507 -5.288 1.00 53.12 557 ALA A CA 1
ATOM 4265 C C . ALA A 1 557 ? -30.090 14.739 -6.566 1.00 53.12 557 ALA A C 1
ATOM 4267 O O . ALA A 1 557 ? -30.727 13.811 -7.066 1.00 53.12 557 ALA A O 1
ATOM 4268 N N . GLY A 1 558 ? -30.029 15.943 -7.151 1.00 53.28 558 GLY A N 1
ATOM 4269 C CA . GLY A 1 558 ? -30.682 16.248 -8.431 1.00 53.28 558 GLY A CA 1
ATOM 4270 C C . GLY A 1 558 ? -30.105 15.472 -9.624 1.00 53.28 558 GLY A C 1
ATOM 4271 O O . GLY A 1 558 ? -30.855 15.036 -10.496 1.00 53.28 558 GLY A O 1
ATOM 4272 N N . GLN A 1 559 ? -28.790 15.223 -9.646 1.00 52.16 559 GLN A N 1
ATOM 4273 C CA . GLN A 1 559 ? -28.161 14.399 -10.687 1.00 52.16 559 GLN A CA 1
ATOM 4274 C C . GLN A 1 559 ? -28.493 12.915 -10.504 1.00 52.16 559 GLN A C 1
ATOM 4276 O O . GLN A 1 559 ? -28.729 12.216 -11.489 1.00 52.16 559 GLN A O 1
ATOM 4281 N N . LEU A 1 560 ? -28.586 12.442 -9.255 1.00 52.09 560 LEU A N 1
ATOM 4282 C CA . LEU A 1 560 ? -29.008 11.073 -8.948 1.00 52.09 560 LEU A CA 1
ATOM 4283 C C . LEU A 1 560 ? -30.455 10.811 -9.397 1.00 52.09 560 LEU A C 1
ATOM 4285 O O . LEU A 1 560 ? -30.719 9.779 -10.010 1.00 52.09 560 LEU A O 1
ATOM 4289 N N . ALA A 1 561 ? -31.372 11.760 -9.181 1.00 52.22 561 ALA A N 1
ATOM 4290 C CA . ALA A 1 561 ? -32.744 11.664 -9.686 1.00 52.22 561 ALA A CA 1
ATOM 4291 C C . ALA A 1 561 ? -32.799 11.590 -11.228 1.00 52.22 561 ALA A C 1
ATOM 4293 O O . ALA A 1 561 ? -33.538 10.771 -11.780 1.00 52.22 561 ALA A O 1
ATOM 4294 N N . GLY A 1 562 ? -31.975 12.378 -11.932 1.00 54.94 562 GLY A N 1
ATOM 4295 C CA . GLY A 1 562 ? -31.864 12.332 -13.396 1.00 54.94 562 GLY A CA 1
ATOM 4296 C C . GLY A 1 562 ? -31.266 11.022 -13.927 1.00 54.94 562 GLY A C 1
ATOM 4297 O O . GLY A 1 562 ? -31.790 10.439 -14.876 1.00 54.94 562 GLY A O 1
ATOM 4298 N N . LEU A 1 563 ? -30.208 10.515 -13.287 1.00 53.91 563 LEU A N 1
ATOM 4299 C CA . LEU A 1 563 ? -29.572 9.239 -13.635 1.00 53.91 563 LEU A CA 1
ATOM 4300 C C . LEU A 1 563 ? -30.500 8.044 -13.397 1.00 53.91 563 LEU A C 1
ATOM 4302 O O . LEU A 1 563 ? -30.575 7.162 -14.251 1.00 53.91 563 LEU A O 1
ATOM 4306 N N . ILE A 1 564 ? -31.246 8.032 -12.287 1.00 55.03 564 ILE A N 1
ATOM 4307 C CA . ILE A 1 564 ? -32.249 6.997 -12.006 1.00 55.03 564 ILE A CA 1
ATOM 4308 C C . ILE A 1 564 ? -33.387 7.066 -13.030 1.00 55.03 564 ILE A C 1
ATOM 4310 O O . ILE A 1 564 ? -33.727 6.037 -13.606 1.00 55.03 564 ILE A O 1
ATOM 4314 N N . THR A 1 565 ? -33.906 8.260 -13.341 1.00 54.28 565 THR A N 1
ATOM 4315 C CA . THR A 1 565 ? -34.959 8.439 -14.363 1.00 54.28 565 THR A CA 1
ATOM 4316 C C . THR A 1 565 ? -34.509 7.918 -15.733 1.00 54.28 565 THR A C 1
ATOM 4318 O O . THR A 1 565 ? -35.240 7.163 -16.373 1.00 54.28 565 THR A O 1
ATOM 4321 N N . ASN A 1 566 ? -33.281 8.227 -16.164 1.00 56.31 566 ASN A N 1
ATOM 4322 C CA . ASN A 1 566 ? -32.740 7.713 -17.426 1.00 56.31 566 ASN A CA 1
ATOM 4323 C C . ASN A 1 566 ? -32.519 6.192 -17.396 1.00 56.31 566 ASN A C 1
ATOM 4325 O O . ASN A 1 566 ? -32.864 5.512 -18.360 1.00 56.31 566 ASN A O 1
ATOM 4329 N N . ALA A 1 567 ? -32.013 5.636 -16.291 1.00 49.91 567 ALA A N 1
ATOM 4330 C CA . ALA A 1 567 ? -31.876 4.188 -16.130 1.00 49.91 567 ALA A CA 1
ATOM 4331 C C . ALA A 1 567 ? -33.238 3.466 -16.143 1.00 49.91 567 ALA A C 1
ATOM 4333 O O . ALA A 1 567 ? -33.347 2.363 -16.678 1.00 49.91 567 ALA A O 1
ATOM 4334 N N . GLN A 1 568 ? -34.289 4.091 -15.602 1.00 50.47 568 GLN A N 1
ATOM 4335 C CA . GLN A 1 568 ? -35.652 3.560 -15.634 1.00 50.47 568 GLN A CA 1
ATOM 4336 C C . GLN A 1 568 ? -36.279 3.644 -17.026 1.00 50.47 568 GLN A C 1
ATOM 4338 O O . GLN A 1 568 ? -36.904 2.673 -17.435 1.00 50.47 568 GLN A O 1
ATOM 4343 N N . ASN A 1 569 ? -36.059 4.725 -17.779 1.00 55.22 569 ASN A N 1
ATOM 4344 C CA . ASN A 1 569 ? -36.506 4.818 -19.172 1.00 55.22 569 ASN A CA 1
ATOM 4345 C C . ASN A 1 569 ? -35.835 3.739 -20.037 1.00 55.22 569 ASN A C 1
ATOM 4347 O O . ASN A 1 569 ? -36.535 2.929 -20.631 1.00 55.22 569 ASN A O 1
ATOM 4351 N N . VAL A 1 570 ? -34.503 3.612 -19.983 1.00 53.97 570 VAL A N 1
ATOM 4352 C CA . VAL A 1 570 ? -33.762 2.569 -20.724 1.00 53.97 570 VAL A CA 1
ATOM 4353 C C . VAL A 1 570 ? -34.191 1.149 -20.318 1.00 53.97 570 VAL A C 1
ATOM 4355 O O . VAL A 1 570 ? -34.280 0.264 -21.165 1.00 53.97 570 VAL A O 1
ATOM 4358 N N . SER A 1 571 ? -34.501 0.913 -19.039 1.00 48.16 571 SER A N 1
ATOM 4359 C CA . SER A 1 571 ? -35.002 -0.384 -18.552 1.00 48.16 571 SER A CA 1
ATOM 4360 C C . SER A 1 571 ? -36.450 -0.666 -18.981 1.00 48.16 571 SER A C 1
ATOM 4362 O O . SER A 1 571 ? -36.789 -1.804 -19.311 1.00 48.16 571 SER A O 1
ATOM 4364 N N . ASN A 1 572 ? -37.304 0.360 -19.023 1.00 53.62 572 ASN A N 1
ATOM 4365 C CA . ASN A 1 572 ? -38.675 0.255 -19.519 1.00 53.62 572 ASN A CA 1
ATOM 4366 C C . ASN A 1 572 ? -38.701 0.019 -21.032 1.00 53.62 572 ASN A C 1
ATOM 4368 O O . ASN A 1 572 ? -39.431 -0.865 -21.473 1.00 53.62 572 ASN A O 1
ATOM 4372 N N . ASP A 1 573 ? -37.865 0.719 -21.799 1.00 52.25 573 ASP A N 1
ATOM 4373 C CA . ASP A 1 573 ? -37.721 0.531 -23.244 1.00 52.25 573 ASP A CA 1
ATOM 4374 C C . ASP A 1 573 ? -37.171 -0.868 -23.555 1.00 52.25 573 ASP A C 1
ATOM 4376 O O . ASP A 1 573 ? -37.767 -1.601 -24.340 1.00 52.25 573 ASP A O 1
ATOM 4380 N N . ALA A 1 574 ? -36.122 -1.318 -22.854 1.00 49.44 574 ALA A N 1
ATOM 4381 C CA . ALA A 1 574 ? -35.588 -2.674 -23.008 1.00 49.44 574 ALA A CA 1
ATOM 4382 C C . ALA A 1 574 ? -36.602 -3.770 -22.617 1.00 49.44 574 ALA A C 1
ATOM 4384 O O . ALA A 1 574 ? -36.639 -4.832 -23.243 1.00 49.44 574 ALA A O 1
ATOM 4385 N N . ARG A 1 575 ? -37.460 -3.536 -21.608 1.00 52.88 575 ARG A N 1
ATOM 4386 C CA . ARG A 1 575 ? -38.565 -4.455 -21.276 1.00 52.88 575 ARG A CA 1
ATOM 4387 C C . ARG A 1 575 ? -39.708 -4.381 -22.281 1.00 52.88 575 ARG A C 1
ATOM 4389 O O . ARG A 1 575 ? -40.315 -5.418 -22.531 1.00 52.88 575 ARG A O 1
ATOM 4396 N N . ALA A 1 576 ? -40.000 -3.216 -22.856 1.00 51.97 576 ALA A N 1
ATOM 4397 C CA . ALA A 1 576 ? -41.000 -3.054 -23.905 1.00 51.97 576 ALA A CA 1
ATOM 4398 C C . ALA A 1 576 ? -40.568 -3.779 -25.188 1.00 51.97 576 ALA A C 1
ATOM 4400 O O . ALA A 1 576 ? -41.365 -4.537 -25.739 1.00 51.97 576 ALA A O 1
ATOM 4401 N N . ASP A 1 577 ? -39.301 -3.650 -25.588 1.00 48.47 577 ASP A N 1
ATOM 4402 C CA . ASP A 1 577 ? -38.715 -4.390 -26.710 1.00 48.47 577 ASP A CA 1
ATOM 4403 C C . ASP A 1 577 ? -38.694 -5.900 -26.430 1.00 48.47 577 ASP A C 1
ATOM 4405 O O . ASP A 1 577 ? -39.143 -6.689 -27.259 1.00 48.47 577 ASP A O 1
ATOM 4409 N N . ALA A 1 578 ? -38.293 -6.337 -25.230 1.00 48.12 578 ALA A N 1
ATOM 4410 C CA . ALA A 1 578 ? -38.364 -7.753 -24.857 1.00 48.12 578 ALA A CA 1
ATOM 4411 C C . ALA A 1 578 ? -39.805 -8.309 -24.880 1.00 48.12 578 ALA A C 1
ATOM 4413 O O . ALA A 1 578 ? -40.024 -9.447 -25.304 1.00 48.12 578 ALA A O 1
ATOM 4414 N N . LEU A 1 579 ? -40.807 -7.516 -24.472 1.00 53.06 579 LEU A N 1
ATOM 4415 C CA . LEU A 1 579 ? -42.220 -7.901 -24.571 1.00 53.06 579 LEU A CA 1
ATOM 4416 C C . LEU A 1 579 ? -42.709 -7.933 -26.024 1.00 53.06 579 LEU A C 1
ATOM 4418 O O . LEU A 1 579 ? -43.523 -8.788 -26.372 1.00 53.06 579 LEU A O 1
ATOM 4422 N N . LYS A 1 580 ? -42.224 -7.015 -26.864 1.00 54.38 580 LYS A N 1
ATOM 4423 C CA . LYS A 1 580 ? -42.544 -6.935 -28.291 1.00 54.38 580 LYS A CA 1
ATOM 4424 C C . LYS A 1 580 ? -41.988 -8.146 -29.038 1.00 54.38 580 LYS A C 1
ATOM 4426 O O . LYS A 1 580 ? -42.766 -8.859 -29.662 1.00 54.38 580 LYS A O 1
ATOM 4431 N N . THR A 1 581 ? -40.712 -8.474 -28.841 1.00 51.66 581 THR A N 1
ATOM 4432 C CA . THR A 1 581 ? -40.071 -9.688 -29.375 1.00 51.66 581 THR A CA 1
ATOM 4433 C C . THR A 1 581 ? -40.780 -10.963 -28.901 1.00 51.66 581 THR A C 1
ATOM 4435 O O . THR A 1 581 ? -40.979 -11.890 -29.681 1.00 51.66 581 THR A O 1
ATOM 4438 N N . SER A 1 582 ? -41.238 -11.012 -27.642 1.00 48.53 582 SER A N 1
ATOM 4439 C CA . SER A 1 582 ? -42.018 -12.144 -27.113 1.00 48.53 582 SER A CA 1
ATOM 4440 C C . SER A 1 582 ? -43.403 -12.278 -27.775 1.00 48.53 582 SER A C 1
ATOM 4442 O O . SER A 1 582 ? -43.814 -13.382 -28.142 1.00 48.53 582 SER A O 1
ATOM 4444 N N . LYS A 1 583 ? -44.105 -11.158 -28.005 1.00 50.28 583 LYS A N 1
ATOM 4445 C CA . LYS A 1 583 ? -45.380 -11.127 -28.746 1.00 50.28 583 LYS A CA 1
ATOM 4446 C C . LYS A 1 583 ? -45.210 -11.507 -30.217 1.00 50.28 583 LYS A C 1
ATOM 4448 O O . LYS A 1 583 ? -46.027 -12.258 -30.740 1.00 50.28 583 LYS A O 1
ATOM 4453 N N . GLU A 1 584 ? -44.159 -11.024 -30.875 1.00 53.09 584 GLU A N 1
ATOM 4454 C CA . GLU A 1 584 ? -43.832 -11.367 -32.264 1.00 53.09 584 GLU A CA 1
ATOM 4455 C C . GLU A 1 584 ? -43.508 -12.864 -32.402 1.00 53.09 584 GLU A C 1
ATOM 4457 O O . GLU A 1 584 ? -44.023 -13.520 -33.309 1.00 53.09 584 GLU A O 1
ATOM 4462 N N . LEU A 1 585 ? -42.769 -13.443 -31.447 1.00 51.53 585 LEU A N 1
ATOM 4463 C CA . LEU A 1 585 ? -42.483 -14.880 -31.409 1.00 51.53 585 LEU A CA 1
ATOM 4464 C C . LEU A 1 585 ? -43.754 -15.722 -31.173 1.00 51.53 585 LEU A C 1
ATOM 4466 O O . LEU A 1 585 ? -43.961 -16.722 -31.861 1.00 51.53 585 LEU A O 1
ATOM 4470 N N . GLN A 1 586 ? -44.649 -15.311 -30.263 1.00 45.97 586 GLN A N 1
ATOM 4471 C CA . GLN A 1 586 ? -45.953 -15.973 -30.090 1.00 45.97 586 GLN A CA 1
ATOM 4472 C C . GLN A 1 586 ? -46.830 -15.875 -31.345 1.00 45.97 586 GLN A C 1
ATOM 4474 O O . GLN A 1 586 ? -47.435 -16.873 -31.739 1.00 45.97 586 GLN A O 1
ATOM 4479 N N . ALA A 1 587 ? -46.870 -14.714 -32.004 1.00 50.69 587 ALA A N 1
ATOM 4480 C CA . ALA A 1 587 ? -47.598 -14.530 -33.256 1.00 50.69 587 ALA A CA 1
ATOM 4481 C C . ALA A 1 587 ? -47.052 -15.443 -34.371 1.00 50.69 587 ALA A C 1
ATOM 4483 O O . ALA A 1 587 ? -47.837 -16.076 -35.077 1.00 50.69 587 ALA A O 1
ATOM 4484 N N . GLN A 1 588 ? -45.726 -15.597 -34.481 1.00 50.78 588 GLN A N 1
ATOM 4485 C CA . GLN A 1 588 ? -45.089 -16.535 -35.416 1.00 50.78 588 GL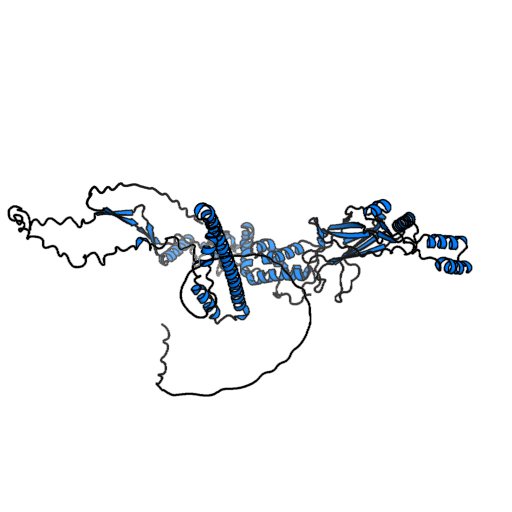N A CA 1
ATOM 4486 C C . GLN A 1 588 ? -45.434 -18.001 -35.123 1.00 50.78 588 GLN A C 1
ATOM 4488 O O . GLN A 1 588 ? -45.717 -18.761 -36.052 1.00 50.78 588 GLN A O 1
ATOM 4493 N N . VAL A 1 589 ? -45.445 -18.409 -33.851 1.00 46.28 589 VAL A N 1
ATOM 4494 C CA . VAL A 1 589 ? -45.799 -19.782 -33.451 1.00 46.28 589 VAL A CA 1
ATOM 4495 C C . VAL A 1 589 ? -47.273 -20.082 -33.745 1.00 46.28 589 VAL A C 1
ATOM 4497 O O . VAL A 1 589 ? -47.576 -21.127 -34.323 1.00 46.28 589 VAL A O 1
ATOM 4500 N N . ILE A 1 590 ? -48.185 -19.153 -33.434 1.00 51.22 590 ILE A N 1
ATOM 4501 C CA . ILE A 1 590 ? -49.621 -19.288 -33.734 1.00 51.22 590 ILE A CA 1
ATOM 4502 C C . ILE A 1 590 ? -49.863 -19.321 -35.251 1.00 51.22 590 ILE A C 1
ATOM 4504 O O . ILE A 1 590 ? -50.607 -20.178 -35.730 1.00 51.22 590 ILE A O 1
ATOM 4508 N N . ALA A 1 591 ? -49.187 -18.461 -36.021 1.00 49.78 591 ALA A N 1
ATOM 4509 C CA . ALA A 1 591 ? -49.289 -18.461 -37.478 1.00 49.78 591 ALA A CA 1
ATOM 4510 C C . ALA A 1 591 ? -48.781 -19.773 -38.098 1.00 49.78 591 ALA A C 1
ATOM 4512 O O . ALA A 1 591 ? -49.436 -20.344 -38.971 1.00 49.78 591 ALA A O 1
ATOM 4513 N N . THR A 1 592 ? -47.658 -20.299 -37.603 1.00 46.75 592 THR A N 1
ATOM 4514 C CA . THR A 1 592 ? -47.075 -21.564 -38.078 1.00 46.75 592 THR A CA 1
ATOM 4515 C C . THR A 1 592 ? -47.992 -22.752 -37.771 1.00 46.75 592 THR A C 1
ATOM 4517 O O . THR A 1 592 ? -48.266 -23.560 -38.657 1.00 46.75 592 THR A O 1
ATOM 4520 N N . ALA A 1 593 ? -48.541 -22.832 -36.554 1.00 45.28 593 ALA A N 1
ATOM 4521 C CA . ALA A 1 593 ? -49.487 -23.882 -36.176 1.00 45.28 593 ALA A CA 1
ATOM 4522 C C . ALA A 1 593 ? -50.792 -23.815 -36.995 1.00 45.28 593 ALA A C 1
ATOM 4524 O O . ALA A 1 593 ? -51.256 -24.838 -37.503 1.00 45.28 593 ALA A O 1
ATOM 4525 N N . GLY A 1 594 ? -51.353 -22.615 -37.182 1.00 48.31 594 GLY A N 1
ATOM 4526 C CA . GLY A 1 594 ? -52.565 -22.408 -37.979 1.00 48.31 594 GLY A CA 1
ATOM 4527 C C . GLY A 1 594 ? -52.386 -22.764 -39.458 1.00 48.31 594 GLY A C 1
ATOM 4528 O O . GLY A 1 594 ? -53.279 -23.366 -40.051 1.00 48.31 594 GLY A O 1
ATOM 4529 N N . ASN A 1 595 ? -51.220 -22.474 -40.041 1.00 50.66 595 ASN A N 1
ATOM 4530 C CA . ASN A 1 595 ? -50.920 -22.805 -41.438 1.00 50.66 595 ASN A CA 1
ATOM 4531 C C . ASN A 1 595 ? -50.696 -24.316 -41.646 1.00 50.66 595 ASN A C 1
ATOM 4533 O O . ASN A 1 595 ? -51.138 -24.860 -42.658 1.00 50.66 595 ASN A O 1
ATOM 4537 N N . ILE A 1 596 ? -50.100 -25.023 -40.674 1.00 51.31 596 ILE A N 1
ATOM 4538 C CA . ILE A 1 596 ? -49.962 -26.492 -40.714 1.00 51.31 596 ILE A CA 1
ATOM 4539 C C . ILE A 1 596 ? -51.338 -27.176 -40.632 1.00 51.31 596 ILE A C 1
ATOM 4541 O O . ILE A 1 596 ? -51.634 -28.061 -41.433 1.00 51.31 596 ILE A O 1
ATOM 4545 N N . VAL A 1 597 ? -52.214 -26.750 -39.715 1.00 48.53 597 VAL A N 1
ATOM 4546 C CA . VAL A 1 597 ? -53.562 -27.339 -39.576 1.00 48.53 597 VAL A CA 1
ATOM 4547 C C . VAL A 1 597 ? -54.465 -26.974 -40.766 1.00 48.53 597 VAL A C 1
ATOM 4549 O O . VAL A 1 597 ? -55.153 -27.843 -41.309 1.00 48.53 597 VAL A O 1
ATOM 4552 N N . GLY A 1 598 ? -54.422 -25.719 -41.226 1.00 46.06 598 GLY A N 1
ATOM 4553 C CA . GLY A 1 598 ? -55.180 -25.237 -42.387 1.00 46.06 598 GLY A CA 1
ATOM 4554 C C . GLY A 1 598 ? -54.769 -25.892 -43.710 1.00 46.06 598 GLY A C 1
ATOM 4555 O O . GLY A 1 598 ? -55.630 -26.167 -44.549 1.00 46.06 598 GLY A O 1
ATOM 4556 N N . GLY A 1 599 ? -53.482 -26.218 -43.870 1.00 46.47 599 GLY A N 1
ATOM 4557 C CA . GLY A 1 599 ? -52.958 -26.938 -45.032 1.00 46.47 599 GLY A CA 1
ATOM 4558 C C . GLY A 1 599 ? -53.354 -28.419 -45.094 1.00 46.47 599 GLY A C 1
ATOM 4559 O O . GLY A 1 599 ? -53.514 -28.945 -46.191 1.00 46.47 599 GLY A O 1
ATOM 4560 N N . ILE A 1 600 ? -53.552 -29.085 -43.948 1.00 46.59 600 ILE A N 1
ATOM 4561 C CA . ILE A 1 600 ? -53.871 -30.526 -43.898 1.00 46.59 600 ILE A CA 1
ATOM 4562 C C . ILE A 1 600 ? -55.382 -30.797 -44.018 1.00 46.59 600 ILE A C 1
ATOM 4564 O O . ILE A 1 600 ? -55.764 -31.790 -44.633 1.00 46.59 600 ILE A O 1
ATOM 4568 N N . TYR A 1 601 ? -56.246 -29.926 -43.475 1.00 46.00 601 TYR A N 1
ATOM 4569 C CA . TYR A 1 601 ? -57.702 -30.172 -43.426 1.00 46.00 601 TYR A CA 1
ATOM 4570 C C . TYR A 1 601 ? -58.589 -29.113 -44.102 1.00 46.00 601 TYR A C 1
ATOM 4572 O O . TYR A 1 601 ? -59.763 -29.388 -44.341 1.00 46.00 601 TYR A O 1
ATOM 4580 N N . GLY A 1 602 ? -58.078 -27.910 -44.395 1.00 55.31 602 GLY A N 1
ATOM 4581 C CA . GLY A 1 602 ? -58.905 -26.765 -44.816 1.00 55.31 602 GLY A CA 1
ATOM 4582 C C . GLY A 1 602 ? -58.618 -26.193 -46.207 1.00 55.31 602 GLY A C 1
ATOM 4583 O O . GLY A 1 602 ? -59.331 -25.292 -46.642 1.00 55.31 602 GLY A O 1
ATOM 4584 N N . GLY A 1 603 ? -57.572 -26.658 -46.898 1.00 45.56 603 GLY A N 1
ATOM 4585 C CA . GLY A 1 603 ? -57.183 -26.142 -48.217 1.00 45.56 603 GLY A CA 1
ATOM 4586 C C . GLY A 1 603 ? -56.733 -24.672 -48.230 1.00 45.56 603 GLY A C 1
ATOM 4587 O O . GLY A 1 603 ? -56.660 -24.076 -49.303 1.00 45.56 603 GLY A O 1
ATOM 4588 N N . ASN A 1 604 ? -56.435 -24.079 -47.066 1.00 53.53 604 ASN A N 1
ATOM 4589 C CA . ASN A 1 604 ? -55.981 -22.692 -46.946 1.00 53.53 604 ASN A CA 1
ATOM 4590 C C . ASN A 1 604 ? -54.649 -22.611 -46.168 1.00 53.53 604 ASN A C 1
ATOM 4592 O O . ASN A 1 604 ? -54.663 -22.708 -44.937 1.00 53.53 604 ASN A O 1
ATOM 4596 N N . PRO A 1 605 ? -53.504 -22.416 -46.850 1.00 51.47 605 PRO A N 1
ATOM 4597 C CA . PRO A 1 605 ? -52.183 -22.425 -46.223 1.00 51.47 605 PRO A CA 1
ATOM 4598 C C . PRO A 1 605 ? -51.809 -21.129 -45.476 1.00 51.47 605 PRO A C 1
ATOM 4600 O O . PRO A 1 605 ? -50.699 -21.062 -44.954 1.00 51.47 605 PRO A O 1
ATOM 4603 N N . THR A 1 606 ? -52.681 -20.110 -45.412 1.00 52.84 606 THR A N 1
ATOM 4604 C CA . THR A 1 606 ? -52.405 -18.823 -44.728 1.00 52.84 606 THR A CA 1
ATOM 4605 C C . THR A 1 606 ? -53.326 -18.515 -43.539 1.00 52.84 606 THR A C 1
ATOM 4607 O O . THR A 1 606 ? -53.242 -17.426 -42.967 1.00 52.84 606 THR A O 1
ATOM 4610 N N . ALA A 1 607 ? -54.175 -19.461 -43.123 1.00 54.06 607 ALA A N 1
ATOM 4611 C CA . ALA A 1 607 ? -55.194 -19.249 -42.087 1.00 54.06 607 ALA A CA 1
ATOM 4612 C C . ALA A 1 607 ? -54.644 -18.818 -40.706 1.00 54.06 607 ALA A C 1
ATOM 4614 O O . ALA A 1 607 ? -55.335 -18.130 -39.957 1.00 54.06 607 ALA A O 1
ATOM 4615 N N . GLY A 1 608 ? -53.411 -19.197 -40.357 1.00 53.12 608 GLY A N 1
ATOM 4616 C CA . GLY A 1 608 ? -52.752 -18.764 -39.122 1.00 53.12 608 GLY A CA 1
ATOM 4617 C C . GLY A 1 608 ? -52.198 -17.337 -39.193 1.00 53.12 608 GLY A C 1
ATOM 4618 O O . GLY A 1 608 ? -52.228 -16.613 -38.198 1.00 53.12 608 GLY A O 1
ATOM 4619 N N . SER A 1 609 ? -51.713 -16.913 -40.363 1.00 51.62 609 SER A N 1
ATOM 4620 C CA . SER A 1 609 ? -51.153 -15.568 -40.581 1.00 51.62 609 SER A CA 1
ATOM 4621 C C . SER A 1 609 ? -52.205 -14.459 -40.455 1.00 51.62 609 SER A C 1
ATOM 4623 O O . SER A 1 609 ? -51.927 -13.425 -39.848 1.00 51.62 609 SER A O 1
ATOM 4625 N N . ASP A 1 610 ? -53.423 -14.688 -40.952 1.00 54.06 610 ASP A N 1
ATOM 4626 C CA . ASP A 1 610 ? -54.499 -13.685 -40.910 1.00 54.06 610 ASP A CA 1
ATOM 4627 C C . ASP A 1 610 ? -55.015 -13.454 -39.475 1.00 54.06 610 ASP A C 1
ATOM 4629 O O . ASP A 1 610 ? -55.269 -12.319 -39.063 1.00 54.06 610 ASP A O 1
ATOM 4633 N N . ALA A 1 611 ? -55.089 -14.518 -38.665 1.00 52.53 611 ALA A N 1
ATOM 4634 C CA . ALA A 1 611 ? -55.455 -14.430 -37.250 1.00 52.53 611 ALA A CA 1
ATOM 4635 C C . ALA A 1 611 ? -54.396 -13.687 -36.411 1.00 52.53 611 ALA A C 1
ATOM 4637 O O . ALA A 1 611 ? -54.741 -12.931 -35.500 1.00 52.53 611 ALA A O 1
ATOM 4638 N N . ALA A 1 612 ? -53.109 -13.858 -36.735 1.00 46.16 612 ALA A N 1
ATOM 4639 C CA . ALA A 1 612 ? -52.014 -13.149 -36.077 1.00 46.16 612 ALA A CA 1
ATOM 4640 C C . ALA A 1 612 ? -52.014 -11.636 -36.384 1.00 46.16 612 ALA A C 1
ATOM 4642 O O . ALA A 1 612 ? -51.692 -10.833 -35.508 1.00 46.16 612 ALA A O 1
ATOM 4643 N N . ALA A 1 613 ? -52.423 -11.230 -37.592 1.00 49.66 613 ALA A N 1
ATOM 4644 C CA . ALA A 1 613 ? -52.521 -9.818 -37.971 1.00 49.66 613 ALA A CA 1
ATOM 4645 C C . ALA A 1 613 ? -53.627 -9.068 -37.199 1.00 49.66 613 ALA A C 1
ATOM 4647 O O . ALA A 1 613 ? -53.426 -7.926 -36.780 1.00 49.66 613 ALA A O 1
ATOM 4648 N N . ALA A 1 614 ? -54.769 -9.718 -36.943 1.00 52.66 614 ALA A N 1
ATOM 4649 C CA . ALA A 1 614 ? -55.891 -9.123 -36.208 1.00 52.66 614 ALA A CA 1
ATOM 4650 C C . ALA A 1 614 ? -55.563 -8.776 -34.738 1.00 52.66 614 ALA A C 1
ATOM 4652 O O . ALA A 1 614 ? -56.170 -7.872 -34.167 1.00 52.66 614 ALA A O 1
ATOM 4653 N N . LEU A 1 615 ? -54.580 -9.454 -34.133 1.00 48.00 615 LEU A N 1
ATOM 4654 C CA . LEU A 1 615 ? -54.133 -9.222 -32.752 1.00 48.00 615 LEU A CA 1
ATOM 4655 C C . LEU A 1 615 ? -53.265 -7.962 -32.570 1.00 48.00 615 LEU A C 1
ATOM 4657 O O . LEU A 1 615 ? -53.120 -7.497 -31.441 1.00 48.00 615 LEU A O 1
ATOM 4661 N N . ASN A 1 616 ? -52.701 -7.402 -33.649 1.00 41.69 616 ASN A N 1
ATOM 4662 C CA . ASN A 1 616 ? -51.734 -6.292 -33.603 1.00 41.69 616 ASN A CA 1
ATOM 4663 C C . ASN A 1 616 ? -52.260 -4.953 -34.171 1.00 41.69 616 ASN A C 1
ATOM 4665 O O . ASN A 1 616 ? -51.474 -4.054 -34.451 1.00 41.69 616 ASN A O 1
ATOM 4669 N N . GLY A 1 617 ? -53.584 -4.800 -34.297 1.00 39.62 617 GLY A N 1
ATOM 4670 C CA . GLY A 1 617 ? -54.286 -3.504 -34.290 1.00 39.62 617 GLY A CA 1
ATOM 4671 C C . GLY A 1 617 ? -53.731 -2.376 -35.175 1.00 39.62 617 GLY A C 1
ATOM 4672 O O . GLY A 1 617 ? -53.279 -1.359 -34.654 1.00 39.62 617 GLY A O 1
ATOM 4673 N N . GLY A 1 618 ? -53.840 -2.502 -36.502 1.00 32.41 618 GLY A N 1
ATOM 4674 C CA . GLY A 1 618 ? -53.574 -1.411 -37.451 1.00 32.41 618 GLY A CA 1
ATOM 4675 C C . GLY A 1 618 ? -54.856 -0.890 -38.109 1.00 32.41 618 GLY A C 1
ATOM 4676 O O . GLY A 1 618 ? -55.565 -1.657 -38.757 1.00 32.41 618 GLY A O 1
ATOM 4677 N N . GLN A 1 619 ? -55.149 0.409 -37.979 1.00 27.31 619 GLN A N 1
ATOM 4678 C CA . GLN A 1 619 ? -56.300 1.059 -38.621 1.00 27.31 619 GLN A CA 1
ATOM 4679 C C . GLN A 1 619 ? -55.810 2.090 -39.651 1.00 27.31 619 GLN A C 1
ATOM 4681 O O . GLN A 1 619 ? -55.078 3.015 -39.304 1.00 27.31 619 GLN A O 1
ATOM 4686 N N . GLN A 1 620 ? -56.194 1.923 -40.920 1.00 30.17 620 GLN A N 1
ATOM 4687 C CA . GLN A 1 620 ? -55.798 2.809 -42.022 1.00 30.17 620 GLN A CA 1
ATOM 4688 C C . GLN A 1 620 ? -56.892 3.851 -42.338 1.00 30.17 620 GLN A C 1
ATOM 4690 O O . GLN A 1 620 ? -58.053 3.702 -41.953 1.00 30.17 620 GLN A O 1
ATOM 4695 N N . SER A 1 621 ? -56.492 4.933 -43.009 1.00 26.17 621 SER A N 1
ATOM 4696 C CA . SER A 1 621 ? -57.287 6.124 -43.340 1.00 26.17 621 SER A CA 1
ATOM 4697 C C . SER A 1 621 ? -58.588 5.848 -44.108 1.00 26.17 621 SER A C 1
ATOM 4699 O O . SER A 1 621 ? -58.670 4.939 -44.929 1.00 26.17 621 SER A O 1
ATOM 4701 N N . GLY A 1 622 ? -59.610 6.684 -43.887 1.00 24.97 622 GLY A N 1
ATOM 4702 C CA . GLY A 1 622 ? -60.922 6.535 -44.530 1.00 24.97 622 GLY A CA 1
ATOM 4703 C C . GLY A 1 622 ? -61.229 7.560 -45.627 1.00 24.97 622 GLY A C 1
ATOM 4704 O O . GLY A 1 622 ? -60.672 8.654 -45.626 1.00 24.97 622 GLY A O 1
ATOM 4705 N N . ALA A 1 623 ? -62.201 7.233 -46.491 1.00 26.22 623 ALA A N 1
ATOM 4706 C CA . ALA A 1 623 ? -63.154 8.181 -47.088 1.00 26.22 623 ALA A CA 1
ATOM 4707 C C . ALA A 1 623 ? -64.337 7.466 -47.795 1.00 26.22 623 ALA A C 1
ATOM 4709 O O . ALA A 1 623 ? -64.125 6.619 -48.649 1.00 26.22 623 ALA A O 1
ATOM 4710 N N . LYS A 1 624 ? -65.568 7.909 -47.483 1.00 26.14 624 LYS A N 1
ATOM 4711 C CA . LYS A 1 624 ? -66.848 7.805 -48.239 1.00 26.14 624 LYS A CA 1
ATOM 4712 C C . LYS A 1 624 ? -67.439 6.438 -48.705 1.00 26.14 624 LYS A C 1
ATOM 4714 O O . LYS A 1 624 ? -66.887 5.702 -49.504 1.00 26.14 624 LYS A O 1
ATOM 4719 N N . LYS A 1 625 ? -68.700 6.247 -48.269 1.00 27.02 625 LYS A N 1
ATOM 4720 C CA . LYS A 1 625 ? -69.822 5.392 -48.757 1.00 27.02 625 LYS A CA 1
ATOM 4721 C C . LYS A 1 625 ? -70.001 5.325 -50.304 1.00 27.02 625 LYS A C 1
ATOM 4723 O O . LYS A 1 625 ? -69.566 6.283 -50.943 1.00 27.02 625 LYS A O 1
ATOM 4728 N N . PRO A 1 626 ? -70.806 4.378 -50.875 1.00 36.09 626 PRO A N 1
ATOM 4729 C CA . PRO A 1 626 ? -71.728 3.428 -50.204 1.00 36.09 626 PRO A CA 1
ATOM 4730 C C . PRO A 1 626 ? -71.775 1.949 -50.699 1.00 36.09 626 PRO A C 1
ATOM 4732 O O . PRO A 1 626 ? -71.433 1.642 -51.827 1.00 36.09 626 PRO A O 1
ATOM 4735 N N . ALA A 1 627 ? -72.373 1.097 -49.849 1.00 25.03 627 ALA A N 1
ATOM 4736 C CA . ALA A 1 627 ? -73.211 -0.088 -50.141 1.00 25.03 627 ALA A CA 1
ATOM 4737 C C . ALA A 1 627 ? -72.702 -1.287 -50.997 1.00 25.03 627 ALA A C 1
ATOM 4739 O O . ALA A 1 627 ? -72.709 -1.235 -52.217 1.00 25.03 627 ALA A O 1
ATOM 4740 N N . ALA A 1 628 ? -72.532 -2.421 -50.291 1.00 25.39 628 ALA A N 1
ATOM 4741 C CA . ALA A 1 628 ? -72.893 -3.813 -50.646 1.00 25.39 628 ALA A CA 1
ATOM 4742 C C . ALA A 1 628 ? -72.228 -4.564 -51.833 1.00 25.39 628 ALA A C 1
ATOM 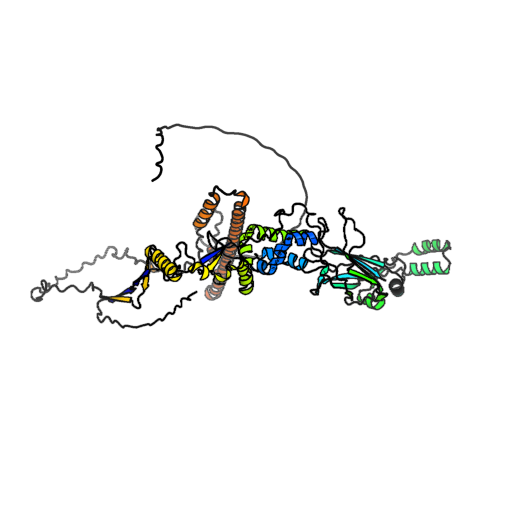4744 O O . ALA A 1 628 ? -72.317 -4.145 -52.979 1.00 25.39 628 ALA A O 1
ATOM 4745 N N . GLY A 1 629 ? -71.752 -5.792 -51.545 1.00 24.38 629 GLY A N 1
ATOM 4746 C CA . GLY A 1 629 ? -71.698 -6.912 -52.507 1.00 24.38 629 GLY A CA 1
ATOM 4747 C C . GLY A 1 629 ? -70.314 -7.500 -52.838 1.00 24.38 629 GLY A C 1
ATOM 4748 O O . GLY A 1 629 ? -69.659 -7.007 -53.741 1.00 24.38 629 GLY A O 1
ATOM 4749 N N . ASP A 1 630 ? -69.927 -8.560 -52.112 1.00 25.89 630 ASP A N 1
ATOM 4750 C CA . ASP A 1 630 ? -69.107 -9.751 -52.468 1.00 25.89 630 ASP A CA 1
ATOM 4751 C C . ASP A 1 630 ? -68.051 -9.751 -53.615 1.00 25.89 630 ASP A C 1
ATOM 4753 O O . ASP A 1 630 ? -68.310 -9.286 -54.718 1.00 25.89 630 ASP A O 1
ATOM 4757 N N . GLY A 1 631 ? -66.922 -10.482 -53.434 1.00 26.11 631 GLY A N 1
ATOM 4758 C CA . GLY A 1 631 ? -66.260 -11.146 -54.594 1.00 26.11 631 GLY A CA 1
ATOM 4759 C C . GLY A 1 631 ? -64.720 -11.203 -54.789 1.00 26.11 631 GLY A C 1
ATOM 4760 O O . GLY A 1 631 ? -64.265 -10.989 -55.901 1.00 26.11 631 GLY A O 1
ATOM 4761 N N . LYS A 1 632 ? -63.914 -11.545 -53.770 1.00 27.62 632 LYS A N 1
ATOM 4762 C CA . LYS A 1 632 ? -62.653 -12.361 -53.809 1.00 27.62 632 LYS A CA 1
ATOM 4763 C C . LYS A 1 632 ? -61.688 -12.400 -55.064 1.00 27.62 632 LYS A C 1
ATOM 4765 O O . LYS A 1 632 ? -61.993 -13.081 -56.035 1.00 27.62 632 LYS A O 1
ATOM 4770 N N . ALA A 1 633 ? -60.413 -11.977 -54.851 1.00 27.11 633 ALA A N 1
ATOM 4771 C CA . ALA A 1 633 ? -59.103 -12.551 -55.339 1.00 27.11 633 ALA A CA 1
ATOM 4772 C C . ALA A 1 633 ? -58.629 -12.446 -56.833 1.00 27.11 633 ALA A C 1
ATOM 4774 O O . ALA A 1 633 ? -59.478 -12.248 -57.696 1.00 27.11 633 ALA A O 1
ATOM 4775 N N . PRO A 1 634 ? -57.327 -12.723 -57.198 1.00 42.88 634 PRO A N 1
ATOM 4776 C CA . PRO A 1 634 ? -56.015 -12.714 -56.462 1.00 42.88 634 PRO A CA 1
ATOM 4777 C C . PRO A 1 634 ? -54.744 -12.140 -57.219 1.00 42.88 634 PRO A C 1
ATOM 4779 O O . PRO A 1 634 ? -54.814 -11.841 -58.404 1.00 42.88 634 PRO A O 1
ATOM 4782 N N . SER A 1 635 ? -53.550 -12.190 -56.560 1.00 25.38 635 SER A N 1
ATOM 4783 C CA . SER A 1 635 ? -52.139 -12.278 -57.102 1.00 25.38 635 SER A CA 1
ATOM 4784 C C . SER A 1 635 ? -51.381 -10.990 -57.553 1.00 25.38 635 SER A C 1
ATOM 4786 O O . SER A 1 635 ? -51.992 -10.159 -58.210 1.00 25.38 635 SER A O 1
ATOM 4788 N N . GLY A 1 636 ? -50.061 -10.744 -57.321 1.00 26.14 636 GLY A N 1
ATOM 4789 C CA . GLY A 1 636 ? -48.988 -11.418 -56.527 1.00 26.14 636 GLY A CA 1
ATOM 4790 C C . GLY A 1 636 ? -47.520 -10.896 -56.782 1.00 26.14 636 GLY A C 1
ATOM 4791 O O . GLY A 1 636 ? -47.285 -10.282 -57.817 1.00 26.14 636 GLY A O 1
ATOM 4792 N N . SER A 1 637 ? -46.537 -11.217 -55.896 1.00 24.67 637 SER A N 1
ATOM 4793 C CA . SER A 1 637 ? -45.020 -11.138 -55.989 1.00 24.67 637 SER A CA 1
ATOM 4794 C C . SER A 1 637 ? -44.232 -9.781 -55.944 1.00 24.67 637 SER A C 1
ATOM 4796 O O . SER A 1 637 ? -44.833 -8.775 -56.298 1.00 24.67 637 SER A O 1
ATOM 4798 N N . THR A 1 638 ? -42.903 -9.628 -55.640 1.00 24.86 638 THR A N 1
ATOM 4799 C CA . THR A 1 638 ? -41.902 -10.140 -54.614 1.00 24.86 638 THR A CA 1
ATOM 4800 C C . THR A 1 638 ? -40.590 -9.250 -54.623 1.00 24.86 638 THR A C 1
ATOM 4802 O O . THR A 1 638 ? -40.390 -8.536 -55.597 1.00 24.86 638 THR A O 1
ATOM 4805 N N . GLU A 1 639 ? -39.682 -9.347 -53.611 1.00 26.70 639 GLU A N 1
ATOM 4806 C CA . GLU A 1 639 ? -38.261 -8.817 -53.491 1.00 26.70 639 GLU A CA 1
ATOM 4807 C C . GLU A 1 639 ? -38.055 -7.290 -53.208 1.00 26.70 639 GLU A C 1
ATOM 4809 O O . GLU A 1 639 ? -38.942 -6.507 -53.519 1.00 26.70 639 GLU A O 1
ATOM 4814 N N . GLY A 1 640 ? -36.987 -6.727 -52.581 1.00 26.12 640 GLY A N 1
ATOM 4815 C CA . GLY A 1 640 ? -35.678 -7.162 -52.005 1.00 26.12 640 GLY A CA 1
ATOM 4816 C C . GLY A 1 640 ? -35.022 -6.049 -51.098 1.00 26.12 640 GLY A C 1
ATOM 4817 O O . GLY A 1 640 ? -35.681 -5.049 -50.830 1.00 26.12 640 GLY A O 1
ATOM 4818 N N . LYS A 1 641 ? -33.775 -6.184 -50.573 1.00 26.67 641 LYS A N 1
ATOM 4819 C CA . LYS A 1 641 ? -33.228 -5.452 -49.367 1.00 26.67 641 LYS A CA 1
ATOM 4820 C C . LYS A 1 641 ? -31.738 -4.996 -49.466 1.00 26.67 641 LYS A C 1
ATOM 4822 O O . LYS A 1 641 ? -30.971 -5.821 -49.942 1.00 26.67 641 LYS A O 1
ATOM 4827 N N . SER A 1 642 ? -31.309 -3.834 -48.895 1.00 25.05 642 SER A N 1
ATOM 4828 C CA . SER A 1 642 ? -29.956 -3.606 -48.251 1.00 25.05 642 SER A CA 1
ATOM 4829 C C . SER A 1 642 ? -29.596 -2.163 -47.754 1.00 25.05 642 SER A C 1
ATOM 4831 O O . SER A 1 642 ? -29.715 -1.214 -48.518 1.00 25.05 642 SER A O 1
ATOM 4833 N N . ASP A 1 643 ? -29.073 -2.063 -46.515 1.00 27.23 643 ASP A N 1
ATOM 4834 C CA . ASP A 1 643 ? -27.890 -1.339 -45.937 1.00 27.23 643 ASP A CA 1
ATOM 4835 C C . ASP A 1 643 ? -27.384 0.084 -46.324 1.00 27.23 643 ASP A C 1
ATOM 4837 O O . ASP A 1 643 ? -27.334 0.448 -47.494 1.00 27.23 643 ASP A O 1
ATOM 4841 N N . THR A 1 644 ? -26.819 0.827 -45.334 1.00 29.77 644 THR A N 1
ATOM 4842 C CA . THR A 1 644 ? -25.465 1.494 -45.352 1.00 29.77 644 THR A CA 1
ATOM 4843 C C . THR A 1 644 ? -25.100 2.278 -44.051 1.00 29.77 644 THR A C 1
ATOM 4845 O O . THR A 1 644 ? -26.002 2.823 -43.417 1.00 29.77 644 THR A O 1
ATOM 4848 N N . PRO A 1 645 ? -23.803 2.378 -43.638 1.00 38.94 645 PRO A N 1
ATOM 4849 C CA . PRO A 1 645 ? -23.327 3.201 -42.499 1.00 38.94 645 PRO A CA 1
ATOM 4850 C C . PRO A 1 645 ? -22.387 4.402 -42.850 1.00 38.94 645 PRO A C 1
ATOM 4852 O O . PRO A 1 645 ? -22.007 4.599 -43.999 1.00 38.94 645 PRO A O 1
ATOM 4855 N N . SER A 1 646 ? -22.022 5.188 -41.818 1.00 30.25 646 SER A N 1
ATOM 4856 C CA . SER A 1 646 ? -21.387 6.538 -41.757 1.00 30.25 646 SER A CA 1
ATOM 4857 C C . SER A 1 646 ? -20.065 6.828 -42.509 1.00 30.25 646 SER A C 1
ATOM 4859 O O . SER A 1 646 ? -19.292 5.912 -42.789 1.00 30.25 646 SER A O 1
ATOM 4861 N N . PRO A 1 647 ? -19.720 8.131 -42.694 1.00 39.28 647 PRO A N 1
ATOM 4862 C CA . PRO A 1 647 ? -18.538 8.710 -42.001 1.00 39.28 647 PRO A CA 1
ATOM 4863 C C . PRO A 1 647 ? -18.628 10.208 -41.553 1.00 39.28 647 PRO A C 1
ATOM 4865 O O . PRO A 1 647 ? -19.572 10.922 -41.872 1.00 39.28 647 PRO A O 1
ATOM 4868 N N . SER A 1 648 ? -17.607 10.662 -40.800 1.00 28.39 648 SER A N 1
ATOM 4869 C CA . SER A 1 648 ? -17.267 12.044 -40.325 1.00 28.39 648 SER A CA 1
ATOM 4870 C C . SER A 1 648 ? -16.824 13.010 -41.479 1.00 28.39 648 SER A C 1
ATOM 4872 O O . SER A 1 648 ? -16.745 12.485 -42.591 1.00 28.39 648 SER A O 1
ATOM 4874 N N . PRO A 1 649 ? -16.441 14.328 -41.319 1.00 39.91 649 PRO A N 1
ATOM 4875 C CA . PRO A 1 649 ? -15.989 15.067 -40.104 1.00 39.91 649 PRO A CA 1
ATOM 4876 C C . PRO A 1 649 ? -16.252 16.618 -39.951 1.00 39.91 649 PRO A C 1
ATOM 4878 O O . PRO A 1 649 ? -16.661 17.301 -40.875 1.00 39.91 649 PRO A O 1
ATOM 4881 N N . ALA A 1 650 ? -15.886 17.148 -38.763 1.00 26.19 650 ALA A N 1
ATOM 4882 C CA . ALA A 1 650 ? -15.233 18.444 -38.401 1.00 26.19 650 ALA A CA 1
ATOM 4883 C C . ALA A 1 650 ? -15.707 19.883 -38.814 1.00 26.19 650 ALA A C 1
ATOM 4885 O O . ALA A 1 650 ? -16.025 20.170 -39.959 1.00 26.19 650 ALA A O 1
ATOM 4886 N N . ASN A 1 651 ? -15.462 20.815 -37.859 1.00 28.20 651 ASN A N 1
ATOM 4887 C CA . ASN A 1 651 ? -15.290 22.296 -37.914 1.00 28.20 651 ASN A CA 1
ATOM 4888 C C . ASN A 1 651 ? -16.495 23.258 -38.095 1.00 28.20 651 ASN A C 1
ATOM 4890 O O . ASN A 1 651 ? -17.340 23.051 -38.954 1.00 28.20 651 ASN A O 1
ATOM 4894 N N . GLY A 1 652 ? -16.477 24.406 -37.371 1.00 26.02 652 GLY A N 1
ATOM 4895 C CA . GLY A 1 652 ? -17.165 25.641 -37.831 1.00 26.02 652 GLY A CA 1
ATOM 4896 C C . GLY A 1 652 ? -17.919 26.576 -36.850 1.00 26.02 652 GLY A C 1
ATOM 4897 O O . GLY A 1 652 ? -19.075 26.866 -37.101 1.00 26.02 652 GLY A O 1
ATOM 4898 N N . GLN A 1 653 ? -17.283 27.064 -35.775 1.00 28.66 653 GLN A N 1
ATOM 4899 C CA . GLN A 1 653 ? -17.322 28.454 -35.232 1.00 28.66 653 GLN A CA 1
ATOM 4900 C C . GLN A 1 653 ? -18.569 29.402 -35.348 1.00 28.66 653 GLN A C 1
ATOM 4902 O O . GLN A 1 653 ? -19.020 29.715 -36.441 1.00 28.66 653 GLN A O 1
ATOM 4907 N N . ALA A 1 654 ? -18.917 30.057 -34.214 1.00 26.08 654 ALA A N 1
ATOM 4908 C CA . ALA A 1 654 ? -19.759 31.279 -34.038 1.00 26.08 654 ALA A CA 1
ATOM 4909 C C . ALA A 1 654 ? -21.262 31.199 -34.441 1.00 26.08 654 ALA A C 1
ATOM 4911 O O . ALA A 1 654 ? -21.645 30.432 -35.307 1.00 26.08 654 ALA A O 1
ATOM 4912 N N . GLY A 1 655 ? -22.213 31.950 -33.864 1.00 24.36 655 GLY A N 1
ATOM 4913 C CA . GLY A 1 655 ? -22.190 32.986 -32.817 1.00 24.36 655 GLY A CA 1
ATOM 4914 C C . GLY A 1 655 ? -23.122 34.154 -33.200 1.00 24.36 655 GLY A C 1
ATOM 4915 O O . GLY A 1 655 ? -22.953 34.703 -34.282 1.00 24.36 655 GLY A O 1
ATOM 4916 N N . GLY A 1 656 ? -24.089 34.559 -32.360 1.00 24.98 656 GLY A N 1
ATOM 4917 C CA . GLY A 1 656 ? -24.936 35.730 -32.672 1.00 24.98 656 GLY A CA 1
ATOM 4918 C C . GLY A 1 656 ? -26.343 35.759 -32.056 1.00 24.98 656 GLY A C 1
ATOM 4919 O O . GLY A 1 656 ? -27.231 35.014 -32.444 1.00 24.98 656 GLY A O 1
ATOM 4920 N N . SER A 1 657 ? -26.525 36.688 -31.125 1.00 25.98 657 SER A N 1
ATOM 4921 C CA . SER A 1 657 ? -27.753 37.158 -30.460 1.00 25.98 657 SER A CA 1
ATOM 4922 C C . SER A 1 657 ? -28.867 37.742 -31.353 1.00 25.98 657 SER A C 1
ATOM 4924 O O . SER A 1 657 ? -28.572 38.338 -32.385 1.00 25.98 657 SER A O 1
ATOM 4926 N N . GLY A 1 658 ? -30.106 37.792 -30.835 1.00 25.25 658 GLY A N 1
ATOM 4927 C CA . GLY A 1 658 ? -31.161 38.735 -31.263 1.00 25.25 658 GLY A CA 1
ATOM 4928 C C . G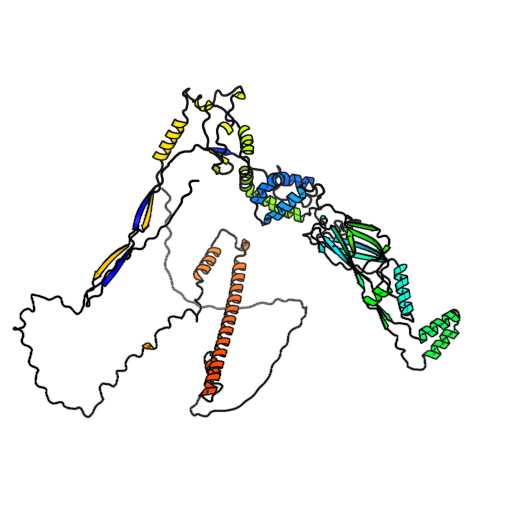LY A 1 658 ? -32.494 38.499 -30.526 1.00 25.25 658 GLY A C 1
ATOM 4929 O O . GLY A 1 658 ? -32.914 37.354 -30.423 1.00 25.25 658 GLY A O 1
ATOM 4930 N N . GLY A 1 659 ? -33.145 39.537 -29.976 1.00 26.55 659 GLY A N 1
ATOM 4931 C CA . GLY A 1 659 ? -34.367 39.401 -29.147 1.00 26.55 659 GLY A CA 1
ATOM 4932 C C . GLY A 1 659 ? -35.517 40.362 -29.509 1.00 26.55 659 GLY A C 1
ATOM 4933 O O . GLY A 1 659 ? -35.482 40.962 -30.577 1.00 26.55 659 GLY A O 1
ATOM 4934 N N . GLN A 1 660 ? -36.467 40.549 -28.566 1.00 29.19 660 GLN A N 1
ATOM 4935 C CA . GLN A 1 660 ? -37.668 41.439 -28.599 1.00 29.19 660 GLN A CA 1
ATOM 4936 C C . GLN A 1 660 ? -38.852 40.971 -29.503 1.00 29.19 660 GLN A C 1
ATOM 4938 O O . GLN A 1 660 ? -38.626 40.205 -30.429 1.00 29.19 660 GLN A O 1
ATOM 4943 N N . GLN A 1 661 ? -40.145 41.321 -29.289 1.00 28.83 661 GLN A N 1
ATOM 4944 C CA . GLN A 1 661 ? -40.831 42.277 -28.372 1.00 28.83 661 GLN A CA 1
ATOM 4945 C C . GLN A 1 661 ? -42.369 41.996 -28.222 1.00 28.83 661 GLN A C 1
ATOM 4947 O O . GLN A 1 661 ? -42.945 41.431 -29.142 1.00 28.83 661 GLN A O 1
ATOM 4952 N N . GLY A 1 662 ? -43.038 42.511 -27.159 1.00 26.19 662 GLY A N 1
ATOM 4953 C CA . GLY A 1 662 ? -44.518 42.753 -27.033 1.00 26.19 662 GLY A CA 1
ATOM 4954 C C . GLY A 1 662 ? -45.457 41.520 -26.898 1.00 26.19 662 GLY A C 1
ATOM 4955 O O . GLY A 1 662 ? -45.087 40.440 -27.323 1.00 26.19 662 GLY A O 1
ATOM 4956 N N . GLY A 1 663 ? -46.685 41.517 -26.337 1.00 26.92 663 GLY A N 1
ATOM 4957 C CA . GLY A 1 663 ? -47.565 42.518 -25.681 1.00 26.92 663 GLY A CA 1
ATOM 4958 C C . GLY A 1 663 ? -49.029 42.423 -26.205 1.00 26.92 663 GLY A C 1
ATOM 4959 O O . GLY A 1 663 ? -49.201 42.383 -27.414 1.00 26.92 663 GLY A O 1
ATOM 4960 N N . GLY A 1 664 ? -50.142 42.385 -25.442 1.00 26.17 664 GLY A N 1
ATOM 4961 C CA . GLY A 1 664 ? -50.396 42.307 -23.984 1.00 26.17 664 GLY A CA 1
ATOM 4962 C C . GLY A 1 664 ? -51.573 43.207 -23.512 1.00 26.17 664 GLY A C 1
ATOM 4963 O O . GLY A 1 664 ? -51.360 44.413 -23.434 1.00 26.17 664 GLY A O 1
ATOM 4964 N N . ASN A 1 665 ? -52.785 42.691 -23.186 1.00 27.69 665 ASN A N 1
ATOM 4965 C CA . ASN A 1 665 ? -53.908 43.528 -22.675 1.00 27.69 665 ASN A CA 1
ATOM 4966 C C . ASN A 1 665 ? -55.010 42.826 -21.810 1.00 27.69 665 ASN A C 1
ATOM 4968 O O . ASN A 1 665 ? -55.156 41.610 -21.821 1.00 27.69 665 ASN A O 1
ATOM 4972 N N . GLN A 1 666 ? -55.760 43.671 -21.086 1.00 30.56 666 GLN A N 1
ATOM 4973 C CA . GLN A 1 666 ? -56.658 43.565 -19.910 1.00 30.56 666 GLN A CA 1
ATOM 4974 C C . GLN A 1 666 ? -58.009 42.792 -19.953 1.00 30.56 666 GLN A C 1
ATOM 4976 O O . GLN A 1 666 ? -58.610 42.598 -21.006 1.00 30.56 666 GLN A O 1
ATOM 4981 N N . GLY A 1 667 ? -58.553 42.562 -18.735 1.00 27.48 667 GLY A N 1
ATOM 4982 C CA . GLY A 1 667 ? -59.987 42.407 -18.377 1.00 27.48 667 GLY A CA 1
ATOM 4983 C C . GLY A 1 667 ? -60.266 41.198 -17.452 1.00 27.48 667 GLY A C 1
ATOM 4984 O O . GLY A 1 667 ? -59.807 40.110 -17.761 1.00 27.48 667 GLY A O 1
ATOM 4985 N N . GLY A 1 668 ? -60.984 41.239 -16.315 1.00 28.44 668 GLY A N 1
ATOM 4986 C CA . GLY A 1 668 ? -61.585 42.325 -15.522 1.00 28.44 668 GLY A CA 1
ATOM 4987 C C . GLY A 1 668 ? -62.955 41.928 -14.919 1.00 28.44 668 GLY A C 1
ATOM 4988 O O . GLY A 1 668 ? -63.867 41.722 -15.708 1.00 28.44 668 GLY A O 1
ATOM 4989 N N . ASN A 1 669 ? -63.104 41.826 -13.576 1.00 27.55 669 ASN A N 1
ATOM 4990 C CA . ASN A 1 669 ? -64.216 42.371 -12.738 1.00 27.55 669 ASN A CA 1
ATOM 4991 C C . ASN A 1 669 ? -64.349 41.754 -11.302 1.00 27.55 669 ASN A C 1
ATOM 4993 O O . ASN A 1 669 ? -64.414 40.542 -11.144 1.00 27.55 669 ASN A O 1
ATOM 4997 N N . ALA A 1 670 ? -64.431 42.654 -10.306 1.00 30.59 670 ALA A N 1
ATOM 4998 C CA . ALA A 1 670 ? -64.991 42.665 -8.928 1.00 30.59 670 ALA A CA 1
ATOM 4999 C C . ALA A 1 670 ? -65.398 41.413 -8.092 1.00 30.59 670 ALA A C 1
ATOM 5001 O O . ALA A 1 670 ? -66.054 40.505 -8.592 1.00 30.59 670 ALA A O 1
ATOM 5002 N N . GLY A 1 671 ? -65.270 41.537 -6.744 1.00 27.70 671 GLY A N 1
ATOM 5003 C CA . GLY A 1 671 ? -66.370 41.074 -5.860 1.00 27.70 671 GLY A CA 1
ATOM 5004 C C . GLY A 1 671 ? -66.248 40.813 -4.332 1.00 27.70 671 GLY A C 1
ATOM 5005 O O . GLY A 1 671 ? -66.984 39.945 -3.891 1.00 27.70 671 GLY A O 1
ATOM 5006 N N . GLY A 1 672 ? -65.467 41.541 -3.505 1.00 28.33 672 GLY A N 1
ATOM 5007 C CA . GLY A 1 672 ? -65.599 41.558 -2.009 1.00 28.33 672 GLY A CA 1
ATOM 5008 C C . GLY A 1 672 ? -65.295 40.246 -1.231 1.00 28.33 672 GLY A C 1
ATOM 5009 O O . GLY A 1 672 ? -65.230 39.175 -1.811 1.00 28.33 672 GLY A O 1
ATOM 5010 N N . GLY A 1 673 ? -65.074 40.208 0.092 1.00 27.89 673 GLY A N 1
ATOM 5011 C CA . GLY A 1 673 ? -64.923 41.241 1.130 1.00 27.89 673 GLY A CA 1
ATOM 5012 C C . GLY A 1 673 ? -65.215 40.647 2.529 1.00 27.89 673 GLY A C 1
ATOM 5013 O O . GLY A 1 673 ? -66.308 40.129 2.730 1.00 27.89 673 GLY A O 1
ATOM 5014 N N . GLY A 1 674 ? -64.285 40.701 3.497 1.00 29.61 674 GLY A N 1
ATOM 5015 C CA . GLY A 1 674 ? -64.518 40.152 4.851 1.00 29.61 674 GLY A CA 1
ATOM 5016 C C . GLY A 1 674 ? -63.272 40.095 5.750 1.00 29.61 674 GLY A C 1
ATOM 5017 O O . GLY A 1 674 ? -62.277 39.493 5.379 1.00 29.61 674 GLY A O 1
ATOM 5018 N N . ALA A 1 675 ? -63.353 40.746 6.912 1.00 31.70 675 ALA A N 1
ATOM 5019 C CA . ALA A 1 675 ? -62.276 41.085 7.851 1.00 31.70 675 ALA A CA 1
ATOM 5020 C C . ALA A 1 675 ? -61.518 39.929 8.552 1.00 31.70 675 ALA A C 1
ATOM 5022 O O . ALA A 1 675 ? -62.090 38.882 8.854 1.00 31.70 675 ALA A O 1
ATOM 5023 N N . ASP A 1 676 ? -60.266 40.218 8.935 1.00 32.22 676 ASP A N 1
ATOM 5024 C CA . ASP A 1 676 ? -59.470 39.482 9.932 1.00 32.22 676 ASP A CA 1
ATOM 5025 C C . ASP A 1 676 ? -60.056 39.568 11.356 1.00 32.22 676 ASP A C 1
ATOM 5027 O O . ASP A 1 676 ? -60.736 40.538 11.711 1.00 32.22 676 ASP A O 1
ATOM 5031 N N . PRO A 1 677 ? -59.651 38.635 12.236 1.00 41.78 677 PRO A N 1
ATOM 5032 C CA . PRO A 1 677 ? -59.228 39.021 13.582 1.00 41.78 677 PRO A CA 1
ATOM 5033 C C . PRO A 1 677 ? -57.815 38.520 13.952 1.00 41.78 677 PRO A C 1
ATOM 5035 O O . PRO A 1 677 ? -57.365 37.452 13.543 1.00 41.78 677 PRO A O 1
ATOM 5038 N N . ALA A 1 678 ? -57.125 39.325 14.765 1.00 38.31 678 ALA A N 1
ATOM 5039 C CA . ALA A 1 678 ? -55.733 39.153 15.197 1.00 38.31 678 ALA A CA 1
ATOM 5040 C C . ALA A 1 678 ? -55.531 38.023 16.254 1.00 38.31 678 ALA A C 1
ATOM 5042 O O . ALA A 1 678 ? -56.512 37.530 16.816 1.00 38.31 678 ALA A O 1
ATOM 5043 N N . PRO A 1 679 ? -54.281 37.587 16.540 1.00 43.25 679 PRO A N 1
ATOM 5044 C CA . PRO A 1 679 ? -54.002 36.314 17.219 1.00 43.25 679 PRO A CA 1
ATOM 5045 C C . PRO A 1 679 ? -53.946 36.392 18.758 1.00 43.25 679 PRO A C 1
ATOM 5047 O O . PRO A 1 679 ? -53.775 37.461 19.342 1.00 43.25 679 PRO A O 1
ATOM 5050 N N . ALA A 1 680 ? -53.999 35.221 19.409 1.00 37.50 680 ALA A N 1
ATOM 5051 C CA . ALA A 1 680 ? -53.842 35.032 20.858 1.00 37.50 680 ALA A CA 1
ATOM 5052 C C . ALA A 1 680 ? -52.763 33.958 21.185 1.00 37.50 680 ALA A C 1
ATOM 5054 O O . ALA A 1 680 ? -52.424 33.168 20.301 1.00 37.50 680 ALA A O 1
ATOM 5055 N N . PRO A 1 681 ? -52.164 33.950 22.400 1.00 48.12 681 PRO A N 1
ATOM 5056 C CA . PRO A 1 681 ? -50.759 33.552 22.564 1.00 48.12 681 PRO A CA 1
ATOM 5057 C C . PRO A 1 681 ? -50.482 32.164 23.185 1.00 48.12 681 PRO A C 1
ATOM 5059 O O . PRO A 1 681 ? -51.358 31.468 23.690 1.00 48.12 681 PRO A O 1
ATOM 5062 N N . VAL A 1 682 ? -49.190 31.816 23.168 1.00 45.16 682 VAL A N 1
ATOM 5063 C CA . VAL A 1 682 ? -48.544 30.605 23.710 1.00 45.16 682 VAL A CA 1
ATOM 5064 C C . VAL A 1 682 ? -48.606 30.524 25.250 1.00 45.16 682 VAL A C 1
ATOM 5066 O O . VAL A 1 682 ? -48.325 31.529 25.905 1.00 45.16 682 VAL A O 1
ATOM 5069 N N . PRO A 1 683 ? -48.841 29.337 25.848 1.00 48.62 683 PRO A N 1
ATOM 5070 C CA . PRO A 1 683 ? -48.549 29.062 27.254 1.00 48.62 683 PRO A CA 1
ATOM 5071 C C . PRO A 1 683 ? -47.171 28.395 27.456 1.00 48.62 683 PRO A C 1
ATOM 5073 O O . PRO A 1 683 ? -46.789 27.481 26.726 1.00 48.62 683 PRO A O 1
ATOM 5076 N N . GLY A 1 684 ? -46.437 28.864 28.471 1.00 42.31 684 GLY A N 1
ATOM 5077 C CA . GLY A 1 684 ? -45.186 28.269 28.964 1.00 42.31 684 GLY A CA 1
ATOM 5078 C C . GLY A 1 684 ? -45.395 27.109 29.960 1.00 42.31 684 GLY A C 1
ATOM 5079 O O . GLY A 1 684 ? -46.531 26.685 30.172 1.00 42.31 684 GLY A O 1
ATOM 5080 N N . PRO A 1 685 ? -44.308 26.578 30.553 1.00 50.28 685 PRO A N 1
ATOM 5081 C CA . PRO A 1 685 ? -44.274 25.227 31.123 1.00 50.28 685 PRO A CA 1
ATOM 5082 C C . PRO A 1 685 ? -44.707 25.111 32.596 1.00 50.28 685 PRO A C 1
ATOM 5084 O O . PRO A 1 685 ? -44.699 26.089 33.347 1.00 50.28 685 PRO A O 1
ATOM 5087 N N . GLN A 1 686 ? -44.972 23.863 32.998 1.00 43.88 686 GLN A N 1
ATOM 5088 C CA . GLN A 1 686 ? -44.801 23.325 34.355 1.00 43.88 686 GLN A CA 1
ATOM 5089 C C . GLN A 1 686 ? -43.919 22.074 34.278 1.00 43.88 686 GLN A C 1
ATOM 5091 O O . GLN A 1 686 ? -44.005 21.387 33.234 1.00 43.88 686 GLN A O 1
#

Radius of gyration: 52.28 Å; chains: 1; bounding box: 155×84×143 Å

pLDDT: mean 72.46, std 22.42, range [24.36, 97.31]